Protein AF-A0AA95KUT4-F1 (afdb_monomer)

Sequence (560 aa):
MYDPSFSGAVLQRSYETIVRDINKPSIIYWSIGNEDPLTSLHMVSVKLVKALDPTRPVLLPWRPEEWLPKEVDILAPHYWNPQEYDRLAGHSGRPVISTEYTHAYGNDAFGGLEARWKALTKHPAGAGAAVWMWADQGVKTPVRKKEKDLSEDEYLRINTAGWDGIVDSYRNFTRDYWETKAVYAPVYPAVDKISFVPGQDSVRIPIQNDFDFTNLSSVKMAWSVREDENVLYSGTDSMYGYPHTVSDFKLPVEKLVTVRPGRTYYVWFIFTDEKGTEITRRAVELCPQTEQPISVPVCRELLVTEADQVTIEAGDVRYVFSPKNGQLVSAELKGKQLIKDLYPAIWRKLNQGETSGFGKENLRKAVDLTHYTSSVTAWKVEKTPTNAVIRTTVDYRVDQENRFTVTYRYSIGVDGRLNVYYQILTKVAVPWLPIVGMSMQSVSGLDQVHWLGLGPYDAYPNKQAAPILGVWGGTAGSPDVTGIKAMRWMERSGSEGTIHVSNSGYMENDAICPERTYILSGVFGRPEKGRRAEESVPQLRTDTGKPFVGEFSIMLKAVR

pLDDT: mean 93.46, std 6.84, range [58.28, 98.69]

Organism: NCBI:txid357276

Secondary structure (DSSP, 8-state):
---GGGHHHHHHHHHHHHHHHTT-TT---EE--SSPPP-HHHHHHHHHHHHH-TTS-EE-TT---TTS-TT--BB--BS--HHHHHHHHHH-SS-EEESB--B-BTTTB---HHHHHHHHHTSTTEEEE--B-SB---EE------TT---SSTTEE--TTS---SB-TT--B-HHHHHHHHHT-SEEES-SEEEE-TT-SEEEEEEEE--SS--GGG-EEEEEEEETTEEEEEEEEE----TT-EEEEEEE-TT-----TT--EEEEEEEE-TT--EEEEEEEEEEESS-PPPPPP----EEEEESSSEEEEETTEEEEEETTTTEEEEEEETTEEEEEEEEEE------HHHHHHHHHHHHTT---TT--EEEEEEEEEEE-SSEEEEEEEEEEESSSS-EEEEEEEEEEETT--EEEEEEEEEE-SSSB-SEEEEEEEEPTT--EEEEEEEESS--BTTB-SSSEEEEEEEETTSTTTBEEEEEEEEEEEETTEEEEEES-SEEEE-SSSTTEEEEEEEEPPP-BTTBPPPTTS---BSTT-PPEEEEEEEEEE---

Structure (mmCIF, N/CA/C/O backbone):
data_AF-A0AA95KUT4-F1
#
_entry.id   AF-A0AA95KUT4-F1
#
loop_
_atom_site.group_PDB
_atom_site.id
_atom_site.type_symbol
_atom_site.label_atom_id
_atom_site.label_alt_id
_atom_site.label_comp_id
_atom_site.label_asym_id
_atom_site.label_entity_id
_atom_site.label_seq_id
_atom_site.pdbx_PDB_ins_code
_atom_site.Cartn_x
_atom_site.Cartn_y
_atom_site.Cartn_z
_atom_site.occupancy
_atom_site.B_iso_or_equiv
_atom_site.auth_seq_id
_atom_site.auth_comp_id
_atom_site.auth_asym_id
_atom_site.auth_atom_id
_atom_site.pdbx_PDB_model_num
ATOM 1 N N . MET A 1 1 ? 39.632 3.424 -12.896 1.00 73.06 1 MET A N 1
ATOM 2 C CA . MET A 1 1 ? 39.073 3.846 -14.200 1.00 73.06 1 MET A CA 1
ATOM 3 C C . MET A 1 1 ? 39.821 4.999 -14.895 1.00 73.06 1 MET A C 1
ATOM 5 O O . MET A 1 1 ? 39.320 5.505 -15.894 1.00 73.06 1 MET A O 1
ATOM 9 N N . TYR A 1 2 ? 41.017 5.406 -14.439 1.00 87.69 2 TYR A N 1
ATOM 10 C CA . TYR A 1 2 ? 41.773 6.518 -15.052 1.00 87.69 2 TYR A CA 1
ATOM 11 C C . TYR A 1 2 ? 43.080 6.100 -15.736 1.00 87.69 2 TYR A C 1
ATOM 13 O O . TYR A 1 2 ? 43.653 6.898 -16.466 1.00 87.69 2 TYR A O 1
ATOM 21 N N . ASP A 1 3 ? 43.554 4.874 -15.505 1.00 92.75 3 ASP A N 1
ATOM 22 C CA . ASP A 1 3 ? 44.821 4.388 -16.047 1.00 92.75 3 ASP A CA 1
ATOM 23 C C . ASP A 1 3 ? 44.657 3.975 -17.529 1.00 92.75 3 ASP A C 1
ATOM 25 O O . ASP A 1 3 ? 43.924 3.022 -17.819 1.00 92.75 3 ASP A O 1
ATOM 29 N N . PRO A 1 4 ? 45.319 4.669 -18.480 1.00 91.12 4 PRO A N 1
ATOM 30 C CA . PRO A 1 4 ? 45.190 4.400 -19.912 1.00 91.12 4 PRO A CA 1
ATOM 31 C C . PRO A 1 4 ? 45.620 2.992 -20.341 1.00 91.12 4 PRO A C 1
ATOM 33 O O . PRO A 1 4 ? 45.191 2.534 -21.405 1.00 91.12 4 PRO A O 1
ATOM 36 N N . SER A 1 5 ? 46.431 2.290 -19.540 1.00 94.62 5 SER A N 1
ATOM 37 C CA . SER A 1 5 ? 46.883 0.926 -19.847 1.00 94.62 5 SER A CA 1
ATOM 38 C C . SER A 1 5 ? 45.724 -0.076 -19.944 1.00 94.62 5 SER A C 1
ATOM 40 O O . SER A 1 5 ? 45.819 -1.069 -20.663 1.00 94.62 5 SER A O 1
ATOM 42 N N . PHE A 1 6 ? 44.579 0.229 -19.322 1.00 94.25 6 PHE A N 1
ATOM 43 C CA . PHE A 1 6 ? 43.364 -0.588 -19.400 1.00 94.25 6 PHE A CA 1
ATOM 44 C C . PHE A 1 6 ? 42.505 -0.328 -20.647 1.00 94.25 6 PHE A C 1
ATOM 46 O O . PHE A 1 6 ? 41.495 -1.007 -20.835 1.00 94.25 6 PHE A O 1
ATOM 53 N N . SER A 1 7 ? 42.880 0.615 -21.518 1.00 93.31 7 SER A N 1
ATOM 54 C CA . SER A 1 7 ? 42.112 0.942 -22.733 1.00 93.31 7 SER A CA 1
ATOM 55 C C . SER A 1 7 ? 41.858 -0.272 -23.628 1.00 93.31 7 SER A C 1
ATOM 57 O O . SER A 1 7 ? 40.729 -0.459 -24.075 1.00 93.31 7 SER A O 1
ATOM 59 N N . GLY A 1 8 ? 42.855 -1.141 -23.820 1.00 95.50 8 GLY A N 1
ATOM 60 C CA . GLY A 1 8 ? 42.694 -2.378 -24.591 1.00 95.50 8 GLY A CA 1
ATOM 61 C C . GLY A 1 8 ? 41.614 -3.299 -24.016 1.00 95.50 8 GLY A C 1
ATOM 62 O O . GLY A 1 8 ? 40.755 -3.774 -24.754 1.00 95.50 8 GLY A O 1
ATOM 63 N N . ALA A 1 9 ? 41.591 -3.480 -22.692 1.00 94.75 9 ALA A N 1
ATOM 64 C CA . ALA A 1 9 ? 40.597 -4.318 -22.019 1.00 94.75 9 ALA A CA 1
ATOM 65 C C . ALA A 1 9 ? 39.178 -3.730 -22.106 1.00 94.75 9 ALA A C 1
ATOM 67 O O . ALA A 1 9 ? 38.211 -4.467 -22.303 1.00 94.75 9 ALA A O 1
ATOM 68 N N . VAL A 1 10 ? 39.046 -2.405 -21.979 1.00 94.31 10 VAL A N 1
ATOM 69 C CA . VAL A 1 10 ? 37.761 -1.704 -22.133 1.00 94.31 10 VAL A CA 1
ATOM 70 C C . VAL A 1 10 ? 37.241 -1.852 -23.564 1.00 94.31 10 VAL A C 1
ATOM 72 O O . VAL A 1 10 ? 36.091 -2.242 -23.761 1.00 94.31 10 VAL A O 1
ATOM 75 N N . LEU A 1 11 ? 38.093 -1.605 -24.561 1.00 95.88 11 LEU A N 1
ATOM 76 C CA . LEU A 1 11 ? 37.719 -1.711 -25.970 1.00 95.88 11 LEU A CA 1
ATOM 77 C C . LEU A 1 11 ? 37.337 -3.132 -26.365 1.00 95.88 11 LEU A C 1
ATOM 79 O O . LEU A 1 11 ? 36.352 -3.307 -27.076 1.00 95.88 11 LEU A O 1
ATOM 83 N N . GLN A 1 12 ? 38.072 -4.134 -25.880 1.00 97.25 12 GLN A N 1
ATOM 84 C CA . GLN A 1 12 ? 37.768 -5.535 -26.144 1.00 97.25 12 GLN A CA 1
ATOM 85 C C . GLN A 1 12 ? 36.372 -5.907 -25.627 1.00 97.25 12 GLN A C 1
ATOM 87 O O . GLN A 1 12 ? 35.566 -6.437 -26.388 1.00 97.25 12 GLN A O 1
ATOM 92 N N . ARG A 1 13 ? 36.044 -5.558 -24.373 1.00 96.19 13 ARG A N 1
ATOM 93 C CA . ARG A 1 13 ? 34.719 -5.829 -23.781 1.00 96.19 13 ARG A CA 1
ATOM 94 C C . ARG A 1 13 ? 33.586 -5.195 -24.585 1.00 96.19 13 ARG A C 1
ATOM 96 O O . ARG A 1 13 ? 32.560 -5.837 -24.810 1.00 96.19 13 ARG A O 1
ATOM 103 N N . SER A 1 14 ? 33.767 -3.949 -25.023 1.00 96.69 14 SER A N 1
ATOM 104 C CA . SER A 1 14 ? 32.787 -3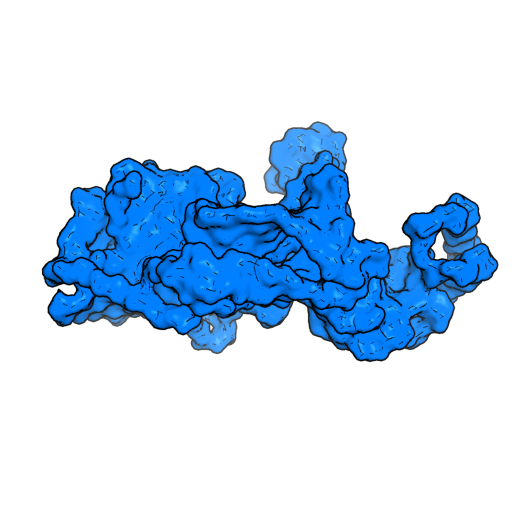.260 -25.865 1.00 96.69 14 SER A CA 1
ATOM 105 C C . SER A 1 14 ? 32.673 -3.913 -27.239 1.00 96.69 14 SER A C 1
ATOM 107 O O . SER A 1 14 ? 31.575 -4.289 -27.630 1.00 96.69 14 SER A O 1
ATOM 109 N N . TYR A 1 15 ? 33.788 -4.108 -27.946 1.00 98.25 15 TYR A N 1
ATOM 110 C CA . TYR A 1 15 ? 33.804 -4.702 -29.283 1.00 98.25 15 TYR A CA 1
ATOM 111 C C . TYR A 1 15 ? 33.125 -6.077 -29.308 1.00 98.25 15 TYR A C 1
ATOM 113 O O . TYR A 1 15 ? 32.218 -6.299 -30.109 1.00 98.25 15 TYR A O 1
ATOM 121 N N . GLU A 1 16 ? 33.517 -6.976 -28.401 1.00 98.06 16 GLU A N 1
ATOM 122 C CA . GLU A 1 16 ? 32.979 -8.339 -28.333 1.00 98.06 16 GLU A CA 1
ATOM 123 C C . GLU A 1 16 ? 31.476 -8.353 -28.031 1.00 98.06 16 GLU A C 1
ATOM 125 O O . GLU A 1 16 ? 30.744 -9.148 -28.618 1.00 98.06 16 GLU A O 1
ATOM 130 N N . THR A 1 17 ? 30.999 -7.453 -27.164 1.00 97.44 17 THR A N 1
ATOM 131 C CA . THR A 1 17 ? 29.566 -7.337 -26.852 1.00 97.44 17 THR A CA 1
ATOM 132 C C . THR A 1 17 ? 28.777 -6.857 -28.068 1.00 97.44 17 THR A C 1
ATOM 134 O O . THR A 1 17 ? 27.808 -7.504 -28.464 1.00 97.44 17 THR A O 1
ATOM 137 N N . ILE A 1 18 ? 29.208 -5.759 -28.700 1.00 97.94 18 ILE A N 1
ATOM 138 C CA . ILE A 1 18 ? 28.475 -5.167 -29.825 1.00 97.94 18 ILE A CA 1
ATOM 139 C C . ILE A 1 18 ? 28.450 -6.121 -31.015 1.00 97.94 18 ILE A C 1
ATOM 141 O O . ILE A 1 18 ? 27.377 -6.424 -31.526 1.00 97.94 18 ILE A O 1
ATOM 145 N N . VAL A 1 19 ? 29.598 -6.649 -31.443 1.00 97.88 19 VAL A N 1
ATOM 146 C CA . VAL A 1 19 ? 29.660 -7.514 -32.634 1.00 97.88 19 VAL A CA 1
ATOM 147 C C . VAL A 1 19 ? 28.834 -8.789 -32.453 1.00 97.88 19 VAL A C 1
ATOM 149 O O . VAL A 1 19 ? 28.219 -9.259 -33.411 1.00 97.88 19 VAL A O 1
ATOM 152 N N . ARG A 1 20 ? 28.765 -9.328 -31.229 1.00 98.25 20 ARG A N 1
ATOM 153 C CA . ARG A 1 20 ? 27.925 -10.492 -30.917 1.00 98.25 20 ARG A CA 1
ATOM 154 C C . ARG A 1 20 ? 26.430 -10.176 -31.029 1.00 98.25 20 ARG A C 1
ATOM 156 O O . ARG A 1 20 ? 25.670 -11.002 -31.538 1.00 98.25 20 ARG A O 1
ATOM 163 N N . ASP A 1 21 ? 26.013 -8.998 -30.567 1.00 98.31 21 ASP A N 1
ATOM 164 C CA . ASP A 1 21 ? 24.611 -8.722 -30.247 1.00 98.31 21 ASP A CA 1
ATOM 165 C C . ASP A 1 21 ? 23.930 -7.675 -31.163 1.00 98.31 21 ASP A C 1
ATOM 167 O O . ASP A 1 21 ? 22.710 -7.517 -31.113 1.00 98.31 21 ASP A O 1
ATOM 171 N N . ILE A 1 22 ? 24.662 -7.007 -32.062 1.00 98.00 22 ILE A N 1
ATOM 172 C CA . ILE A 1 22 ? 24.167 -5.903 -32.917 1.00 98.00 22 ILE A CA 1
ATOM 173 C C . ILE A 1 22 ? 22.923 -6.246 -33.757 1.00 98.00 22 ILE A C 1
ATOM 175 O O . ILE A 1 22 ? 22.064 -5.394 -33.997 1.00 98.00 22 ILE A O 1
ATOM 179 N N . ASN A 1 23 ? 22.771 -7.511 -34.156 1.00 97.94 23 ASN A N 1
ATOM 180 C CA . ASN A 1 23 ? 21.654 -7.978 -34.984 1.00 97.94 23 ASN A CA 1
ATOM 181 C C . ASN A 1 23 ? 20.390 -8.337 -34.175 1.00 97.94 23 ASN A C 1
ATOM 183 O O . ASN A 1 23 ? 19.462 -8.938 -34.717 1.00 97.94 23 ASN A O 1
ATOM 187 N N . LYS A 1 24 ? 20.337 -8.027 -32.871 1.00 98.25 24 LYS A N 1
ATOM 188 C CA . LYS A 1 24 ? 19.185 -8.329 -32.006 1.00 98.25 24 LYS A CA 1
ATOM 189 C C . LYS A 1 24 ? 18.216 -7.136 -31.946 1.00 98.25 24 LYS A C 1
ATOM 191 O O . LYS A 1 24 ? 18.563 -6.117 -31.350 1.00 98.25 24 LYS A O 1
ATOM 196 N N . PRO A 1 25 ? 16.986 -7.239 -32.488 1.00 97.81 25 PRO A N 1
ATOM 197 C CA . PRO A 1 25 ? 16.012 -6.142 -32.430 1.00 97.81 25 PRO A CA 1
ATOM 198 C C . PRO A 1 25 ? 15.489 -5.876 -31.010 1.00 97.81 25 PRO A C 1
ATOM 200 O O . PRO A 1 25 ? 14.978 -4.800 -30.740 1.00 97.81 25 PRO A O 1
ATOM 203 N N . SER A 1 26 ? 15.634 -6.839 -30.093 1.00 98.06 26 SER A N 1
ATOM 204 C CA . SER A 1 26 ? 15.273 -6.679 -28.679 1.00 98.06 26 SER A CA 1
ATOM 205 C C . SER A 1 26 ? 16.228 -5.770 -27.901 1.00 98.06 26 SER A C 1
ATOM 207 O O . SER A 1 26 ? 15.902 -5.354 -26.795 1.00 98.06 26 SER A O 1
ATOM 209 N N . ILE A 1 27 ? 17.421 -5.497 -28.436 1.00 98.00 27 ILE A N 1
ATOM 210 C CA . ILE A 1 27 ? 18.365 -4.554 -27.837 1.00 98.00 27 ILE A CA 1
ATOM 211 C C . ILE A 1 27 ? 18.050 -3.182 -28.411 1.00 98.00 27 ILE A C 1
ATOM 213 O O . ILE A 1 27 ? 18.040 -3.021 -29.628 1.00 98.00 27 ILE A O 1
ATOM 217 N N . ILE A 1 28 ? 17.796 -2.208 -27.541 1.00 96.56 28 ILE A N 1
ATOM 218 C CA . ILE A 1 28 ? 17.339 -0.868 -27.935 1.00 96.56 28 ILE A CA 1
ATOM 219 C C . ILE A 1 28 ? 18.287 0.255 -27.498 1.00 96.56 28 ILE A C 1
ATOM 221 O O . ILE A 1 28 ? 18.148 1.371 -27.974 1.00 96.56 28 ILE A O 1
ATOM 225 N N . TYR A 1 29 ? 19.268 -0.027 -26.639 1.00 97.38 29 TYR A N 1
ATOM 226 C CA . TYR A 1 29 ? 20.349 0.888 -26.267 1.00 97.38 29 TYR A CA 1
ATOM 227 C C . TYR A 1 29 ? 21.574 0.095 -25.801 1.00 97.38 29 TYR A C 1
ATOM 229 O O . TYR A 1 29 ? 21.463 -1.082 -25.447 1.00 97.38 29 TYR A O 1
ATOM 237 N N . TRP A 1 30 ? 22.732 0.749 -25.763 1.00 98.12 30 TRP A N 1
ATOM 238 C CA . TRP A 1 30 ? 23.972 0.187 -25.232 1.00 98.12 30 TRP A CA 1
ATOM 239 C C . TRP A 1 30 ? 24.373 0.867 -23.925 1.00 98.12 30 TRP A C 1
ATOM 241 O O . TRP A 1 30 ? 24.442 2.091 -23.840 1.00 98.12 30 TRP A O 1
ATOM 251 N N . SER A 1 31 ? 24.668 0.059 -22.908 1.00 97.06 31 SER A N 1
ATOM 252 C CA . SER A 1 31 ? 25.192 0.534 -21.627 1.00 97.06 31 SER A CA 1
ATOM 253 C C . SER A 1 31 ? 26.715 0.448 -21.599 1.00 97.06 31 SER A C 1
ATOM 255 O O . SER A 1 31 ? 27.285 -0.584 -21.964 1.00 97.06 31 SER A O 1
ATOM 257 N N . ILE A 1 32 ? 27.373 1.502 -21.119 1.00 96.00 32 ILE A N 1
ATOM 258 C CA . ILE A 1 32 ? 28.818 1.512 -20.873 1.00 96.00 32 ILE A CA 1
ATOM 259 C C . ILE A 1 32 ? 29.069 1.372 -19.370 1.00 96.00 32 ILE A C 1
ATOM 261 O O . ILE A 1 32 ? 28.994 2.351 -18.633 1.00 96.00 32 ILE A O 1
ATOM 265 N N . GLY A 1 33 ? 29.393 0.153 -18.930 1.00 93.00 33 GLY A N 1
ATOM 266 C CA . GLY A 1 33 ? 29.711 -0.135 -17.525 1.00 93.00 33 GLY A CA 1
ATOM 267 C C . GLY A 1 33 ? 28.494 -0.090 -16.593 1.00 93.00 33 GLY A C 1
ATOM 268 O O . GLY A 1 33 ? 27.362 -0.264 -17.053 1.00 93.00 33 GLY A O 1
ATOM 269 N N . ASN A 1 34 ? 28.748 0.100 -15.293 1.00 95.81 34 ASN A N 1
ATOM 270 C CA . ASN A 1 34 ? 27.745 0.370 -14.252 1.00 95.81 34 ASN A CA 1
ATOM 271 C C . ASN A 1 34 ? 28.392 1.128 -13.083 1.00 95.81 34 ASN A C 1
ATOM 273 O O . ASN A 1 34 ? 29.462 0.724 -12.639 1.00 95.81 34 ASN A O 1
ATOM 277 N N . GLU A 1 35 ? 27.747 2.187 -12.578 1.00 92.56 35 GLU A N 1
ATOM 278 C CA . GLU A 1 35 ? 28.234 3.013 -11.448 1.00 92.56 35 GLU A CA 1
ATOM 279 C C . GLU A 1 35 ? 29.672 3.552 -11.611 1.00 92.56 35 GLU A C 1
ATOM 281 O O . GLU A 1 35 ? 30.395 3.811 -10.645 1.00 92.56 35 GLU A O 1
ATOM 286 N N . ASP A 1 36 ? 30.094 3.757 -12.857 1.00 89.75 36 ASP A N 1
ATOM 287 C CA . ASP A 1 36 ? 31.435 4.220 -13.175 1.00 89.75 36 ASP A CA 1
ATOM 288 C C . ASP A 1 36 ? 31.501 5.753 -13.338 1.00 89.75 36 ASP A C 1
ATOM 290 O O . ASP A 1 36 ? 30.562 6.388 -13.835 1.00 89.75 36 ASP A O 1
ATOM 294 N N . PRO A 1 37 ? 32.632 6.397 -12.985 1.00 88.62 37 PRO A N 1
ATOM 295 C CA . PRO A 1 37 ? 32.843 7.804 -13.307 1.00 88.62 37 PRO A CA 1
ATOM 296 C C . PRO A 1 37 ? 33.018 7.993 -14.819 1.00 88.62 37 PRO A C 1
ATOM 298 O O . PRO A 1 37 ? 33.606 7.151 -15.495 1.00 88.62 37 PRO A O 1
ATOM 301 N N . LEU A 1 38 ? 32.642 9.159 -15.353 1.00 93.06 38 LEU A N 1
ATOM 302 C CA . LEU A 1 38 ? 33.009 9.502 -16.728 1.00 93.06 38 LEU A CA 1
ATOM 303 C C . LEU A 1 38 ? 34.520 9.771 -16.822 1.00 93.06 38 LEU A C 1
ATOM 305 O O . LEU A 1 38 ? 35.032 10.726 -16.238 1.00 93.06 38 LEU A O 1
ATOM 309 N N . THR A 1 39 ? 35.236 8.955 -17.598 1.00 94.69 39 THR A N 1
ATOM 310 C CA . THR A 1 39 ? 36.682 9.111 -17.837 1.00 94.69 39 THR A CA 1
ATOM 311 C C . THR A 1 39 ? 37.026 8.985 -19.320 1.00 94.69 39 THR A C 1
ATOM 313 O O . THR A 1 39 ? 36.186 8.613 -20.141 1.00 94.69 39 THR A O 1
ATOM 316 N N . SER A 1 40 ? 38.284 9.258 -19.681 1.00 93.75 40 SER A N 1
ATOM 317 C CA . SER A 1 40 ? 38.774 9.048 -21.048 1.00 93.75 40 SER A CA 1
ATOM 318 C C . SER A 1 40 ? 38.571 7.605 -21.524 1.00 93.75 40 SER A C 1
ATOM 320 O O . SER A 1 40 ? 38.189 7.415 -22.674 1.00 93.75 40 SER A O 1
ATOM 322 N N . LEU A 1 41 ? 38.728 6.603 -20.649 1.00 94.44 41 LEU A N 1
ATOM 323 C CA . LEU A 1 41 ? 38.488 5.193 -20.985 1.00 94.44 41 LEU A CA 1
ATOM 324 C C . LEU A 1 41 ? 37.038 4.941 -21.428 1.00 94.44 41 LEU A C 1
ATOM 326 O O . LEU A 1 41 ? 36.811 4.285 -22.444 1.00 94.44 41 LEU A O 1
ATOM 330 N N . HIS A 1 42 ? 36.067 5.520 -20.719 1.00 95.12 42 HIS A N 1
ATOM 331 C CA . HIS A 1 42 ? 34.650 5.434 -21.081 1.00 95.12 42 HIS A CA 1
ATOM 332 C C . HIS A 1 42 ? 34.371 6.113 -22.412 1.00 95.12 42 HIS A C 1
ATOM 334 O O . HIS A 1 42 ? 33.672 5.559 -23.250 1.00 95.12 42 HIS A O 1
ATOM 340 N N . MET A 1 43 ? 34.965 7.284 -22.650 1.00 95.88 43 MET A N 1
ATOM 341 C CA . MET A 1 43 ? 34.761 7.998 -23.908 1.00 95.88 43 MET A CA 1
ATOM 342 C C . MET A 1 43 ? 35.321 7.251 -25.118 1.00 95.88 43 MET A C 1
ATOM 344 O O . MET A 1 43 ? 34.738 7.342 -26.196 1.00 95.88 43 MET A O 1
ATOM 348 N N . VAL A 1 44 ? 36.415 6.495 -24.973 1.00 95.12 44 VAL A N 1
ATOM 349 C CA . VAL A 1 44 ? 36.897 5.631 -26.064 1.00 95.12 44 VAL A CA 1
ATOM 350 C C . VAL A 1 44 ? 35.896 4.495 -26.326 1.00 95.12 44 VAL A C 1
ATOM 352 O O . VAL A 1 44 ? 35.591 4.222 -27.484 1.00 95.12 44 VAL A O 1
ATOM 355 N N . SER A 1 45 ? 35.321 3.895 -25.277 1.00 96.56 45 SER A N 1
ATOM 356 C CA . SER A 1 45 ? 34.259 2.885 -25.403 1.00 96.56 45 SER A CA 1
ATOM 357 C C . SER A 1 45 ? 32.998 3.438 -26.082 1.00 96.56 45 SER A C 1
ATOM 359 O O . SER A 1 45 ? 32.560 2.881 -27.085 1.00 96.56 45 SER A O 1
ATOM 361 N N . VAL A 1 46 ? 32.478 4.584 -25.623 1.00 97.50 46 VAL A N 1
ATOM 362 C CA . VAL A 1 46 ? 31.323 5.285 -26.221 1.00 97.50 46 VAL A CA 1
ATOM 363 C C . VAL A 1 46 ? 31.544 5.527 -27.715 1.00 97.50 46 VAL A C 1
ATOM 365 O O . VAL A 1 46 ? 30.679 5.219 -28.535 1.00 97.50 46 VAL A O 1
ATOM 368 N N . LYS A 1 47 ? 32.721 6.047 -28.086 1.00 97.00 47 LYS A N 1
ATOM 369 C CA . LYS A 1 47 ? 33.070 6.318 -29.487 1.00 97.00 47 LYS A CA 1
ATOM 370 C C . LYS A 1 47 ? 33.129 5.043 -30.321 1.00 97.00 47 LYS A C 1
ATOM 372 O O . LYS A 1 47 ? 32.624 5.046 -31.440 1.00 97.00 47 LYS A O 1
ATOM 377 N N . LEU A 1 48 ? 33.714 3.967 -29.791 1.00 97.69 48 LEU A N 1
ATOM 378 C CA . LEU A 1 48 ? 33.745 2.679 -30.482 1.00 97.69 48 LEU A CA 1
ATOM 379 C C . LEU A 1 48 ? 32.328 2.135 -30.694 1.00 97.69 48 LEU A C 1
ATOM 381 O O . LEU A 1 48 ? 31.999 1.749 -31.810 1.00 97.69 48 LEU A O 1
ATOM 385 N N . VAL A 1 49 ? 31.490 2.129 -29.653 1.00 98.25 49 VAL A N 1
ATOM 386 C CA . VAL A 1 49 ? 30.110 1.627 -29.739 1.00 98.25 49 VAL A CA 1
ATOM 387 C C . VAL A 1 49 ? 29.327 2.389 -30.803 1.00 98.25 49 VAL A C 1
ATOM 389 O O . VAL A 1 49 ? 28.756 1.756 -31.683 1.00 98.25 49 VAL A O 1
ATOM 392 N N . LYS A 1 50 ? 29.383 3.726 -30.809 1.00 97.88 50 LYS A N 1
ATOM 393 C CA . LYS A 1 50 ? 28.717 4.538 -31.842 1.00 97.88 50 LYS A CA 1
ATOM 394 C C . LYS A 1 50 ? 29.275 4.329 -33.249 1.00 97.88 50 LYS A C 1
ATOM 396 O O . LYS A 1 50 ? 28.531 4.454 -34.215 1.00 97.88 50 LYS A O 1
ATOM 401 N N . ALA A 1 51 ? 30.571 4.041 -33.377 1.00 97.81 51 ALA A N 1
ATOM 402 C CA . ALA A 1 51 ? 31.182 3.744 -34.670 1.00 97.81 51 ALA A CA 1
ATOM 403 C C . ALA A 1 51 ? 30.752 2.372 -35.214 1.00 97.81 51 ALA A C 1
ATOM 405 O O . ALA A 1 51 ? 30.607 2.220 -36.425 1.00 97.81 51 ALA A O 1
ATOM 406 N N . LEU A 1 52 ? 30.554 1.384 -34.336 1.00 98.12 52 LEU A N 1
ATOM 407 C CA . LEU A 1 52 ? 30.097 0.044 -34.709 1.00 98.12 52 LEU A CA 1
ATOM 408 C C . LEU A 1 52 ? 28.584 -0.011 -34.948 1.00 98.12 52 LEU A C 1
ATOM 410 O O . LEU A 1 52 ? 28.144 -0.676 -35.882 1.00 98.12 52 LEU A O 1
ATOM 414 N N . ASP A 1 53 ? 27.803 0.671 -34.112 1.00 98.19 53 ASP A N 1
ATOM 415 C CA . ASP A 1 53 ? 26.345 0.689 -34.169 1.00 98.19 53 ASP A CA 1
ATOM 416 C C . ASP A 1 53 ? 25.788 2.109 -33.967 1.00 98.19 53 ASP A C 1
ATOM 418 O O . ASP A 1 53 ? 25.522 2.528 -32.836 1.00 98.19 53 ASP A O 1
ATOM 422 N N . PRO A 1 54 ? 25.564 2.863 -35.055 1.00 96.56 54 PRO A N 1
ATOM 423 C CA . PRO A 1 54 ? 24.935 4.176 -34.979 1.00 96.56 54 PRO A CA 1
ATOM 424 C C . PRO A 1 54 ? 23.408 4.104 -34.814 1.00 96.56 54 PRO A C 1
ATOM 426 O O . PRO A 1 54 ? 22.767 5.148 -34.715 1.00 96.56 54 PRO A O 1
ATOM 429 N N . THR A 1 55 ? 22.800 2.910 -34.828 1.00 97.81 55 THR A N 1
ATOM 430 C CA . THR A 1 55 ? 21.335 2.747 -34.834 1.00 97.81 55 THR A CA 1
ATOM 431 C C . THR A 1 55 ? 20.712 2.770 -33.440 1.00 97.81 55 THR A C 1
ATOM 433 O O . THR A 1 55 ? 19.493 2.896 -33.324 1.00 97.81 55 THR A O 1
ATOM 436 N N . ARG A 1 56 ? 21.529 2.670 -32.383 1.00 98.25 56 ARG A N 1
ATOM 437 C CA . ARG A 1 56 ? 21.073 2.594 -30.991 1.00 98.25 56 ARG A CA 1
ATOM 438 C C . ARG A 1 56 ? 21.724 3.669 -30.115 1.00 98.25 56 ARG A C 1
ATOM 440 O O . ARG A 1 56 ? 22.922 3.925 -30.256 1.00 98.25 56 ARG A O 1
ATOM 447 N N . PRO A 1 57 ? 20.968 4.283 -29.189 1.00 98.12 57 PRO A N 1
ATOM 448 C CA . PRO A 1 57 ? 21.515 5.216 -28.216 1.00 98.12 57 PRO A CA 1
ATOM 449 C C . PRO A 1 57 ? 22.445 4.532 -27.205 1.00 98.12 57 PRO A C 1
ATOM 451 O O . PRO A 1 57 ? 22.362 3.328 -26.952 1.00 98.12 57 PRO A O 1
ATOM 454 N N . VAL A 1 58 ? 23.319 5.331 -26.604 1.00 97.94 58 VAL A N 1
ATOM 455 C CA . VAL A 1 58 ? 24.291 4.938 -25.584 1.00 97.94 58 VAL A CA 1
ATOM 456 C C . VAL A 1 58 ? 23.984 5.652 -24.273 1.00 97.94 58 VAL A C 1
ATOM 458 O O . VAL A 1 58 ? 23.675 6.845 -24.262 1.00 97.94 58 VAL A O 1
ATOM 461 N N . LEU A 1 59 ? 24.122 4.936 -23.160 1.00 97.44 59 LEU A N 1
ATOM 462 C CA . LEU A 1 59 ? 24.012 5.491 -21.814 1.00 97.44 59 LEU A CA 1
ATOM 463 C C . LEU A 1 59 ? 25.176 5.055 -20.926 1.00 97.44 59 LEU A C 1
ATOM 465 O O . LEU A 1 59 ? 25.844 4.052 -21.190 1.00 97.44 59 LEU A O 1
ATOM 469 N N . LEU A 1 60 ? 25.399 5.810 -19.853 1.00 97.25 60 LEU A N 1
ATOM 470 C CA . LEU A 1 60 ? 26.227 5.391 -18.726 1.00 97.25 60 LEU A CA 1
ATOM 471 C C . LEU A 1 60 ? 25.303 5.277 -17.507 1.00 97.25 60 LEU A C 1
ATOM 473 O O . LEU A 1 60 ? 24.749 6.303 -17.103 1.00 97.25 60 LEU A O 1
ATOM 477 N N . PRO A 1 61 ? 25.108 4.082 -16.921 1.00 96.69 61 PRO A N 1
ATOM 478 C CA . PRO A 1 61 ? 24.293 3.928 -15.718 1.00 96.69 61 PRO A CA 1
ATOM 479 C C . PRO A 1 61 ? 24.795 4.825 -14.592 1.00 96.69 61 PRO A C 1
ATOM 481 O O . PRO A 1 61 ? 25.990 5.113 -14.533 1.00 96.69 61 PRO A O 1
ATOM 484 N N . TRP A 1 62 ? 23.896 5.237 -13.699 1.00 96.00 62 TRP A N 1
ATOM 485 C CA . TRP A 1 62 ? 24.158 6.152 -12.583 1.00 96.00 62 TRP A CA 1
ATOM 486 C C . TRP A 1 62 ? 24.457 7.612 -12.976 1.00 96.00 62 TRP A C 1
ATOM 488 O O . TRP A 1 62 ? 24.582 8.461 -12.096 1.00 96.00 62 TRP A O 1
ATOM 498 N N . ARG A 1 63 ? 24.560 7.953 -14.271 1.00 95.62 63 ARG A N 1
ATOM 499 C CA . ARG A 1 63 ? 24.971 9.290 -14.741 1.00 95.62 63 ARG A CA 1
ATOM 500 C C . ARG A 1 63 ? 23.771 10.122 -15.226 1.00 95.62 63 ARG A C 1
ATOM 502 O O . ARG A 1 63 ? 23.285 9.902 -16.338 1.00 95.62 63 ARG A O 1
ATOM 509 N N . PRO A 1 64 ? 23.278 11.088 -14.427 1.00 94.75 64 PRO A N 1
ATOM 510 C CA . PRO A 1 64 ? 22.166 11.961 -14.799 1.00 94.75 64 PRO A CA 1
ATOM 511 C C . PRO A 1 64 ? 22.609 13.346 -15.272 1.00 94.75 64 PRO A C 1
ATOM 513 O O . PRO A 1 64 ? 21.765 14.210 -15.503 1.00 94.75 64 PRO A O 1
ATOM 516 N N . GLU A 1 65 ? 23.912 13.622 -15.330 1.00 94.81 65 GLU A N 1
ATOM 517 C CA . GLU A 1 65 ? 24.371 14.994 -15.489 1.00 94.81 65 GLU A CA 1
ATOM 518 C C . GLU A 1 65 ? 24.147 15.533 -16.908 1.00 94.81 65 GLU A C 1
ATOM 520 O O . GLU A 1 65 ? 24.636 14.990 -17.894 1.00 94.81 65 GLU A O 1
ATOM 525 N N . GLU A 1 66 ? 23.478 16.677 -17.030 1.00 90.25 66 GLU A N 1
ATOM 526 C CA . GLU A 1 66 ? 23.179 17.272 -18.342 1.00 90.25 66 GLU A CA 1
ATOM 527 C C . GLU A 1 66 ? 24.428 17.769 -19.092 1.00 90.25 66 GLU A C 1
ATOM 529 O O . GLU A 1 66 ? 24.399 17.936 -20.313 1.00 90.25 66 GLU A O 1
ATOM 534 N N . TRP A 1 67 ? 25.548 17.967 -18.383 1.00 94.31 67 TRP A N 1
ATOM 535 C CA . TRP A 1 67 ? 26.838 18.325 -18.981 1.00 94.31 67 TRP A CA 1
ATOM 536 C C . TRP A 1 67 ? 27.557 17.142 -19.642 1.00 94.31 67 TRP A C 1
ATOM 538 O O . TRP A 1 67 ? 28.595 17.357 -20.275 1.00 94.31 67 TRP A O 1
ATOM 548 N N . LEU A 1 68 ? 27.043 15.910 -19.516 1.00 96.25 68 LEU A N 1
ATOM 549 C CA . LEU A 1 68 ? 27.613 14.748 -20.197 1.00 96.25 68 LEU A CA 1
ATOM 550 C C . LEU A 1 68 ? 27.769 15.034 -21.702 1.00 96.25 68 LEU A C 1
ATOM 552 O O . LEU A 1 68 ? 26.906 15.693 -22.296 1.00 96.25 68 LEU A O 1
ATOM 556 N N . PRO A 1 69 ? 28.828 14.519 -22.351 1.00 96.25 69 PRO A N 1
ATOM 557 C CA . PRO A 1 69 ? 29.028 14.688 -23.787 1.00 96.25 69 PRO A CA 1
ATOM 558 C C . PRO A 1 69 ? 27.788 14.288 -24.595 1.00 96.25 69 PRO A C 1
ATOM 560 O O . PRO A 1 69 ? 26.996 13.448 -24.162 1.00 96.25 69 PRO A O 1
ATOM 563 N N . LYS A 1 70 ? 27.605 14.895 -25.773 1.00 95.06 70 LYS A N 1
ATOM 564 C CA . LYS A 1 70 ? 26.442 14.624 -26.641 1.00 95.06 70 LYS A CA 1
ATOM 565 C C . LYS A 1 70 ? 26.428 13.188 -27.159 1.00 95.06 70 LYS A C 1
ATOM 567 O O . LYS A 1 70 ? 25.391 12.708 -27.587 1.00 95.06 70 LYS A O 1
ATOM 572 N N . GLU A 1 71 ? 27.572 12.516 -27.112 1.00 96.50 71 GLU A N 1
ATOM 573 C CA . GLU A 1 71 ? 27.714 11.106 -27.435 1.00 96.50 71 GLU A CA 1
ATOM 574 C C . GLU A 1 71 ? 27.107 10.172 -26.370 1.00 96.50 71 GLU A C 1
ATOM 576 O O . GLU A 1 71 ? 27.069 8.964 -26.576 1.00 96.50 71 GLU A O 1
ATOM 581 N N . VAL A 1 72 ? 26.649 10.698 -25.235 1.00 97.38 72 VAL A N 1
ATOM 582 C CA . VAL A 1 72 ? 25.849 9.957 -24.254 1.00 97.38 72 VAL A CA 1
ATOM 583 C C . VAL A 1 72 ? 24.403 10.414 -24.410 1.00 97.38 72 VAL A C 1
ATOM 585 O O . VAL A 1 72 ? 24.053 11.529 -24.025 1.00 97.38 72 VAL A O 1
ATOM 588 N N . ASP A 1 73 ? 23.570 9.584 -25.025 1.00 97.94 73 ASP A N 1
ATOM 589 C CA . ASP A 1 73 ? 22.265 10.005 -25.541 1.00 97.94 73 ASP A CA 1
ATOM 590 C C . ASP A 1 73 ? 21.179 10.052 -24.456 1.00 97.94 73 ASP A C 1
ATOM 592 O O . ASP A 1 73 ? 20.266 10.870 -24.541 1.00 97.94 73 ASP A O 1
ATOM 596 N N . ILE A 1 74 ? 21.284 9.194 -23.435 1.00 98.31 74 ILE A N 1
ATOM 597 C CA . ILE A 1 74 ? 20.271 9.002 -22.385 1.00 98.31 74 ILE A CA 1
ATOM 598 C C . ILE A 1 74 ? 20.879 9.325 -21.016 1.00 98.31 74 ILE A C 1
ATOM 600 O O . ILE A 1 74 ? 22.006 8.921 -20.716 1.00 98.31 74 ILE A O 1
ATOM 604 N N . LEU A 1 75 ? 20.116 10.023 -20.176 1.00 98.06 75 LEU A N 1
ATOM 605 C CA . LEU A 1 75 ? 20.451 10.253 -18.770 1.00 98.06 75 LEU A CA 1
ATOM 606 C C . LEU A 1 75 ? 19.920 9.095 -17.921 1.00 98.06 75 LEU A C 1
ATOM 608 O O . LEU A 1 75 ? 18.756 8.716 -18.049 1.00 98.06 75 LEU A O 1
ATOM 612 N N . ALA A 1 76 ? 20.758 8.548 -17.042 1.00 97.31 76 ALA A N 1
ATOM 613 C CA . ALA A 1 76 ? 20.431 7.349 -16.274 1.00 97.31 76 ALA A CA 1
ATOM 614 C C . ALA A 1 76 ? 20.663 7.535 -14.764 1.00 97.31 76 ALA A C 1
ATOM 616 O O . ALA A 1 76 ? 21.553 6.897 -14.201 1.00 97.31 76 ALA A O 1
ATOM 617 N N . PRO A 1 77 ? 19.892 8.411 -14.083 1.00 96.44 77 PRO A N 1
ATOM 618 C CA . PRO A 1 77 ? 19.924 8.512 -12.621 1.00 96.44 77 PRO A CA 1
ATOM 619 C C . PRO A 1 77 ? 19.634 7.162 -11.965 1.00 96.44 77 PRO A C 1
ATOM 621 O O . PRO A 1 77 ? 18.821 6.381 -12.462 1.00 96.44 77 PRO A O 1
ATOM 624 N 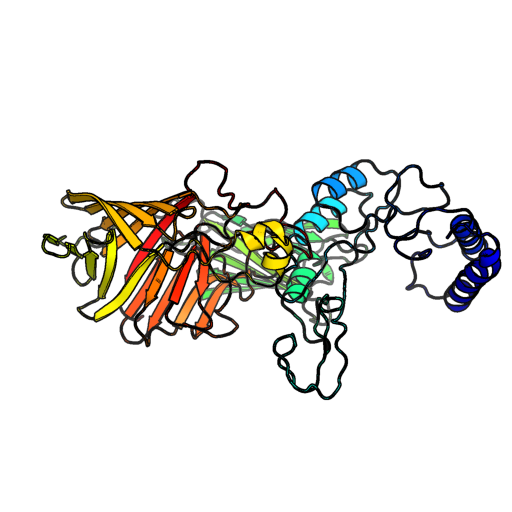N . HIS A 1 78 ? 20.242 6.930 -10.806 1.00 94.94 78 HIS A N 1
ATOM 625 C CA . HIS A 1 78 ? 19.969 5.763 -9.976 1.00 94.94 78 HIS A CA 1
ATOM 626 C C . HIS A 1 78 ? 19.274 6.153 -8.687 1.00 94.94 78 HIS A C 1
ATOM 628 O O . HIS A 1 78 ? 19.751 7.021 -7.953 1.00 94.94 78 HIS A O 1
ATOM 634 N N . TYR A 1 79 ? 18.179 5.458 -8.394 1.00 92.31 79 TYR A N 1
ATOM 635 C CA . TYR A 1 79 ? 17.493 5.520 -7.113 1.00 92.31 79 TYR A CA 1
ATOM 636 C C . TYR A 1 79 ? 17.185 6.961 -6.673 1.00 92.31 79 TYR A C 1
ATOM 638 O O . TYR A 1 79 ? 17.505 7.363 -5.557 1.00 92.31 79 TYR A O 1
ATOM 646 N N . TRP A 1 80 ? 16.625 7.789 -7.545 1.00 93.44 80 TRP A N 1
ATOM 647 C CA . TRP A 1 80 ? 16.194 9.132 -7.158 1.00 93.44 80 TRP A CA 1
ATOM 648 C C . TRP A 1 80 ? 14.823 9.109 -6.479 1.00 93.44 80 TRP A C 1
ATOM 650 O O . TRP A 1 80 ? 14.047 8.155 -6.609 1.00 93.44 80 TRP A O 1
ATOM 660 N N . ASN A 1 81 ? 14.525 10.145 -5.702 1.00 92.38 81 ASN A N 1
ATOM 661 C CA . ASN A 1 81 ? 13.181 10.338 -5.169 1.00 92.38 81 ASN A CA 1
ATOM 662 C C . ASN A 1 81 ? 12.235 10.882 -6.266 1.00 92.38 81 ASN A C 1
ATOM 664 O O . ASN A 1 81 ? 12.695 11.347 -7.314 1.00 92.38 81 ASN A O 1
ATOM 668 N N . PRO A 1 82 ? 10.904 10.831 -6.068 1.00 93.62 82 PRO A N 1
ATOM 669 C CA . PRO A 1 82 ? 9.953 11.312 -7.071 1.00 93.62 82 PRO A CA 1
ATOM 670 C C . PRO A 1 82 ? 10.180 12.770 -7.497 1.00 93.62 82 PRO A C 1
ATOM 672 O O . PRO A 1 82 ? 10.077 13.083 -8.677 1.00 93.62 82 PRO A O 1
ATOM 675 N N . GLN A 1 83 ? 10.520 13.669 -6.572 1.00 94.62 83 GLN A N 1
ATOM 676 C CA . GLN A 1 83 ? 10.719 15.090 -6.876 1.00 94.62 83 GLN A CA 1
ATOM 677 C C . GLN A 1 83 ? 11.953 15.326 -7.756 1.00 94.62 83 GLN A C 1
ATOM 679 O O . GLN A 1 83 ? 11.951 16.216 -8.606 1.00 94.62 83 GLN A O 1
ATOM 684 N N . GLU A 1 84 ? 13.007 14.539 -7.562 1.00 95.50 84 GLU A N 1
ATOM 685 C CA . GLU A 1 84 ? 14.205 14.557 -8.400 1.00 95.50 84 GLU A CA 1
ATOM 686 C C . GLU A 1 84 ? 13.909 14.048 -9.819 1.00 95.50 84 GLU A C 1
ATOM 688 O O . GLU A 1 84 ? 14.342 14.678 -10.787 1.00 95.50 84 GLU A O 1
ATOM 693 N N . TYR A 1 85 ? 13.123 12.970 -9.95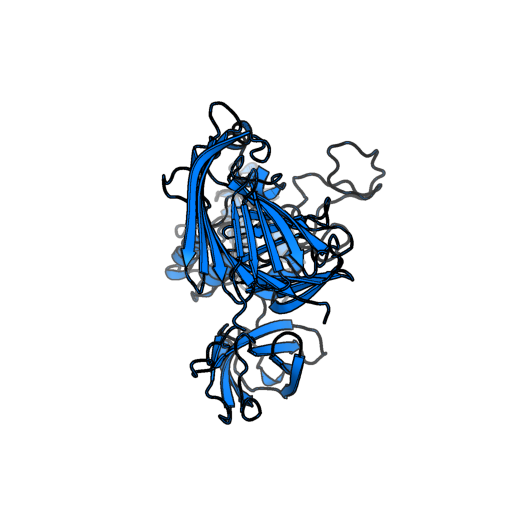5 1.00 96.69 85 TYR A N 1
ATOM 694 C CA . TYR A 1 85 ? 12.668 12.475 -11.261 1.00 96.69 85 TYR A CA 1
ATOM 695 C C . TYR A 1 85 ? 11.786 13.483 -12.000 1.00 96.69 85 TYR A C 1
ATOM 697 O O . TYR A 1 85 ? 12.064 13.778 -13.161 1.00 96.69 85 TYR A O 1
ATOM 705 N N . ASP A 1 86 ? 10.768 14.036 -11.330 1.00 96.94 86 ASP A N 1
ATOM 706 C CA . ASP A 1 86 ? 9.859 15.037 -11.912 1.00 96.94 86 ASP A CA 1
ATOM 707 C C . ASP A 1 86 ? 10.640 16.263 -12.397 1.00 96.94 86 ASP A C 1
ATOM 709 O O . ASP A 1 86 ? 10.426 16.733 -13.514 1.00 96.94 86 ASP A O 1
ATOM 713 N N . ARG A 1 87 ? 11.610 16.737 -11.602 1.00 97.12 87 ARG A N 1
ATOM 714 C CA . ARG A 1 87 ? 12.459 17.867 -11.987 1.00 97.12 87 ARG A CA 1
ATOM 715 C C . ARG A 1 87 ? 13.267 17.554 -13.241 1.00 97.12 87 ARG A C 1
ATOM 717 O O . ARG A 1 87 ? 13.156 18.301 -14.207 1.00 97.12 87 ARG A O 1
ATOM 724 N N . LEU A 1 88 ? 14.060 16.481 -13.231 1.00 97.19 88 LEU A N 1
ATOM 725 C CA . LEU A 1 88 ? 14.955 16.158 -14.345 1.00 97.19 88 LEU A CA 1
ATOM 726 C C . LEU A 1 88 ? 14.176 15.892 -15.633 1.00 97.19 88 LEU A C 1
ATOM 728 O O . LEU A 1 88 ? 14.481 16.480 -16.668 1.00 97.19 88 LEU A O 1
ATOM 732 N N . ALA A 1 89 ? 13.152 15.042 -15.572 1.00 97.38 89 ALA A N 1
ATOM 733 C CA . ALA A 1 89 ? 12.352 14.704 -16.743 1.00 97.38 89 ALA A CA 1
ATOM 734 C C . ALA A 1 89 ? 11.540 15.907 -17.261 1.00 97.38 89 ALA A C 1
ATOM 736 O O . ALA A 1 89 ? 11.290 16.001 -18.460 1.00 97.38 89 ALA A O 1
ATOM 737 N N . GLY A 1 90 ? 11.180 16.859 -16.394 1.00 97.62 90 GLY A N 1
ATOM 738 C CA . GLY A 1 90 ? 10.441 18.062 -16.777 1.00 97.62 90 GLY A CA 1
ATOM 739 C C . GLY A 1 90 ? 11.238 19.106 -17.564 1.00 97.62 90 GLY A C 1
ATOM 740 O O . GLY A 1 90 ? 10.625 19.933 -18.239 1.00 97.62 90 GLY A O 1
ATOM 741 N N . HIS A 1 91 ? 12.575 19.092 -17.511 1.00 96.25 91 HIS A N 1
ATOM 742 C CA . HIS A 1 91 ? 13.413 20.037 -18.270 1.00 96.25 91 HIS A CA 1
ATOM 743 C C . HIS A 1 91 ? 14.432 19.386 -19.207 1.00 96.25 91 HIS A C 1
ATOM 745 O O . HIS A 1 91 ? 15.039 20.096 -20.013 1.00 96.25 91 HIS A O 1
ATOM 751 N N . SER A 1 92 ? 14.666 18.075 -19.105 1.00 96.25 92 SER A N 1
ATOM 752 C CA . SER A 1 92 ? 15.714 17.438 -19.895 1.00 96.25 92 SER A CA 1
ATOM 753 C C . SER A 1 92 ? 15.381 17.436 -21.386 1.00 96.25 92 SER A C 1
ATOM 755 O O . SER A 1 92 ? 14.298 17.040 -21.810 1.00 96.25 92 SER A O 1
ATOM 757 N N . GLY A 1 93 ? 16.364 17.825 -22.199 1.00 95.19 93 GLY A N 1
ATOM 758 C CA . GLY A 1 93 ? 16.332 17.628 -23.650 1.00 95.19 93 GLY A CA 1
ATOM 759 C C . GLY A 1 93 ? 16.767 16.225 -24.094 1.00 95.19 93 GLY A C 1
ATOM 760 O O . GLY A 1 93 ? 16.817 15.966 -25.296 1.00 95.19 93 GLY A O 1
ATOM 761 N N . ARG A 1 94 ? 17.135 15.341 -23.158 1.00 97.00 94 ARG A N 1
ATOM 762 C CA . ARG A 1 94 ? 17.516 13.943 -23.410 1.00 97.00 94 ARG A CA 1
ATOM 763 C C . ARG A 1 94 ? 16.494 13.005 -22.765 1.00 97.00 94 ARG A C 1
ATOM 765 O O . ARG A 1 94 ? 15.949 13.355 -21.721 1.00 97.00 94 ARG A O 1
ATOM 772 N N . PRO A 1 95 ? 16.271 11.802 -23.319 1.00 97.56 95 PRO A N 1
ATOM 773 C CA . PRO A 1 95 ? 15.514 10.781 -22.616 1.00 97.56 95 PRO A CA 1
ATOM 774 C C . PRO A 1 95 ? 16.169 10.448 -21.272 1.00 97.56 95 PRO A C 1
ATOM 776 O O . PRO A 1 95 ? 17.397 10.391 -21.154 1.00 97.56 95 PRO A O 1
ATOM 779 N N . VAL A 1 96 ? 15.335 10.195 -20.274 1.00 98.38 96 VAL A N 1
ATOM 780 C CA . VAL A 1 96 ? 15.721 9.752 -18.941 1.00 98.38 96 VAL A CA 1
ATOM 781 C C . VAL A 1 96 ? 15.252 8.313 -18.786 1.00 98.38 96 VAL A C 1
ATOM 783 O O . VAL A 1 96 ? 14.047 8.056 -18.778 1.00 98.38 96 VAL A O 1
ATOM 786 N N . ILE A 1 97 ? 16.199 7.384 -18.666 1.00 97.75 97 ILE A N 1
ATOM 787 C CA . ILE A 1 97 ? 15.924 5.979 -18.349 1.00 97.75 97 ILE A CA 1
ATOM 788 C C . ILE A 1 97 ? 16.717 5.616 -17.108 1.00 97.75 97 ILE A C 1
ATOM 790 O O . ILE A 1 97 ? 17.938 5.475 -17.163 1.00 97.75 97 ILE A O 1
ATOM 794 N N . SER A 1 98 ? 16.030 5.440 -15.985 1.00 97.00 98 SER A N 1
ATOM 795 C CA . SER A 1 98 ? 16.702 4.999 -14.768 1.00 97.00 98 SER A CA 1
ATOM 796 C C . SER A 1 98 ? 16.997 3.505 -14.848 1.00 97.00 98 SER A C 1
ATOM 798 O O . SER A 1 98 ? 16.084 2.684 -14.835 1.00 97.00 98 SER A O 1
ATOM 800 N N . THR A 1 99 ? 18.269 3.127 -14.940 1.00 95.81 99 THR A N 1
ATOM 801 C CA . THR A 1 99 ? 18.638 1.706 -15.024 1.00 95.81 99 THR A CA 1
ATOM 802 C C . THR A 1 99 ? 18.529 0.975 -13.684 1.00 95.81 99 THR A C 1
ATOM 804 O O . THR A 1 99 ? 18.527 -0.251 -13.677 1.00 95.81 99 THR A O 1
ATOM 807 N N . GLU A 1 100 ? 18.375 1.709 -12.577 1.00 94.81 100 GLU A N 1
ATOM 808 C CA . GLU A 1 100 ? 18.089 1.196 -11.234 1.00 94.81 100 GLU A CA 1
ATOM 809 C C . GLU A 1 100 ? 17.301 2.271 -10.466 1.00 94.81 100 GLU A C 1
ATOM 811 O O . GLU A 1 100 ? 17.823 3.368 -10.274 1.00 94.81 100 GLU A O 1
ATOM 816 N N . TYR A 1 101 ? 16.057 2.023 -10.029 1.00 91.38 101 TYR A N 1
ATOM 817 C CA . TYR A 1 101 ? 15.283 3.084 -9.344 1.00 91.38 101 TYR A CA 1
ATOM 818 C C . TYR A 1 101 ? 14.587 2.727 -8.035 1.00 91.38 101 TYR A C 1
ATOM 820 O O . TYR A 1 101 ? 14.537 3.582 -7.156 1.00 91.38 101 TYR A O 1
ATOM 828 N N . THR A 1 102 ? 14.033 1.522 -7.900 1.00 91.56 102 THR A N 1
ATOM 829 C CA . THR A 1 102 ? 13.403 1.070 -6.654 1.00 91.56 102 THR A CA 1
ATOM 830 C C . THR A 1 102 ? 14.056 -0.236 -6.246 1.00 91.56 102 THR A C 1
ATOM 832 O O . THR A 1 102 ? 14.031 -1.201 -7.010 1.00 91.56 102 THR A O 1
ATOM 835 N N . HIS A 1 103 ? 14.658 -0.232 -5.064 1.00 88.50 103 HIS A N 1
ATOM 836 C CA . HIS A 1 103 ? 15.389 -1.355 -4.496 1.00 88.50 103 HIS A CA 1
ATOM 837 C C . HIS A 1 103 ? 14.448 -2.255 -3.687 1.00 88.50 103 HIS A C 1
ATOM 839 O O . HIS A 1 103 ? 13.958 -1.810 -2.654 1.00 88.50 103 HIS A O 1
ATOM 845 N N . ALA A 1 104 ? 14.206 -3.497 -4.118 1.00 87.44 104 ALA A N 1
ATOM 846 C CA . ALA A 1 104 ? 13.276 -4.442 -3.479 1.00 87.44 104 ALA A CA 1
ATOM 847 C C . ALA A 1 104 ? 13.938 -5.253 -2.359 1.00 87.44 104 ALA A C 1
ATOM 849 O O . ALA A 1 104 ? 14.199 -6.434 -2.523 1.00 87.44 104 ALA A O 1
ATOM 850 N N . TYR A 1 105 ? 14.282 -4.620 -1.236 1.00 86.25 105 TYR A N 1
ATOM 851 C CA . TYR A 1 105 ? 15.060 -5.291 -0.188 1.00 86.25 105 TYR A CA 1
ATOM 852 C C . TYR A 1 105 ? 14.197 -6.110 0.779 1.00 86.25 105 TYR A C 1
ATOM 854 O O . TYR A 1 105 ? 13.372 -5.574 1.534 1.00 86.25 105 TYR A O 1
ATOM 862 N N . GLY A 1 106 ? 14.448 -7.418 0.798 1.00 83.06 106 GLY A N 1
ATOM 863 C CA . GLY A 1 106 ? 13.641 -8.392 1.524 1.00 83.06 106 GLY A CA 1
ATOM 864 C C . GLY A 1 106 ? 12.178 -8.352 1.082 1.00 83.06 106 GLY A C 1
ATOM 865 O O . GLY A 1 106 ? 11.868 -8.051 -0.060 1.00 83.06 106 GLY A O 1
ATOM 866 N N . ASN A 1 107 ? 11.257 -8.606 2.013 1.00 78.38 107 ASN A N 1
ATOM 867 C CA . ASN A 1 107 ? 9.811 -8.513 1.748 1.00 78.38 107 ASN A CA 1
ATOM 868 C C . ASN A 1 107 ? 9.204 -7.162 2.165 1.00 78.38 107 ASN A C 1
ATOM 870 O O . ASN A 1 107 ? 7.984 -6.981 2.146 1.00 78.38 107 ASN A O 1
ATOM 874 N N . ASP A 1 108 ? 10.045 -6.232 2.626 1.00 82.69 108 ASP A N 1
ATOM 875 C CA . ASP A 1 108 ? 9.609 -5.149 3.500 1.00 82.69 108 ASP A CA 1
ATOM 876 C C . ASP A 1 108 ? 10.074 -3.749 3.089 1.00 82.69 108 ASP A C 1
ATOM 878 O O . ASP A 1 108 ? 9.577 -2.766 3.652 1.00 82.69 108 ASP A O 1
ATOM 882 N N . ALA A 1 109 ? 10.997 -3.634 2.135 1.00 87.12 109 ALA A N 1
ATOM 883 C CA . ALA A 1 109 ? 11.534 -2.361 1.673 1.00 87.12 109 ALA A CA 1
ATOM 884 C C . ALA A 1 109 ? 11.390 -2.230 0.155 1.00 87.12 109 ALA A C 1
ATOM 886 O O . ALA A 1 109 ? 12.349 -2.426 -0.575 1.00 87.12 109 ALA A O 1
ATOM 887 N N . PHE A 1 110 ? 10.179 -1.890 -0.291 1.00 91.88 110 PHE A N 1
ATOM 888 C CA . PHE A 1 110 ? 9.832 -1.634 -1.694 1.00 91.88 110 PHE A CA 1
ATOM 889 C C . PHE A 1 110 ? 8.726 -0.568 -1.797 1.00 91.88 110 PHE A C 1
ATOM 891 O O . PHE A 1 110 ? 7.701 -0.750 -2.455 1.00 91.88 110 PHE A O 1
ATOM 898 N N . GLY A 1 111 ? 8.858 0.511 -1.022 1.00 91.19 111 GLY A N 1
ATOM 899 C CA . GLY A 1 111 ? 7.908 1.626 -1.031 1.00 91.19 111 GLY A CA 1
ATOM 900 C C . GLY A 1 111 ? 8.170 2.637 -2.150 1.00 91.19 111 GLY A C 1
ATOM 901 O O . GLY A 1 111 ? 9.305 2.807 -2.596 1.00 91.19 111 GLY A O 1
ATOM 902 N N . GLY A 1 112 ? 7.114 3.320 -2.599 1.00 91.81 112 GLY A N 1
ATOM 903 C CA . GLY A 1 112 ? 7.207 4.505 -3.460 1.00 91.81 112 GLY A CA 1
ATOM 904 C C . GLY A 1 112 ? 7.420 4.256 -4.952 1.00 91.81 112 GLY A C 1
ATOM 905 O O . GLY A 1 112 ? 7.629 5.213 -5.701 1.00 91.81 112 GLY A O 1
ATOM 906 N N . LEU A 1 113 ? 7.341 3.000 -5.402 1.00 95.06 113 LEU A N 1
ATOM 907 C CA . LEU A 1 113 ? 7.453 2.616 -6.814 1.00 95.06 113 LEU A CA 1
ATOM 908 C C . LEU A 1 113 ? 6.530 3.455 -7.711 1.00 95.06 113 LEU A C 1
ATOM 910 O O . LEU A 1 113 ? 6.973 4.035 -8.702 1.00 95.06 113 LEU A O 1
ATOM 914 N N . GLU A 1 114 ? 5.253 3.538 -7.330 1.00 94.69 114 GLU A N 1
ATOM 915 C CA . GLU A 1 114 ? 4.219 4.253 -8.077 1.00 94.69 114 GLU A CA 1
ATOM 916 C C . GLU A 1 114 ? 4.511 5.753 -8.170 1.00 94.69 114 GLU A C 1
ATOM 918 O O . GLU A 1 114 ? 4.405 6.343 -9.244 1.00 94.69 114 GLU A O 1
ATOM 923 N N . ALA A 1 115 ? 4.924 6.370 -7.060 1.00 94.50 115 ALA A N 1
ATOM 924 C CA . ALA A 1 115 ? 5.229 7.795 -7.014 1.00 94.50 115 ALA A CA 1
ATOM 925 C C . ALA A 1 115 ? 6.421 8.141 -7.915 1.00 94.50 115 ALA A C 1
ATOM 927 O O . ALA A 1 115 ? 6.355 9.114 -8.665 1.00 94.50 115 ALA A O 1
ATOM 928 N N . ARG A 1 116 ? 7.487 7.328 -7.885 1.00 95.19 116 ARG A N 1
ATOM 929 C CA . ARG A 1 116 ? 8.646 7.502 -8.774 1.00 95.19 116 ARG A CA 1
ATOM 930 C C . ARG A 1 116 ? 8.260 7.293 -10.239 1.00 95.19 116 ARG A C 1
ATOM 932 O O . ARG A 1 116 ? 8.653 8.099 -11.076 1.00 95.19 116 ARG A O 1
ATOM 939 N N . TRP A 1 117 ? 7.478 6.251 -10.537 1.00 96.75 117 TRP A N 1
ATOM 940 C CA . TRP A 1 117 ? 7.015 5.963 -11.898 1.00 96.75 117 TRP A CA 1
ATOM 941 C C . TRP A 1 117 ? 6.209 7.131 -12.464 1.00 96.75 117 TRP A C 1
ATOM 943 O O . TRP A 1 117 ? 6.602 7.692 -13.479 1.00 96.75 117 TRP A O 1
ATOM 953 N N . LYS A 1 118 ? 5.165 7.574 -11.749 1.00 95.25 118 LYS A N 1
ATOM 954 C CA . LYS A 1 118 ? 4.323 8.712 -12.150 1.00 95.25 118 LYS A CA 1
ATOM 955 C C . LYS A 1 118 ? 5.120 10.008 -12.298 1.00 95.25 118 LYS A C 1
ATOM 957 O O . LYS A 1 118 ? 4.866 10.768 -13.224 1.00 95.25 118 LYS A O 1
ATOM 962 N N . ALA A 1 119 ? 6.067 10.279 -11.399 1.00 96.19 119 ALA A N 1
ATOM 963 C CA . ALA A 1 119 ? 6.905 11.474 -11.480 1.00 96.19 119 ALA A CA 1
ATOM 964 C C . ALA A 1 119 ? 7.788 11.487 -12.734 1.00 96.19 119 ALA A C 1
ATOM 966 O O . ALA A 1 119 ? 7.933 12.526 -13.372 1.00 96.19 119 ALA A O 1
ATOM 967 N N . LEU A 1 120 ? 8.349 10.332 -13.096 1.00 96.94 120 LEU A N 1
ATOM 968 C CA . LEU A 1 120 ? 9.162 10.182 -14.294 1.00 96.94 120 LEU A CA 1
ATOM 969 C C . LEU A 1 120 ? 8.306 10.281 -15.566 1.00 96.94 120 LEU A C 1
ATOM 971 O O . LEU A 1 120 ? 8.566 11.133 -16.411 1.00 96.94 120 LEU A O 1
ATOM 975 N N . THR A 1 121 ? 7.274 9.444 -15.692 1.00 95.69 121 THR A N 1
ATOM 976 C CA . THR A 1 121 ? 6.514 9.248 -16.944 1.00 95.69 121 THR A CA 1
ATOM 977 C C . THR A 1 121 ? 5.481 10.334 -17.230 1.00 95.69 121 THR A C 1
ATOM 979 O O . THR A 1 121 ? 4.923 10.388 -18.322 1.00 95.69 121 THR A O 1
ATOM 982 N N . LYS A 1 122 ? 5.244 11.249 -16.285 1.00 95.38 122 LYS A N 1
ATOM 983 C CA . LYS A 1 122 ? 4.436 12.454 -16.516 1.00 95.38 122 LYS A CA 1
ATOM 984 C C . LYS A 1 122 ? 5.031 13.372 -17.591 1.00 95.38 122 LYS A C 1
ATOM 986 O O . LYS A 1 122 ? 4.295 14.167 -18.177 1.00 95.38 122 LYS A O 1
ATOM 991 N N . HIS A 1 123 ? 6.340 13.297 -17.834 1.00 96.62 123 HIS A N 1
ATOM 992 C CA . HIS A 1 123 ? 7.043 14.169 -18.775 1.00 96.62 123 HIS A CA 1
ATOM 993 C C . HIS A 1 123 ? 7.495 13.402 -20.021 1.00 96.62 123 HIS A C 1
ATOM 995 O O . HIS A 1 123 ? 7.959 12.272 -19.883 1.00 96.62 123 HIS A O 1
ATOM 1001 N N . PRO A 1 124 ? 7.484 14.017 -21.222 1.00 95.00 124 PRO A N 1
ATOM 1002 C CA . PRO A 1 124 ? 7.914 13.348 -22.455 1.00 95.00 124 PRO A CA 1
ATOM 1003 C C . PRO A 1 124 ? 9.349 12.804 -22.432 1.00 95.00 124 PRO A C 1
ATOM 1005 O O . PRO A 1 124 ? 9.648 11.842 -23.132 1.00 95.00 124 PRO A O 1
ATOM 1008 N N . ALA A 1 125 ? 10.250 13.413 -21.652 1.00 97.19 125 ALA A N 1
ATOM 1009 C CA . ALA A 1 125 ? 11.622 12.929 -21.521 1.00 97.19 125 ALA A CA 1
ATOM 1010 C C . ALA A 1 125 ? 11.735 11.689 -20.616 1.00 97.19 125 ALA A C 1
ATOM 1012 O O . ALA A 1 125 ? 12.725 10.967 -20.705 1.00 97.19 125 ALA A O 1
ATOM 1013 N N . GLY A 1 126 ? 10.760 11.422 -19.743 1.00 97.44 126 GLY A N 1
ATOM 1014 C CA . GLY A 1 126 ? 10.766 10.255 -18.866 1.00 97.44 126 GLY A CA 1
ATOM 1015 C C . GLY A 1 126 ? 10.414 8.983 -19.626 1.00 97.44 126 GLY A C 1
ATOM 1016 O O . GLY A 1 126 ? 9.244 8.673 -19.817 1.00 97.44 126 GLY A O 1
ATOM 1017 N N . ALA A 1 127 ? 11.433 8.229 -20.032 1.00 95.69 127 ALA A N 1
ATOM 1018 C CA . ALA A 1 127 ? 11.301 7.098 -20.951 1.00 95.69 127 ALA A CA 1
ATOM 1019 C C . ALA A 1 127 ? 11.294 5.722 -20.255 1.00 95.69 127 ALA A C 1
ATOM 1021 O O . ALA A 1 127 ? 11.331 4.689 -20.920 1.00 95.69 127 ALA A O 1
ATOM 1022 N N . GLY A 1 128 ? 11.250 5.694 -18.921 1.00 94.62 128 GLY A N 1
ATOM 1023 C CA . GLY A 1 128 ? 11.064 4.476 -18.131 1.00 94.62 128 GLY A CA 1
ATOM 1024 C C . GLY A 1 128 ? 12.177 4.204 -17.122 1.00 94.62 128 GLY A C 1
ATOM 1025 O O . GLY A 1 128 ? 13.105 4.990 -16.932 1.00 94.62 128 GLY A O 1
ATOM 1026 N N . ALA A 1 129 ? 12.063 3.079 -16.426 1.00 96.25 129 ALA A N 1
ATOM 1027 C CA . ALA A 1 129 ? 12.981 2.703 -15.363 1.00 96.25 129 ALA A CA 1
ATOM 1028 C C . ALA A 1 129 ? 13.042 1.181 -15.187 1.00 96.25 129 ALA A C 1
ATOM 1030 O O . ALA A 1 129 ? 12.122 0.472 -15.592 1.00 96.25 129 ALA A O 1
ATOM 1031 N N . ALA A 1 130 ? 14.102 0.686 -14.549 1.00 96.12 130 ALA A N 1
ATOM 1032 C CA . ALA A 1 130 ? 14.247 -0.712 -14.167 1.00 96.12 130 ALA A CA 1
ATOM 1033 C C . ALA A 1 130 ? 14.312 -0.864 -12.639 1.00 96.12 130 ALA A C 1
ATOM 1035 O O . ALA A 1 130 ? 15.119 -0.230 -11.953 1.00 96.12 130 ALA A O 1
ATOM 1036 N N . VAL A 1 131 ? 13.432 -1.712 -12.100 1.00 95.75 131 VAL A N 1
ATOM 1037 C CA . VAL A 1 131 ? 13.474 -2.150 -10.698 1.00 95.75 131 VAL A CA 1
ATOM 1038 C C . VAL A 1 131 ? 14.778 -2.903 -10.436 1.00 95.75 131 VAL A C 1
ATOM 1040 O O . VAL A 1 131 ? 15.166 -3.760 -11.231 1.00 95.75 131 VAL A O 1
ATOM 1043 N N . TRP A 1 132 ? 15.409 -2.632 -9.294 1.00 93.50 132 TRP A N 1
ATOM 1044 C CA . TRP A 1 132 ? 16.508 -3.444 -8.785 1.00 93.50 132 TRP A CA 1
ATOM 1045 C C . TRP A 1 132 ? 15.965 -4.394 -7.708 1.00 93.50 132 TRP A C 1
ATOM 1047 O O . TRP A 1 132 ? 15.672 -3.966 -6.593 1.00 93.50 132 TRP A O 1
ATOM 1057 N N . MET A 1 133 ? 15.774 -5.681 -7.984 1.00 92.00 133 MET A N 1
ATOM 1058 C CA . MET A 1 133 ? 16.065 -6.434 -9.212 1.00 92.00 133 MET A CA 1
ATOM 1059 C C . MET A 1 133 ? 15.036 -7.557 -9.426 1.00 92.00 133 MET A C 1
ATOM 1061 O O . MET A 1 133 ? 14.068 -7.683 -8.682 1.00 92.00 133 MET A O 1
ATOM 1065 N N . TRP A 1 134 ? 15.208 -8.373 -10.476 1.00 95.00 134 TRP A N 1
ATOM 1066 C CA . TRP A 1 134 ? 14.249 -9.433 -10.805 1.00 95.00 134 TRP A CA 1
ATOM 1067 C C . TRP A 1 134 ? 14.121 -10.481 -9.694 1.00 95.00 134 TRP A C 1
ATOM 1069 O O . TRP A 1 134 ? 13.049 -10.610 -9.118 1.00 95.00 134 TRP A O 1
ATOM 1079 N N . ALA A 1 135 ? 15.192 -11.222 -9.397 1.00 94.50 135 ALA A N 1
ATOM 1080 C CA . ALA A 1 135 ? 15.139 -12.403 -8.537 1.00 94.50 135 ALA A CA 1
ATOM 1081 C C . ALA A 1 135 ? 16.213 -12.381 -7.458 1.00 94.50 135 ALA A C 1
ATOM 1083 O O . ALA A 1 135 ? 17.353 -12.031 -7.748 1.00 94.50 135 ALA A O 1
ATOM 1084 N N . ASP A 1 136 ? 15.884 -12.862 -6.268 1.00 92.69 136 ASP A N 1
ATOM 1085 C CA . ASP A 1 136 ? 16.846 -13.030 -5.182 1.00 92.69 136 ASP A CA 1
ATOM 1086 C C . ASP A 1 136 ? 18.055 -13.897 -5.561 1.00 92.69 136 ASP A C 1
ATOM 1088 O O . ASP A 1 136 ? 17.938 -14.931 -6.229 1.00 92.69 136 ASP A O 1
ATOM 1092 N N . GLN A 1 137 ? 19.233 -13.511 -5.067 1.00 92.06 137 GLN A N 1
ATOM 1093 C CA . GLN A 1 137 ? 20.504 -14.207 -5.286 1.00 92.06 137 GLN A CA 1
ATOM 1094 C C . GLN A 1 137 ? 20.784 -15.252 -4.193 1.00 92.06 137 GLN A C 1
ATOM 1096 O O . GLN A 1 137 ? 21.839 -15.256 -3.552 1.00 92.06 137 GLN A O 1
ATOM 1101 N N . GLY A 1 138 ? 19.831 -16.152 -3.960 1.00 89.44 138 GLY A N 1
ATOM 1102 C CA . GLY A 1 138 ? 20.022 -17.309 -3.090 1.00 89.44 138 GLY A CA 1
ATOM 1103 C C . GLY A 1 138 ? 20.709 -18.466 -3.818 1.00 89.44 138 GLY A C 1
ATOM 1104 O O . GLY A 1 138 ? 20.407 -18.772 -4.972 1.00 89.44 138 GLY A O 1
ATOM 1105 N N . VAL A 1 139 ? 21.636 -19.137 -3.134 1.00 88.62 139 VAL A N 1
ATOM 1106 C CA . VAL A 1 139 ? 22.336 -20.320 -3.657 1.00 88.62 139 VAL A CA 1
ATOM 1107 C C . VAL A 1 139 ? 21.855 -21.555 -2.919 1.00 88.62 139 VAL A C 1
ATOM 1109 O O . VAL A 1 139 ? 21.906 -21.603 -1.686 1.00 88.62 139 VAL A O 1
ATOM 1112 N N . LYS A 1 140 ? 21.441 -22.575 -3.678 1.00 88.44 140 LYS A N 1
ATOM 1113 C CA . LYS A 1 140 ? 21.039 -23.854 -3.103 1.00 88.44 140 LYS A CA 1
ATOM 1114 C C . LYS A 1 140 ? 22.266 -24.623 -2.596 1.00 88.44 140 LYS A C 1
ATOM 1116 O O . LYS A 1 140 ? 23.062 -25.119 -3.388 1.00 88.44 140 LYS A O 1
ATOM 1121 N N . THR A 1 141 ? 22.447 -24.697 -1.285 1.00 84.06 141 THR A N 1
ATOM 1122 C CA . THR A 1 141 ? 23.539 -25.387 -0.592 1.00 84.06 141 THR A CA 1
ATOM 1123 C C . THR A 1 141 ? 23.045 -25.890 0.766 1.00 84.06 141 THR A C 1
ATOM 1125 O O . THR A 1 141 ? 22.252 -25.187 1.382 1.00 84.06 141 THR A O 1
ATOM 1128 N N . PRO A 1 142 ? 23.475 -27.063 1.269 1.00 81.06 142 PRO A N 1
ATOM 1129 C CA . PRO A 1 142 ? 23.101 -27.506 2.611 1.00 81.06 142 PRO A CA 1
ATOM 1130 C C . PRO A 1 142 ? 23.427 -26.432 3.656 1.00 81.06 142 PRO A C 1
ATOM 1132 O O . PRO A 1 142 ? 24.593 -26.065 3.840 1.00 81.06 142 PRO A O 1
ATOM 1135 N N . VAL A 1 143 ? 22.406 -25.912 4.336 1.00 71.25 143 VAL A N 1
ATOM 1136 C CA . VAL A 1 143 ? 22.570 -24.865 5.343 1.00 71.25 143 VAL A CA 1
ATOM 1137 C C . VAL A 1 143 ? 22.453 -25.493 6.724 1.00 71.25 143 VAL A C 1
ATOM 1139 O O . VAL A 1 143 ? 21.417 -26.027 7.112 1.00 71.25 143 VAL A O 1
ATOM 1142 N N . ARG A 1 144 ? 23.516 -25.399 7.529 1.00 72.31 144 ARG A N 1
ATOM 1143 C CA . ARG A 1 144 ? 23.367 -25.586 8.975 1.00 72.31 144 ARG A CA 1
ATOM 1144 C C . ARG A 1 144 ? 22.717 -24.316 9.512 1.00 72.31 144 ARG A C 1
ATOM 1146 O O . ARG A 1 144 ? 23.450 -23.350 9.713 1.00 72.31 144 ARG A O 1
ATOM 1153 N N . LYS A 1 145 ? 21.392 -24.336 9.718 1.00 65.56 145 LYS A N 1
ATOM 1154 C CA . LYS A 1 145 ? 20.606 -23.180 10.185 1.00 65.56 145 LYS A CA 1
ATOM 1155 C C . LYS A 1 145 ? 21.312 -22.464 11.340 1.00 65.56 145 LYS A C 1
ATOM 1157 O O . LYS A 1 145 ? 21.463 -23.014 12.434 1.00 65.56 145 LYS A O 1
ATOM 1162 N N . LYS A 1 146 ? 21.781 -21.249 11.078 1.00 67.56 146 LYS A N 1
ATOM 1163 C CA . LYS A 1 146 ? 22.255 -20.281 12.067 1.00 67.56 146 LYS A CA 1
ATOM 1164 C C . LYS A 1 146 ? 21.199 -19.197 12.217 1.00 67.56 146 LYS A C 1
ATOM 1166 O O . LYS A 1 146 ? 20.442 -18.912 11.303 1.00 67.56 146 LYS A O 1
ATOM 1171 N N . GLU A 1 147 ? 21.240 -18.503 13.345 1.00 61.25 147 GLU A N 1
ATOM 1172 C CA . GLU A 1 147 ? 20.325 -17.405 13.693 1.00 61.25 147 GLU A CA 1
ATOM 1173 C C . GLU A 1 147 ? 20.304 -16.234 12.681 1.00 61.25 147 GLU A C 1
ATOM 1175 O O . GLU A 1 147 ? 19.432 -15.378 12.740 1.00 61.25 147 GLU A O 1
ATOM 1180 N N . LYS A 1 148 ? 21.270 -16.177 11.752 1.00 63.47 148 LYS A N 1
ATOM 1181 C CA . LYS A 1 148 ? 21.389 -15.130 10.722 1.00 63.47 148 LYS A CA 1
ATOM 1182 C C . LYS A 1 148 ? 20.925 -15.568 9.331 1.00 63.47 148 LYS A C 1
ATOM 1184 O O . LYS A 1 148 ? 21.037 -14.770 8.401 1.00 63.47 148 LYS A O 1
ATOM 1189 N N . ASP A 1 149 ? 20.480 -16.810 9.169 1.00 67.38 149 ASP A N 1
ATOM 1190 C CA . ASP A 1 149 ? 19.970 -17.278 7.885 1.00 67.38 149 ASP A CA 1
ATOM 1191 C C . ASP A 1 149 ? 18.587 -16.663 7.646 1.00 67.38 149 ASP A C 1
ATOM 1193 O O . ASP A 1 149 ? 17.705 -16.732 8.497 1.00 67.38 149 ASP A O 1
ATOM 1197 N N . LEU A 1 150 ? 18.427 -16.002 6.500 1.00 71.94 150 LEU A N 1
ATOM 1198 C CA . LEU A 1 150 ? 17.213 -15.248 6.157 1.00 71.94 150 LEU A CA 1
ATOM 1199 C C . LEU A 1 150 ? 16.132 -16.132 5.524 1.00 71.94 150 LEU A C 1
ATOM 1201 O O . LEU A 1 150 ? 14.970 -15.751 5.467 1.00 71.94 150 LEU A O 1
ATOM 1205 N N . SER A 1 151 ? 16.534 -17.300 5.025 1.00 72.75 151 SER A N 1
ATOM 1206 C CA . SER A 1 151 ? 15.645 -18.278 4.417 1.00 72.75 151 SER A CA 1
ATOM 1207 C C . SER A 1 151 ? 15.272 -19.349 5.435 1.00 72.75 151 SER A C 1
ATOM 1209 O O . SER A 1 151 ? 16.138 -19.897 6.119 1.00 72.75 151 SER A O 1
ATOM 1211 N N . GLU A 1 152 ? 13.988 -19.696 5.488 1.00 74.88 152 GLU A N 1
ATOM 1212 C CA . GLU A 1 152 ? 13.499 -20.825 6.284 1.00 74.88 152 GLU A CA 1
ATOM 1213 C C . GLU A 1 152 ? 13.779 -22.192 5.620 1.00 74.88 152 GLU A C 1
ATOM 1215 O O . GLU A 1 152 ? 13.693 -23.229 6.287 1.00 74.88 152 GLU A O 1
ATOM 1220 N N . ASP A 1 153 ? 14.173 -22.201 4.341 1.00 79.38 153 ASP A N 1
ATOM 1221 C CA . ASP A 1 153 ? 14.576 -23.390 3.578 1.00 79.38 153 ASP A CA 1
ATOM 1222 C C . ASP A 1 153 ? 15.941 -23.929 4.054 1.00 79.38 153 ASP A C 1
ATOM 1224 O O . ASP A 1 153 ? 16.923 -23.193 4.157 1.00 79.38 153 ASP A O 1
ATOM 1228 N N . GLU A 1 154 ? 16.010 -25.237 4.318 1.00 81.38 154 GLU A N 1
ATOM 1229 C CA . GLU A 1 154 ? 17.211 -25.956 4.773 1.00 81.38 154 GLU A CA 1
ATOM 1230 C C . GLU A 1 154 ? 18.371 -25.953 3.766 1.00 81.38 154 GLU A C 1
ATOM 1232 O O . GLU A 1 154 ? 19.523 -26.208 4.129 1.00 81.38 154 GLU A O 1
ATOM 1237 N N . TYR A 1 155 ? 18.078 -25.675 2.499 1.00 85.62 155 TYR A N 1
ATOM 1238 C CA . TYR A 1 155 ? 19.024 -25.725 1.398 1.00 85.62 155 TYR A CA 1
ATOM 1239 C C . TYR A 1 155 ? 19.216 -24.380 0.713 1.00 85.62 155 TYR A C 1
ATOM 1241 O O . TYR A 1 155 ? 19.983 -24.341 -0.238 1.00 85.62 155 TYR A O 1
ATOM 1249 N N . LEU A 1 156 ? 18.571 -23.284 1.118 1.00 86.88 156 LEU A N 1
ATOM 1250 C CA . LEU A 1 156 ? 18.751 -21.989 0.451 1.00 86.88 156 LEU A CA 1
ATOM 1251 C C . LEU A 1 156 ? 19.545 -21.023 1.329 1.00 86.88 156 LEU A C 1
ATOM 1253 O O . LEU A 1 156 ? 19.070 -20.566 2.366 1.00 86.88 156 LEU A O 1
ATOM 1257 N N . ARG A 1 157 ? 20.748 -20.650 0.879 1.00 85.69 157 ARG A N 1
ATOM 1258 C CA . ARG A 1 157 ? 21.551 -19.608 1.526 1.00 85.69 157 ARG A CA 1
ATOM 1259 C C . ARG A 1 157 ? 21.455 -18.308 0.745 1.00 85.69 157 ARG A C 1
ATOM 1261 O O . ARG A 1 157 ? 21.934 -18.234 -0.386 1.00 85.69 157 ARG A O 1
ATOM 1268 N N . ILE A 1 158 ? 20.944 -17.270 1.393 1.00 84.44 158 ILE A N 1
ATOM 1269 C CA . ILE A 1 158 ? 20.887 -15.907 0.866 1.00 84.44 158 ILE A CA 1
ATOM 1270 C C . ILE A 1 158 ? 21.596 -14.947 1.826 1.00 84.44 158 ILE A C 1
ATOM 1272 O O . ILE A 1 158 ? 21.507 -15.100 3.045 1.00 84.44 158 ILE A O 1
ATOM 1276 N N . ASN A 1 159 ? 22.353 -13.990 1.289 1.00 82.44 159 ASN A N 1
ATOM 1277 C CA . ASN A 1 159 ? 22.933 -12.907 2.083 1.00 82.44 159 ASN A CA 1
ATOM 1278 C C . ASN A 1 159 ? 22.072 -11.641 1.940 1.00 82.44 159 ASN A C 1
ATOM 1280 O O . ASN A 1 159 ? 21.333 -11.480 0.975 1.00 82.44 159 ASN A O 1
ATOM 1284 N N . THR A 1 160 ? 22.204 -10.700 2.873 1.00 77.56 160 THR A N 1
ATOM 1285 C CA . THR A 1 160 ? 21.476 -9.418 2.817 1.00 77.56 160 THR A CA 1
ATOM 1286 C C . THR A 1 160 ? 21.859 -8.544 1.614 1.00 77.56 160 THR A C 1
ATOM 1288 O O . THR A 1 160 ? 21.189 -7.563 1.322 1.00 77.56 160 THR A O 1
ATOM 1291 N N . ALA A 1 161 ? 22.970 -8.829 0.936 1.00 80.62 161 ALA A N 1
ATOM 1292 C CA . ALA A 1 161 ? 23.398 -8.063 -0.233 1.00 80.62 161 ALA A CA 1
ATOM 1293 C C . ALA A 1 161 ? 22.738 -8.538 -1.539 1.00 80.62 161 ALA A C 1
ATOM 1295 O O . ALA A 1 161 ? 22.874 -7.850 -2.540 1.00 80.62 161 ALA A O 1
ATOM 1296 N N . GLY A 1 162 ? 22.075 -9.697 -1.529 1.00 82.12 162 GLY A N 1
ATOM 1297 C CA . GLY A 1 162 ? 21.404 -10.284 -2.686 1.00 82.12 162 GLY A CA 1
ATOM 1298 C C . GLY A 1 162 ? 19.942 -10.644 -2.430 1.00 82.12 162 GLY A C 1
ATOM 1299 O O . GLY A 1 162 ? 19.360 -11.359 -3.242 1.00 82.12 162 GLY A O 1
ATOM 1300 N N . TRP A 1 163 ? 19.365 -10.194 -1.310 1.00 87.56 163 TRP A N 1
ATOM 1301 C CA . TRP A 1 163 ? 17.938 -10.341 -1.004 1.00 87.56 163 TRP A CA 1
ATOM 1302 C C . TRP A 1 163 ? 17.167 -9.126 -1.513 1.00 87.56 163 TRP A C 1
ATOM 1304 O O . TRP A 1 163 ? 16.721 -8.299 -0.723 1.00 87.56 163 TRP A O 1
ATOM 1314 N N . ASP A 1 164 ? 17.148 -8.973 -2.835 1.00 90.06 164 ASP A N 1
ATOM 1315 C CA . ASP A 1 164 ? 16.752 -7.741 -3.516 1.00 90.06 164 ASP A CA 1
ATOM 1316 C C . ASP A 1 164 ? 15.773 -7.970 -4.689 1.00 90.06 164 ASP A C 1
ATOM 1318 O O . ASP A 1 164 ? 15.645 -7.128 -5.578 1.00 90.06 164 ASP A O 1
ATOM 1322 N N . GLY A 1 165 ? 15.154 -9.149 -4.766 1.00 93.00 165 GLY A N 1
ATOM 1323 C CA . GLY A 1 165 ? 14.304 -9.577 -5.868 1.00 93.00 165 GLY A CA 1
ATOM 1324 C C . GLY A 1 165 ? 12.820 -9.297 -5.651 1.00 93.00 165 GLY A C 1
ATOM 1325 O O . GLY A 1 165 ? 12.257 -9.586 -4.598 1.00 93.00 165 GLY A O 1
ATOM 1326 N N . ILE A 1 166 ? 12.136 -8.856 -6.709 1.00 94.88 166 ILE A N 1
ATOM 1327 C CA . ILE A 1 166 ? 10.663 -8.879 -6.748 1.00 94.88 166 ILE A CA 1
ATOM 1328 C C . ILE A 1 166 ? 10.097 -10.302 -6.913 1.00 94.88 166 ILE A C 1
ATOM 1330 O O . ILE A 1 166 ? 8.899 -10.525 -6.743 1.00 94.88 166 ILE A O 1
ATOM 1334 N N . VAL A 1 167 ? 10.947 -11.281 -7.226 1.00 95.06 167 VAL A N 1
ATOM 1335 C CA . VAL A 1 167 ? 10.671 -12.716 -7.088 1.00 95.06 167 VAL A CA 1
ATOM 1336 C C . VAL A 1 167 ? 11.739 -13.375 -6.216 1.00 95.06 167 VAL A C 1
ATOM 1338 O O . VAL A 1 167 ? 12.885 -12.924 -6.169 1.00 95.06 167 VAL A O 1
ATOM 1341 N N . ASP A 1 168 ? 11.385 -14.470 -5.550 1.00 92.56 168 ASP A N 1
ATOM 1342 C CA . ASP A 1 168 ? 12.346 -15.201 -4.725 1.00 92.56 168 ASP A CA 1
ATOM 1343 C C . ASP A 1 168 ? 13.384 -15.970 -5.575 1.00 92.56 168 ASP A C 1
ATOM 1345 O O . ASP A 1 168 ? 13.367 -15.984 -6.813 1.00 92.56 168 ASP A O 1
ATOM 1349 N N . SER A 1 169 ? 14.304 -16.673 -4.910 1.00 92.31 169 SER A N 1
ATOM 1350 C CA . SER A 1 169 ? 15.346 -17.459 -5.592 1.00 92.31 169 SER A CA 1
ATOM 1351 C C . SER A 1 169 ? 14.780 -18.627 -6.414 1.00 92.31 169 SER A C 1
ATOM 1353 O O . SER A 1 169 ? 15.444 -19.107 -7.335 1.00 92.31 169 SER A O 1
ATOM 1355 N N . TYR A 1 170 ? 13.551 -19.062 -6.143 1.00 93.00 170 TYR A N 1
ATOM 1356 C CA . TYR A 1 170 ? 12.828 -20.082 -6.903 1.00 93.00 170 TYR A CA 1
ATOM 1357 C C . TYR A 1 170 ? 11.934 -19.500 -8.006 1.00 93.00 170 TYR A C 1
ATOM 1359 O O . TYR A 1 170 ? 11.370 -20.268 -8.782 1.00 93.00 170 TYR A O 1
ATOM 1367 N N . ARG A 1 171 ? 11.884 -18.167 -8.143 1.00 94.62 171 ARG A N 1
ATOM 1368 C CA . ARG A 1 171 ? 11.028 -17.397 -9.064 1.00 94.62 171 ARG A CA 1
ATOM 1369 C C . ARG A 1 171 ? 9.548 -17.417 -8.673 1.00 94.62 171 ARG A C 1
ATOM 1371 O O . ARG A 1 171 ? 8.693 -17.117 -9.505 1.00 94.62 171 ARG A O 1
ATOM 1378 N N . ASN A 1 172 ? 9.239 -17.700 -7.411 1.00 94.38 172 ASN A N 1
ATOM 1379 C CA . ASN A 1 172 ? 7.907 -17.439 -6.880 1.00 94.38 172 ASN A CA 1
ATOM 1380 C C . ASN A 1 172 ? 7.709 -15.928 -6.734 1.00 94.38 172 ASN A C 1
ATOM 1382 O O . ASN A 1 172 ? 8.605 -15.206 -6.292 1.00 94.38 172 ASN A O 1
ATOM 1386 N N . PHE A 1 173 ? 6.523 -15.446 -7.098 1.00 93.56 173 PHE A N 1
ATOM 1387 C CA . PHE A 1 173 ? 6.189 -14.029 -6.996 1.00 93.56 173 PHE A CA 1
ATOM 1388 C C . PHE A 1 173 ? 6.128 -13.586 -5.535 1.00 93.56 173 PHE A C 1
ATOM 1390 O O . PHE A 1 173 ? 5.379 -14.163 -4.743 1.00 93.56 173 PHE A O 1
ATOM 1397 N N . THR A 1 174 ? 6.865 -12.530 -5.187 1.00 91.44 174 THR A N 1
ATOM 1398 C CA . THR A 1 174 ? 6.690 -11.855 -3.898 1.00 91.44 174 THR A CA 1
ATOM 1399 C C . THR A 1 174 ? 5.578 -10.808 -4.006 1.00 91.44 174 THR A C 1
ATOM 1401 O O . THR A 1 174 ? 4.993 -10.580 -5.070 1.00 91.44 174 THR A O 1
ATOM 1404 N N . ARG A 1 175 ? 5.270 -10.133 -2.894 1.00 89.50 175 ARG A N 1
ATOM 1405 C CA . ARG A 1 175 ? 4.328 -8.999 -2.884 1.00 89.50 175 ARG A CA 1
ATOM 1406 C C . ARG A 1 175 ? 4.794 -7.860 -3.808 1.00 89.50 175 ARG A C 1
ATOM 1408 O O . ARG A 1 175 ? 3.962 -7.142 -4.356 1.00 89.50 175 ARG A O 1
ATOM 1415 N N . ASP A 1 176 ? 6.101 -7.726 -4.018 1.00 93.31 176 ASP A N 1
ATOM 1416 C CA . ASP A 1 176 ? 6.707 -6.647 -4.803 1.00 93.31 176 ASP A CA 1
ATOM 1417 C C . ASP A 1 176 ? 6.516 -6.848 -6.308 1.00 93.31 176 ASP A C 1
ATOM 1419 O O . ASP A 1 176 ? 6.339 -5.876 -7.046 1.00 93.31 176 ASP A O 1
ATOM 1423 N N . TYR A 1 177 ? 6.446 -8.104 -6.764 1.00 95.50 177 TYR A N 1
ATOM 1424 C CA . TYR A 1 177 ? 6.046 -8.418 -8.136 1.00 95.50 177 TYR A CA 1
ATOM 1425 C C . TYR A 1 177 ? 4.638 -7.905 -8.435 1.00 95.50 177 TYR A C 1
ATOM 1427 O O . TYR A 1 177 ? 4.418 -7.267 -9.463 1.00 95.50 177 TYR A O 1
ATOM 1435 N N . TRP A 1 178 ? 3.684 -8.155 -7.533 1.00 95.31 178 TRP A N 1
ATOM 1436 C CA . TRP A 1 178 ? 2.297 -7.732 -7.724 1.00 95.31 178 TRP A CA 1
ATOM 1437 C C . TRP A 1 178 ? 2.156 -6.210 -7.714 1.00 95.31 178 TRP A C 1
ATOM 1439 O O . TRP A 1 178 ? 1.417 -5.671 -8.539 1.00 95.31 178 TRP A O 1
ATOM 1449 N N . GLU A 1 179 ? 2.908 -5.514 -6.854 1.00 95.88 179 GLU A N 1
ATOM 1450 C CA . GLU A 1 179 ? 2.981 -4.045 -6.870 1.00 95.88 179 GLU A CA 1
ATOM 1451 C C . GLU A 1 179 ? 3.549 -3.543 -8.200 1.00 95.88 179 GLU A C 1
ATOM 1453 O O . GLU A 1 179 ? 2.964 -2.665 -8.829 1.00 95.88 179 GLU A O 1
ATOM 1458 N N . THR A 1 180 ? 4.632 -4.154 -8.685 1.00 96.69 180 THR A N 1
ATOM 1459 C CA . THR A 1 180 ? 5.251 -3.795 -9.970 1.00 96.69 180 THR A CA 1
ATOM 1460 C C . THR A 1 180 ? 4.300 -4.027 -11.141 1.00 96.69 180 THR A C 1
ATOM 1462 O O . THR A 1 180 ? 4.108 -3.130 -11.959 1.00 96.69 180 THR A O 1
ATOM 1465 N N . LYS A 1 181 ? 3.641 -5.193 -11.195 1.00 96.94 181 LYS A N 1
ATOM 1466 C CA . LYS A 1 181 ? 2.624 -5.519 -12.207 1.00 96.94 181 LYS A CA 1
ATOM 1467 C C . LYS A 1 181 ? 1.509 -4.477 -12.214 1.00 96.94 181 LYS A C 1
ATOM 1469 O O . LYS A 1 181 ? 1.062 -4.064 -13.280 1.00 96.94 181 LYS A O 1
ATOM 1474 N N . ALA A 1 182 ? 1.055 -4.054 -11.035 1.00 96.81 182 ALA A N 1
ATOM 1475 C CA . ALA A 1 182 ? 0.031 -3.036 -10.934 1.00 96.81 182 ALA A CA 1
ATOM 1476 C C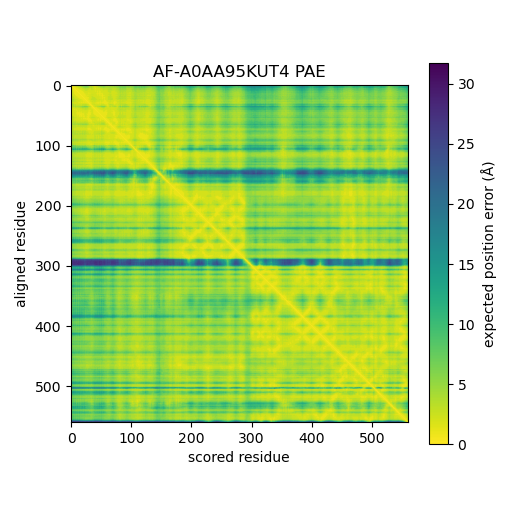 . ALA A 1 182 ? 0.539 -1.666 -11.405 1.00 96.81 182 ALA A C 1
ATOM 1478 O O . ALA A 1 182 ? -0.133 -1.056 -12.230 1.00 96.81 182 ALA A O 1
ATOM 1479 N N . VAL A 1 183 ? 1.691 -1.186 -10.935 1.00 96.88 183 VAL A N 1
ATOM 1480 C CA . VAL A 1 183 ? 2.221 0.138 -11.314 1.00 96.88 183 VAL A CA 1
ATOM 1481 C C . VAL A 1 183 ? 2.518 0.230 -12.813 1.00 96.88 183 VAL A C 1
ATOM 1483 O O . VAL A 1 183 ? 2.263 1.268 -13.414 1.00 96.88 183 VAL A O 1
ATOM 1486 N N . TYR A 1 184 ? 3.012 -0.848 -13.425 1.00 97.06 184 TYR A N 1
ATOM 1487 C CA . TYR A 1 184 ? 3.344 -0.895 -14.856 1.00 97.06 184 TYR A CA 1
ATOM 1488 C C . TYR A 1 184 ? 2.177 -1.312 -15.751 1.00 97.06 184 TYR A C 1
ATOM 1490 O O . TYR A 1 184 ? 2.375 -1.527 -16.946 1.00 97.06 184 TYR A O 1
ATOM 1498 N N . ALA A 1 185 ? 0.966 -1.460 -15.207 1.00 97.38 185 ALA A N 1
ATOM 1499 C CA . ALA A 1 185 ? -0.187 -1.833 -16.011 1.00 97.38 185 ALA A CA 1
ATOM 1500 C C . ALA A 1 185 ? -0.433 -0.777 -17.110 1.00 97.38 185 ALA A C 1
ATOM 1502 O O . ALA A 1 185 ? -0.699 0.374 -16.776 1.00 97.38 185 ALA A O 1
ATOM 1503 N N . PRO A 1 186 ? -0.416 -1.150 -18.403 1.00 96.81 186 PRO A N 1
ATOM 1504 C CA . PRO A 1 186 ? -0.569 -0.204 -19.512 1.00 96.81 186 PRO A CA 1
ATOM 1505 C C . PRO A 1 186 ? -2.031 0.174 -19.793 1.00 96.81 186 PRO A C 1
ATOM 1507 O O . PRO A 1 186 ? -2.323 0.904 -20.731 1.00 96.81 186 PRO A O 1
ATOM 1510 N N . VAL A 1 187 ? -2.982 -0.368 -19.032 1.00 97.50 187 VAL A N 1
ATOM 1511 C CA . VAL A 1 187 ? -4.406 -0.051 -19.149 1.00 97.50 187 VAL A CA 1
ATOM 1512 C C . VAL A 1 187 ? -5.034 -0.058 -17.768 1.00 97.50 187 VAL A C 1
ATOM 1514 O O . VAL A 1 187 ? -4.860 -1.013 -17.010 1.00 97.50 187 VAL A O 1
ATOM 1517 N N . TYR A 1 188 ? -5.738 1.013 -17.415 1.00 97.25 188 TYR A N 1
ATOM 1518 C CA . TYR A 1 188 ? -6.354 1.164 -16.097 1.00 97.25 188 TYR A CA 1
ATOM 1519 C C . TYR A 1 188 ? -7.408 2.283 -16.094 1.00 97.25 188 TYR A C 1
ATOM 1521 O O . TYR A 1 188 ? -7.340 3.195 -16.919 1.00 97.25 188 TYR A O 1
ATOM 1529 N N . PRO A 1 189 ? -8.376 2.270 -15.159 1.00 97.81 189 PRO A N 1
ATOM 1530 C CA . PRO A 1 189 ? -9.230 3.425 -14.916 1.00 97.81 189 PRO A CA 1
ATOM 1531 C C . PRO A 1 189 ? -8.399 4.601 -14.391 1.00 97.81 189 PRO A C 1
ATOM 1533 O O . PRO A 1 189 ? -7.689 4.458 -13.401 1.00 97.81 189 PRO A O 1
ATOM 1536 N N . ALA A 1 190 ? -8.503 5.769 -15.020 1.00 96.88 190 ALA A N 1
ATOM 1537 C CA . ALA A 1 190 ? -7.736 6.968 -14.663 1.00 96.88 190 ALA A CA 1
ATOM 1538 C C . ALA A 1 190 ? -8.270 7.700 -13.411 1.00 96.88 190 ALA A C 1
ATOM 1540 O O . ALA A 1 190 ? -7.801 8.786 -13.073 1.00 96.88 190 ALA A O 1
ATOM 1541 N N . VAL A 1 191 ? -9.273 7.127 -12.740 1.00 97.50 191 VAL A N 1
ATOM 1542 C CA . VAL A 1 191 ? -9.908 7.655 -11.528 1.00 97.50 191 VAL A CA 1
ATOM 1543 C C . VAL A 1 191 ? -10.178 6.520 -10.547 1.00 97.50 191 VAL A C 1
ATOM 1545 O O . VAL A 1 191 ? -10.559 5.428 -10.957 1.00 97.50 191 VAL A O 1
ATOM 1548 N N . ASP A 1 192 ? -10.072 6.807 -9.251 1.00 96.19 192 ASP A N 1
ATOM 1549 C CA . ASP A 1 192 ? -10.382 5.833 -8.194 1.00 96.19 192 ASP A CA 1
ATOM 1550 C C . ASP A 1 192 ? -11.840 5.910 -7.723 1.00 96.19 192 ASP A C 1
ATOM 1552 O O . ASP A 1 192 ? -12.346 4.990 -7.079 1.00 96.19 192 ASP A O 1
ATOM 1556 N N . LYS A 1 193 ? -12.524 7.025 -8.014 1.00 97.81 193 LYS A N 1
ATOM 1557 C CA . LYS A 1 193 ? -13.895 7.302 -7.573 1.00 97.81 193 LYS A CA 1
ATOM 1558 C C . LYS A 1 193 ? -14.677 8.048 -8.638 1.00 97.81 193 LYS A C 1
ATOM 1560 O O . LYS A 1 193 ? -14.137 8.930 -9.305 1.00 97.81 193 LYS A O 1
ATOM 1565 N N . ILE A 1 194 ? -15.969 7.764 -8.730 1.00 97.62 194 ILE A N 1
ATOM 1566 C CA . ILE A 1 194 ? -16.903 8.506 -9.571 1.00 97.62 194 ILE A CA 1
ATOM 1567 C C . ILE A 1 194 ? -18.242 8.685 -8.869 1.00 97.62 194 ILE A C 1
ATOM 1569 O O . ILE A 1 194 ? -18.713 7.802 -8.156 1.00 97.62 194 ILE A O 1
ATOM 1573 N N . SER A 1 195 ? -18.857 9.847 -9.065 1.00 96.75 195 SER A N 1
ATOM 1574 C CA . SER A 1 195 ? -20.186 10.125 -8.528 1.00 96.75 195 SER A CA 1
ATOM 1575 C C . SER A 1 195 ? -21.292 9.590 -9.440 1.00 96.75 195 SER A C 1
ATOM 1577 O O . SER A 1 195 ? -21.141 9.592 -10.662 1.00 96.75 195 SER A O 1
ATOM 1579 N N . PHE A 1 196 ? -22.417 9.168 -8.862 1.00 95.50 196 PHE A N 1
ATOM 1580 C CA . PHE A 1 196 ? -23.573 8.679 -9.613 1.00 95.50 196 PHE A CA 1
ATOM 1581 C C . PHE A 1 196 ? -24.898 9.105 -8.960 1.00 95.50 196 PHE A C 1
ATOM 1583 O O . PHE A 1 196 ? -24.975 9.228 -7.739 1.00 95.50 196 PHE A O 1
ATOM 1590 N N . VAL A 1 197 ? -25.950 9.330 -9.749 1.00 95.12 197 VAL A N 1
ATOM 1591 C CA . VAL A 1 197 ? -27.317 9.529 -9.238 1.00 95.12 197 VAL A CA 1
ATOM 1592 C C . VAL A 1 197 ? -28.060 8.188 -9.269 1.00 95.12 197 VAL A C 1
ATOM 1594 O O . VAL A 1 197 ? -28.042 7.531 -10.312 1.00 95.12 197 VAL A O 1
ATOM 1597 N N . PRO A 1 198 ? -28.706 7.742 -8.174 1.00 94.06 198 PRO A N 1
ATOM 1598 C CA . PRO A 1 198 ? -29.475 6.502 -8.186 1.00 94.06 198 PRO A CA 1
ATOM 1599 C C . PRO A 1 198 ? -30.523 6.467 -9.305 1.00 94.06 198 PRO A C 1
ATOM 1601 O O . PRO A 1 198 ? -31.278 7.420 -9.491 1.00 94.06 198 PRO A O 1
ATOM 1604 N N . GLY A 1 199 ? -30.548 5.369 -10.059 1.00 93.06 199 GLY A N 1
ATOM 1605 C CA . GLY A 1 199 ? -31.431 5.175 -11.213 1.00 93.06 199 GLY A CA 1
ATOM 1606 C C . GLY A 1 199 ? -30.999 5.885 -12.501 1.00 93.06 199 GLY A C 1
ATOM 1607 O O . GLY A 1 199 ? -31.718 5.787 -13.490 1.00 93.06 199 GLY A O 1
ATOM 1608 N N . GLN A 1 200 ? -29.857 6.582 -12.528 1.00 95.69 200 GLN A N 1
ATOM 1609 C CA . GLN A 1 200 ? -29.334 7.138 -13.779 1.00 95.69 200 GLN A CA 1
ATOM 1610 C C . GLN A 1 200 ? -28.879 6.028 -14.736 1.00 95.69 200 GLN A C 1
ATOM 1612 O O . GLN A 1 200 ? -28.399 4.989 -14.295 1.00 95.69 200 GLN A O 1
ATOM 1617 N N . ASP A 1 201 ? -28.931 6.286 -16.042 1.00 97.38 201 ASP A N 1
ATOM 1618 C CA . ASP A 1 201 ? -28.614 5.268 -17.049 1.00 97.38 201 ASP A CA 1
ATOM 1619 C C . ASP A 1 201 ? -27.164 4.761 -16.968 1.00 97.38 201 ASP A C 1
ATOM 1621 O O . ASP A 1 201 ? -26.895 3.568 -17.065 1.00 97.38 201 ASP A O 1
ATOM 1625 N N . SER A 1 202 ? -26.187 5.661 -16.829 1.00 97.50 202 SER A N 1
ATOM 1626 C CA . SER A 1 202 ? -24.769 5.283 -16.892 1.00 97.50 202 SER A CA 1
ATOM 1627 C C . SER A 1 202 ? -23.833 6.322 -16.282 1.00 97.50 202 SER A C 1
ATOM 1629 O O . SER A 1 202 ? -24.169 7.506 -16.255 1.00 97.50 202 SER A O 1
ATOM 1631 N N . VAL A 1 203 ? -22.626 5.896 -15.902 1.00 97.69 203 VAL A N 1
ATOM 1632 C CA . VAL A 1 203 ? -21.474 6.777 -15.619 1.00 97.69 203 VAL A CA 1
ATOM 1633 C C . VAL A 1 203 ? -20.364 6.581 -16.649 1.00 97.69 203 VAL A C 1
ATOM 1635 O O . VAL A 1 203 ? -20.230 5.505 -17.229 1.00 97.69 203 VAL A O 1
ATOM 1638 N N . ARG A 1 204 ? -19.546 7.616 -16.865 1.00 97.69 204 ARG A N 1
ATOM 1639 C CA . ARG A 1 204 ? -18.364 7.561 -17.741 1.00 97.69 204 ARG A CA 1
ATOM 1640 C C . ARG A 1 204 ? -17.112 7.316 -16.916 1.00 97.69 204 ARG A C 1
ATOM 1642 O O . ARG A 1 204 ? -16.710 8.191 -16.159 1.00 97.69 204 ARG A O 1
ATOM 1649 N N . ILE A 1 205 ? -16.500 6.152 -17.072 1.00 98.31 205 ILE A N 1
ATOM 1650 C CA . ILE A 1 205 ? -15.240 5.814 -16.415 1.00 98.31 205 ILE A CA 1
ATOM 1651 C C . ILE A 1 205 ? -14.109 6.002 -17.433 1.00 98.31 205 ILE A C 1
ATOM 1653 O O . ILE A 1 205 ? -14.070 5.258 -18.413 1.00 98.31 205 ILE A O 1
ATOM 1657 N N . PRO A 1 206 ? -13.198 6.971 -17.236 1.00 98.38 206 PRO A N 1
ATOM 1658 C CA . PRO A 1 206 ? -12.067 7.164 -18.134 1.00 98.38 206 PRO A CA 1
ATOM 1659 C C . PRO A 1 206 ? -11.084 5.999 -17.992 1.00 98.38 206 PRO A C 1
ATOM 1661 O O . PRO A 1 206 ? -10.604 5.724 -16.893 1.00 98.38 206 PRO A O 1
ATOM 1664 N N . ILE A 1 207 ? -10.772 5.327 -19.096 1.00 98.31 207 ILE A N 1
ATOM 1665 C CA . ILE A 1 207 ? -9.778 4.252 -19.173 1.00 98.31 207 ILE A CA 1
ATOM 1666 C C . ILE A 1 207 ? -8.558 4.777 -19.930 1.00 98.31 207 ILE A C 1
ATOM 1668 O O . ILE A 1 207 ? -8.675 5.188 -21.085 1.00 98.31 207 ILE A O 1
ATOM 1672 N N . GLN A 1 208 ? -7.402 4.776 -19.272 1.00 97.94 208 GLN A N 1
ATOM 1673 C CA . GLN A 1 208 ? -6.114 5.142 -19.858 1.00 97.94 208 GLN A CA 1
ATOM 1674 C C . GLN A 1 208 ? -5.572 3.983 -20.702 1.00 97.94 208 GLN A C 1
ATOM 1676 O O . GLN A 1 208 ? -5.634 2.831 -20.270 1.00 97.94 208 GLN A O 1
ATOM 1681 N N . ASN A 1 209 ? -5.016 4.295 -21.874 1.00 98.00 209 ASN A N 1
ATOM 1682 C CA . ASN A 1 209 ? -4.202 3.391 -22.681 1.00 98.00 209 ASN A CA 1
ATOM 1683 C C . ASN A 1 209 ? -2.762 3.918 -22.746 1.00 98.00 209 ASN A C 1
ATOM 1685 O O . ASN A 1 209 ? -2.506 4.874 -23.465 1.00 98.00 209 ASN A O 1
ATOM 1689 N N . ASP A 1 210 ? -1.833 3.280 -22.043 1.00 96.62 210 ASP A N 1
ATOM 1690 C CA . ASP A 1 210 ? -0.397 3.590 -22.041 1.00 96.62 210 ASP A CA 1
ATOM 1691 C C . ASP A 1 210 ? 0.428 2.663 -22.948 1.00 96.62 210 ASP A C 1
ATOM 1693 O O . ASP A 1 210 ? 1.655 2.719 -22.936 1.00 96.62 210 ASP A O 1
ATOM 1697 N N . PHE A 1 211 ? -0.205 1.801 -23.750 1.00 97.06 211 PHE A N 1
ATOM 1698 C CA . PHE A 1 211 ? 0.526 1.067 -24.781 1.00 97.06 211 PHE A CA 1
ATOM 1699 C C . PHE A 1 211 ? 1.063 2.020 -25.854 1.00 97.06 211 PHE A C 1
ATOM 1701 O O . PHE A 1 211 ? 0.339 2.916 -26.278 1.00 97.06 211 PHE A O 1
ATOM 1708 N N . ASP A 1 212 ? 2.255 1.734 -26.392 1.00 95.69 212 ASP A N 1
ATOM 1709 C CA . ASP A 1 212 ? 2.839 2.508 -27.502 1.00 95.69 212 ASP A CA 1
ATOM 1710 C C . ASP A 1 212 ? 2.210 2.185 -28.871 1.00 95.69 212 ASP A C 1
ATOM 1712 O O . ASP A 1 212 ? 2.075 3.046 -29.740 1.00 95.69 212 ASP A O 1
ATOM 1716 N N . PHE A 1 213 ? 1.806 0.925 -29.082 1.00 96.88 213 PHE A N 1
ATOM 1717 C CA . PHE A 1 213 ? 1.374 0.420 -30.399 1.00 96.88 213 PHE A CA 1
ATOM 1718 C C . PHE A 1 213 ? 0.071 -0.392 -30.371 1.00 96.88 213 PHE A C 1
ATOM 1720 O O . PHE A 1 213 ? -0.353 -0.908 -31.404 1.00 96.88 213 PHE A O 1
ATOM 1727 N N . THR A 1 214 ? -0.566 -0.531 -29.206 1.00 96.44 214 THR A N 1
ATOM 1728 C CA . THR A 1 214 ? -1.736 -1.408 -29.024 1.00 96.44 214 THR A CA 1
ATOM 1729 C C . THR A 1 214 ? -3.002 -0.581 -28.823 1.00 96.44 214 THR A C 1
ATOM 1731 O O . THR A 1 214 ? -3.059 0.286 -27.953 1.00 96.44 214 THR A O 1
ATOM 1734 N N . ASN A 1 215 ? -4.036 -0.845 -29.625 1.00 97.06 215 ASN A N 1
ATOM 1735 C CA . ASN A 1 215 ? -5.363 -0.259 -29.424 1.00 97.06 215 ASN A CA 1
ATOM 1736 C C . ASN A 1 215 ? -6.132 -1.055 -28.359 1.00 97.06 215 ASN A C 1
ATOM 1738 O O . ASN A 1 215 ? -6.017 -2.277 -28.306 1.00 97.06 215 ASN A O 1
ATOM 1742 N N . LEU A 1 216 ? -6.979 -0.399 -27.565 1.00 96.88 216 LEU A N 1
ATOM 1743 C CA . LEU A 1 216 ? -7.803 -1.089 -26.565 1.00 96.88 216 LEU A CA 1
ATOM 1744 C C . LEU A 1 216 ? -8.774 -2.124 -27.158 1.00 96.88 216 LEU A C 1
ATOM 1746 O O . LEU A 1 216 ? -9.269 -2.969 -26.416 1.00 96.88 216 LEU A O 1
ATOM 1750 N N . SER A 1 217 ? -9.006 -2.134 -28.475 1.00 95.81 217 SER A N 1
ATOM 1751 C CA . SER A 1 217 ? -9.841 -3.147 -29.127 1.00 95.81 217 SER A CA 1
ATOM 1752 C C . SER A 1 217 ? -9.306 -4.576 -28.966 1.00 95.81 217 SER A C 1
ATOM 1754 O O . SER A 1 217 ? -10.082 -5.521 -29.080 1.00 95.81 217 SER A O 1
ATOM 1756 N N . SER A 1 218 ? -8.005 -4.746 -28.703 1.00 94.69 218 SER A N 1
ATOM 1757 C CA . SER A 1 218 ? -7.377 -6.044 -28.403 1.00 94.69 218 SER A CA 1
ATOM 1758 C C . SER A 1 218 ? -7.349 -6.376 -26.904 1.00 94.69 218 SER A C 1
ATOM 1760 O O . SER A 1 218 ? -6.874 -7.441 -26.507 1.00 94.69 218 SER A O 1
ATOM 1762 N N . VAL A 1 219 ? -7.836 -5.475 -26.048 1.00 96.69 219 VAL A N 1
ATOM 1763 C CA . VAL A 1 219 ? -7.942 -5.676 -24.601 1.00 96.69 219 VAL A CA 1
ATOM 1764 C C . VAL A 1 219 ? -9.382 -6.047 -24.264 1.00 96.69 219 VAL A C 1
ATOM 1766 O O . VAL A 1 219 ? -10.327 -5.326 -24.586 1.00 96.69 219 VAL A O 1
ATOM 1769 N N . LYS A 1 220 ? -9.561 -7.175 -23.576 1.00 97.12 220 LYS A N 1
ATOM 1770 C CA . LYS A 1 220 ? -10.867 -7.569 -23.038 1.00 97.12 220 LYS A CA 1
ATOM 1771 C C . LYS A 1 220 ? -11.019 -7.012 -21.631 1.00 97.12 220 LYS A C 1
ATOM 1773 O O . LYS A 1 220 ? -10.085 -7.077 -20.832 1.00 97.12 220 LYS A O 1
ATOM 1778 N N . MET A 1 221 ? -12.206 -6.508 -21.323 1.00 97.50 221 MET A N 1
ATOM 1779 C CA . MET A 1 221 ? -12.537 -5.940 -20.024 1.00 97.50 221 MET A CA 1
ATOM 1780 C C . MET A 1 221 ? -13.739 -6.676 -19.438 1.00 97.50 221 MET A C 1
ATOM 1782 O O . MET A 1 221 ? -14.861 -6.538 -19.919 1.00 97.50 221 MET A O 1
ATOM 1786 N N . ALA A 1 222 ? -13.518 -7.447 -18.378 1.00 98.31 222 ALA A N 1
ATOM 1787 C CA . ALA A 1 222 ? -14.601 -7.956 -17.546 1.00 98.31 222 ALA A CA 1
ATOM 1788 C C . ALA A 1 222 ? -14.841 -6.984 -16.391 1.00 98.31 222 ALA A C 1
ATOM 1790 O O . ALA A 1 222 ? -13.882 -6.508 -15.778 1.00 98.31 222 ALA A O 1
ATOM 1791 N N . TRP A 1 223 ? -16.103 -6.707 -16.070 1.00 98.56 223 TRP A N 1
ATOM 1792 C CA . TRP A 1 223 ? -16.453 -5.823 -14.966 1.00 98.56 223 TRP A CA 1
ATOM 1793 C C . TRP A 1 223 ? -17.587 -6.372 -14.102 1.00 98.56 223 TRP A C 1
ATOM 1795 O O . TRP A 1 223 ? -18.439 -7.130 -14.564 1.00 98.56 223 TRP A O 1
ATOM 1805 N N . SER A 1 224 ? -17.611 -5.990 -12.825 1.00 98.62 224 SER A N 1
ATOM 1806 C CA . SER A 1 224 ? -18.694 -6.344 -11.898 1.00 98.62 224 SER A CA 1
ATOM 1807 C C . SER A 1 224 ? -19.004 -5.197 -10.949 1.00 98.62 224 SER A C 1
ATOM 1809 O O . SER A 1 224 ? -18.111 -4.770 -10.216 1.00 98.62 224 SER A O 1
ATOM 1811 N N . VAL A 1 225 ? -20.255 -4.739 -10.928 1.00 98.56 225 VAL A N 1
ATOM 1812 C CA . VAL A 1 225 ? -20.757 -3.770 -9.948 1.00 98.56 225 VAL A CA 1
ATOM 1813 C C . VAL A 1 225 ? -21.108 -4.510 -8.664 1.00 98.56 225 VAL A C 1
ATOM 1815 O O . VAL A 1 225 ? -21.807 -5.527 -8.680 1.00 98.56 225 VAL A O 1
ATOM 1818 N N . ARG A 1 226 ? -20.591 -4.005 -7.550 1.00 98.00 226 ARG A N 1
ATOM 1819 C CA . ARG A 1 226 ? -20.645 -4.636 -6.236 1.00 98.00 226 ARG A CA 1
ATOM 1820 C C . ARG A 1 226 ? -21.200 -3.685 -5.191 1.00 98.00 226 ARG A C 1
ATOM 1822 O O . ARG A 1 226 ? -21.025 -2.471 -5.287 1.00 98.00 226 ARG A O 1
ATOM 1829 N N . GLU A 1 227 ? -21.836 -4.272 -4.191 1.00 95.94 227 GLU A N 1
ATOM 1830 C CA . GLU A 1 227 ? -22.236 -3.631 -2.944 1.00 95.94 227 GLU A CA 1
ATOM 1831 C C . GLU A 1 227 ? -21.664 -4.451 -1.790 1.00 95.94 227 GLU A C 1
ATOM 1833 O O . GLU A 1 227 ? -22.107 -5.576 -1.538 1.00 95.94 227 GLU A O 1
ATOM 1838 N N . ASP A 1 228 ? -20.669 -3.885 -1.108 1.00 94.44 228 ASP A N 1
ATOM 1839 C CA . ASP A 1 228 ? -19.810 -4.617 -0.176 1.00 94.44 228 ASP A CA 1
ATOM 1840 C C . ASP A 1 228 ? -19.378 -5.968 -0.791 1.00 94.44 228 ASP A C 1
ATOM 1842 O O . ASP A 1 228 ? -18.748 -5.974 -1.847 1.00 94.44 228 ASP A O 1
ATOM 1846 N N . GLU A 1 229 ? -19.696 -7.113 -0.187 1.00 93.62 229 GLU A N 1
ATOM 1847 C CA . GLU A 1 229 ? -19.336 -8.446 -0.688 1.00 93.62 229 GLU A CA 1
ATOM 1848 C C . GLU A 1 229 ? -20.158 -8.914 -1.906 1.00 93.62 229 GLU A C 1
ATOM 1850 O O . GLU A 1 229 ? -19.739 -9.816 -2.637 1.00 93.62 229 GLU A O 1
ATOM 1855 N N . ASN A 1 230 ? -21.320 -8.307 -2.155 1.00 95.50 230 ASN A N 1
ATOM 1856 C CA . ASN A 1 230 ? -22.305 -8.824 -3.099 1.00 95.50 230 ASN A CA 1
ATOM 1857 C C . ASN A 1 230 ? -22.048 -8.313 -4.516 1.00 95.50 230 ASN A C 1
ATOM 1859 O O . ASN A 1 230 ? -22.009 -7.107 -4.755 1.00 95.50 230 ASN A O 1
ATOM 1863 N N . VAL A 1 231 ? -21.945 -9.226 -5.485 1.00 97.69 231 VAL A N 1
ATOM 1864 C CA . VAL A 1 231 ? -21.991 -8.871 -6.910 1.00 97.69 231 VAL A CA 1
ATOM 1865 C C . VAL A 1 231 ? -23.443 -8.620 -7.293 1.00 97.69 231 VAL A C 1
ATOM 1867 O O . VAL A 1 231 ? -24.258 -9.538 -7.263 1.00 97.69 231 VAL A O 1
ATOM 1870 N N . LEU A 1 232 ? -23.763 -7.381 -7.662 1.00 97.25 232 LEU A N 1
ATOM 1871 C CA . LEU A 1 232 ? -25.112 -7.008 -8.082 1.00 97.25 232 LEU A CA 1
ATOM 1872 C C . LEU A 1 232 ? -25.364 -7.421 -9.532 1.00 97.25 232 LEU A C 1
ATOM 1874 O O . LEU A 1 232 ? -26.414 -7.967 -9.861 1.00 97.25 232 LEU A O 1
ATOM 1878 N N . TYR A 1 233 ? -24.400 -7.139 -10.407 1.00 98.00 233 TYR A N 1
ATOM 1879 C CA . TYR A 1 233 ? -24.405 -7.533 -11.812 1.00 98.00 233 TYR A CA 1
ATOM 1880 C C . TYR A 1 233 ? -23.010 -7.337 -12.419 1.00 98.00 233 TYR A C 1
ATOM 1882 O O . TYR A 1 233 ? -22.151 -6.653 -11.859 1.00 98.00 233 TYR A O 1
ATOM 1890 N N . SER A 1 234 ? -22.781 -7.955 -13.571 1.00 98.38 234 SER A N 1
ATOM 1891 C CA . SER A 1 234 ? -21.500 -7.951 -14.272 1.00 98.38 234 SER A CA 1
ATOM 1892 C C . SER A 1 234 ? -21.693 -7.932 -15.783 1.00 98.38 234 SER A C 1
ATOM 1894 O O . SER A 1 234 ? -22.800 -8.147 -16.285 1.00 98.38 234 SER A O 1
ATOM 1896 N N . GLY A 1 235 ? -20.601 -7.682 -16.495 1.00 97.88 235 GLY A N 1
ATOM 1897 C CA . GLY A 1 235 ? -20.550 -7.720 -17.946 1.00 97.88 235 GLY A CA 1
ATOM 1898 C C . GLY A 1 235 ? -19.130 -7.911 -18.462 1.00 97.88 235 GLY A C 1
ATOM 1899 O O . GLY A 1 235 ? -18.155 -7.940 -17.706 1.00 97.88 235 GLY A O 1
ATOM 1900 N N . THR A 1 236 ? -19.037 -8.069 -19.774 1.00 97.19 236 THR A N 1
ATOM 1901 C CA . THR A 1 236 ? -17.777 -8.119 -20.511 1.00 97.19 236 THR A CA 1
ATOM 1902 C C . THR A 1 236 ? -17.891 -7.203 -21.708 1.00 97.19 236 THR A C 1
ATOM 1904 O O . THR A 1 236 ? -18.845 -7.324 -22.475 1.00 97.19 236 THR A O 1
ATOM 1907 N N . ASP A 1 237 ? -16.895 -6.354 -21.892 1.00 94.50 237 ASP A N 1
ATOM 1908 C CA . ASP A 1 237 ? -16.849 -5.369 -22.955 1.00 94.50 237 ASP A CA 1
ATOM 1909 C C . ASP A 1 237 ? -15.462 -5.336 -23.602 1.00 94.50 237 ASP A C 1
ATOM 1911 O O . ASP A 1 237 ? -14.459 -5.819 -23.067 1.00 94.50 237 ASP A O 1
ATOM 1915 N N . SER A 1 238 ? -15.427 -4.730 -24.778 1.00 89.31 238 SER A N 1
ATOM 1916 C CA . SER A 1 238 ? -14.220 -4.282 -25.461 1.00 89.31 238 SER A CA 1
ATOM 1917 C C . SER A 1 238 ? -14.430 -2.826 -25.834 1.00 89.31 238 SER A C 1
ATOM 1919 O O . SER A 1 238 ? -15.547 -2.436 -26.182 1.00 89.31 238 SER A O 1
ATOM 1921 N N . MET A 1 239 ? -13.374 -2.029 -25.807 1.00 91.81 239 MET A N 1
ATOM 1922 C CA . MET A 1 239 ? -13.463 -0.615 -26.150 1.00 91.81 239 MET A CA 1
ATOM 1923 C C . MET A 1 239 ? -12.420 -0.249 -27.187 1.00 91.81 239 MET A C 1
ATOM 1925 O O . MET A 1 239 ? -11.348 -0.832 -27.229 1.00 91.81 239 MET A O 1
ATOM 1929 N N . TYR A 1 240 ? -12.737 0.725 -28.027 1.00 96.25 240 TYR A N 1
ATOM 1930 C CA . TYR A 1 240 ? -11.759 1.308 -28.930 1.00 96.25 240 TYR A CA 1
ATOM 1931 C C . TYR A 1 240 ? -11.003 2.423 -28.207 1.00 96.25 240 TYR A C 1
ATOM 1933 O O . TYR A 1 240 ? -11.634 3.261 -27.565 1.00 96.25 240 TYR A O 1
ATOM 1941 N N . GLY A 1 241 ? -9.678 2.460 -28.335 1.00 96.56 241 GLY A N 1
ATOM 1942 C CA . GLY A 1 241 ? -8.862 3.523 -27.748 1.00 96.56 241 GLY A CA 1
ATOM 1943 C C . GLY A 1 241 ? -7.440 3.499 -28.286 1.00 96.56 241 GLY A C 1
ATOM 1944 O O . GLY A 1 241 ? -6.773 2.466 -28.218 1.00 96.56 241 GLY A O 1
ATOM 1945 N N . TYR A 1 242 ? -6.980 4.618 -28.844 1.00 97.94 242 TYR A N 1
ATOM 1946 C CA . TYR A 1 242 ? -5.636 4.728 -29.415 1.00 97.94 242 TYR A CA 1
ATOM 1947 C C . TYR A 1 242 ? -4.547 4.658 -28.327 1.00 97.94 242 TYR A C 1
ATOM 1949 O O . TYR A 1 242 ? -4.819 5.042 -27.185 1.00 97.94 242 TYR A O 1
ATOM 1957 N N . PRO A 1 243 ? -3.327 4.204 -28.672 1.00 97.88 243 PRO A N 1
ATOM 1958 C CA . PRO A 1 243 ? -2.124 4.397 -27.859 1.00 97.88 243 PRO A CA 1
ATOM 1959 C C . PRO A 1 243 ? -2.032 5.796 -27.236 1.00 97.88 243 PRO A C 1
ATOM 1961 O O . PRO A 1 243 ? -2.303 6.787 -27.915 1.00 97.88 243 PRO A O 1
ATOM 1964 N N . HIS A 1 244 ? -1.650 5.870 -25.962 1.00 95.88 244 HIS A N 1
ATOM 1965 C CA . HIS A 1 244 ? -1.480 7.102 -25.173 1.00 95.88 244 HIS A CA 1
ATOM 1966 C C . HIS A 1 244 ? -2.722 8.003 -25.060 1.00 95.88 244 HIS A C 1
ATOM 1968 O O . HIS A 1 244 ? -2.599 9.215 -24.865 1.00 95.88 244 HIS A O 1
ATOM 1974 N N . THR A 1 245 ? -3.930 7.444 -25.177 1.00 97.31 245 THR A N 1
ATOM 1975 C CA . THR A 1 245 ? -5.183 8.207 -25.038 1.00 97.31 245 THR A CA 1
ATOM 1976 C C . THR A 1 245 ? -6.072 7.682 -23.917 1.00 97.31 245 THR A C 1
ATOM 1978 O O . THR A 1 245 ? -6.011 6.513 -23.538 1.00 97.31 245 THR A O 1
ATOM 1981 N N . VAL A 1 246 ? -6.941 8.559 -23.410 1.00 98.19 246 VAL A N 1
ATOM 1982 C CA . VAL A 1 246 ? -8.046 8.194 -22.518 1.00 98.19 246 VAL A CA 1
ATOM 1983 C C . VAL A 1 246 ? -9.291 7.926 -23.354 1.00 98.19 246 VAL A C 1
ATOM 1985 O O . VAL A 1 246 ? -9.624 8.700 -24.251 1.00 98.19 246 VAL A O 1
ATOM 1988 N N . SER A 1 247 ? -10.002 6.847 -23.044 1.00 97.62 247 SER A N 1
ATOM 1989 C CA . SER A 1 247 ? -11.281 6.495 -23.665 1.00 97.62 247 SER A CA 1
ATOM 1990 C C . SER A 1 247 ? -12.349 6.252 -22.596 1.00 97.62 247 SER A C 1
ATOM 1992 O O . SER A 1 247 ? -12.080 5.630 -21.572 1.00 97.62 247 SER A O 1
ATOM 1994 N N . ASP A 1 248 ? -13.568 6.743 -22.818 1.00 96.94 248 ASP A N 1
ATOM 1995 C CA . ASP A 1 248 ? -14.663 6.630 -21.848 1.00 96.94 248 ASP A CA 1
ATOM 1996 C C . ASP A 1 248 ? -15.347 5.260 -21.927 1.00 96.94 248 ASP A C 1
ATOM 1998 O O . ASP A 1 248 ? -16.003 4.938 -22.922 1.00 96.94 248 ASP A O 1
ATOM 2002 N N . PHE A 1 249 ? -15.296 4.487 -20.844 1.00 97.69 249 PHE A N 1
ATOM 2003 C CA . PHE A 1 249 ? -16.179 3.341 -20.662 1.00 97.69 249 PHE A CA 1
ATOM 2004 C C . PHE A 1 249 ? -17.517 3.784 -20.055 1.00 97.69 249 PHE A C 1
ATOM 2006 O O . PHE A 1 249 ? -17.570 4.343 -18.957 1.00 97.69 249 PHE A O 1
ATOM 2013 N N . LYS A 1 250 ? -18.619 3.530 -20.767 1.00 97.38 250 LYS A N 1
ATOM 2014 C CA . LYS A 1 250 ? -19.980 3.831 -20.307 1.00 97.38 250 LYS A CA 1
ATOM 2015 C C . LYS A 1 250 ? -20.499 2.682 -19.436 1.00 97.38 250 LYS A C 1
ATOM 2017 O O . LYS A 1 250 ? -21.118 1.755 -19.948 1.00 97.38 250 LYS A O 1
ATOM 2022 N N . LEU A 1 251 ? -20.259 2.752 -18.128 1.00 98.00 251 LEU A N 1
ATOM 2023 C CA . LEU A 1 251 ? -20.733 1.745 -17.178 1.00 98.00 251 LEU A CA 1
ATOM 2024 C C . LEU A 1 251 ? -22.250 1.900 -16.944 1.00 98.00 251 LEU A C 1
ATOM 2026 O O . LEU A 1 251 ? -22.661 2.970 -16.476 1.00 98.00 251 LEU A O 1
ATOM 2030 N N . PRO A 1 252 ? -23.072 0.862 -17.196 1.00 97.44 252 PRO A N 1
ATOM 2031 C CA . PRO A 1 252 ? -24.494 0.869 -16.850 1.00 97.44 252 PRO A CA 1
ATOM 2032 C C . PRO A 1 252 ? -24.706 0.897 -15.328 1.00 97.44 252 PRO A C 1
ATOM 2034 O O . PRO A 1 252 ? -24.182 0.051 -14.588 1.00 97.44 252 PRO A O 1
ATOM 2037 N N . VAL A 1 253 ? -25.473 1.878 -14.847 1.00 97.00 253 VAL A N 1
ATOM 2038 C CA . VAL A 1 253 ? -25.829 2.026 -13.420 1.00 97.00 253 VAL A CA 1
ATOM 2039 C C . VAL A 1 253 ? -27.331 2.183 -13.181 1.00 97.00 253 VAL A C 1
ATOM 2041 O O . VAL A 1 253 ? -27.751 2.427 -12.051 1.00 97.00 253 VAL A O 1
ATOM 2044 N N . GLU A 1 254 ? -28.153 1.925 -14.197 1.00 95.56 254 GLU A N 1
ATOM 2045 C CA . GLU A 1 254 ? -29.616 2.004 -14.140 1.00 95.56 254 GLU A CA 1
ATOM 2046 C C . GLU A 1 254 ? -30.221 1.045 -13.107 1.00 95.56 254 GLU A C 1
ATOM 2048 O O . GLU A 1 254 ? -31.284 1.297 -12.545 1.00 95.56 254 GLU A O 1
ATOM 2053 N N . LYS A 1 255 ? -29.513 -0.050 -12.803 1.00 94.69 255 LYS A N 1
ATOM 2054 C CA . LYS A 1 255 ? -29.910 -1.029 -11.782 1.00 94.69 255 LYS A CA 1
ATOM 2055 C C . LYS A 1 255 ? -29.662 -0.540 -10.351 1.00 94.69 255 LYS A C 1
ATOM 2057 O O . LYS A 1 255 ? -30.217 -1.114 -9.416 1.00 94.69 255 LYS A O 1
ATOM 2062 N N . LEU A 1 256 ? -28.866 0.513 -10.153 1.00 94.12 256 LEU A N 1
ATOM 2063 C CA . LEU A 1 256 ? -28.608 1.122 -8.843 1.00 94.12 256 LEU A CA 1
ATOM 2064 C C . LEU A 1 256 ? -29.683 2.164 -8.507 1.00 94.12 256 LEU A C 1
ATOM 2066 O O . LEU A 1 256 ? -29.394 3.343 -8.330 1.00 94.12 256 LEU A O 1
ATOM 2070 N N . VAL A 1 257 ? -30.943 1.732 -8.429 1.00 91.75 257 VAL A N 1
ATOM 2071 C CA . VAL A 1 257 ? -32.096 2.620 -8.168 1.00 91.75 257 VAL A CA 1
ATOM 2072 C C . VAL A 1 257 ? -32.177 3.042 -6.698 1.00 91.75 257 VAL A C 1
ATOM 2074 O O . VAL A 1 257 ? -32.699 4.104 -6.367 1.00 91.75 257 VAL A O 1
ATOM 2077 N N . THR A 1 258 ? -31.660 2.220 -5.787 1.00 88.69 258 THR A N 1
ATOM 2078 C CA . THR A 1 258 ? -31.679 2.484 -4.345 1.00 88.69 258 THR A CA 1
ATOM 2079 C C . THR A 1 258 ? -30.306 2.216 -3.756 1.00 88.69 258 THR A C 1
ATOM 2081 O O . THR A 1 258 ? -29.697 1.187 -4.041 1.00 88.69 258 THR A O 1
ATOM 2084 N N . VAL A 1 259 ? -29.842 3.131 -2.907 1.00 89.44 259 VAL A N 1
ATOM 2085 C CA . VAL A 1 259 ? -28.592 2.992 -2.158 1.00 89.44 259 VAL A CA 1
ATOM 2086 C C . VAL A 1 259 ? -28.877 2.851 -0.672 1.00 89.44 259 VAL A C 1
ATOM 2088 O O . VAL A 1 259 ? -29.743 3.533 -0.122 1.00 89.44 259 VAL A O 1
ATOM 2091 N N . ARG A 1 260 ? -28.163 1.939 -0.016 1.00 88.19 260 ARG A N 1
ATOM 2092 C CA . ARG A 1 260 ? -28.366 1.606 1.393 1.00 88.19 260 ARG A CA 1
ATOM 2093 C C . ARG A 1 260 ? -27.355 2.348 2.274 1.00 88.19 260 ARG A C 1
ATOM 2095 O O . ARG A 1 260 ? -26.164 2.329 1.956 1.00 88.19 260 ARG A O 1
ATOM 2102 N N . PRO A 1 261 ? -27.796 2.951 3.395 1.00 84.00 261 PRO A N 1
ATOM 2103 C CA . PRO A 1 261 ? -26.905 3.608 4.343 1.00 84.00 261 PRO A CA 1
ATOM 2104 C C . PRO A 1 261 ? -25.747 2.714 4.790 1.00 84.00 261 PRO A C 1
ATOM 2106 O O . PRO A 1 261 ? -25.957 1.570 5.199 1.00 84.00 261 PRO A O 1
ATOM 2109 N N . GLY A 1 262 ? -24.524 3.240 4.715 1.00 82.62 262 GLY A N 1
ATOM 2110 C CA . GLY A 1 262 ? -23.313 2.556 5.180 1.00 82.62 262 GLY A CA 1
ATOM 2111 C C . GLY A 1 262 ? -22.788 1.446 4.263 1.00 82.62 262 GLY A C 1
ATOM 2112 O O . GLY A 1 262 ? -21.785 0.823 4.605 1.00 82.62 262 GLY A O 1
ATOM 2113 N N . ARG A 1 263 ? -23.424 1.204 3.109 1.00 90.50 263 ARG A N 1
ATOM 2114 C CA . ARG A 1 263 ? -22.912 0.293 2.075 1.00 90.50 263 ARG A CA 1
ATOM 2115 C C . ARG A 1 263 ? -21.974 1.024 1.127 1.00 90.50 263 ARG A C 1
ATOM 2117 O O . ARG A 1 263 ? -22.210 2.186 0.789 1.00 90.50 263 ARG A O 1
ATOM 2124 N N . THR A 1 264 ? -20.928 0.338 0.680 1.00 93.75 264 THR A N 1
ATOM 2125 C CA . THR A 1 264 ? -20.013 0.855 -0.342 1.00 93.75 264 THR A CA 1
ATOM 2126 C C . THR A 1 264 ? -20.294 0.186 -1.675 1.00 93.75 264 THR A C 1
ATOM 2128 O O . THR A 1 264 ? -20.316 -1.039 -1.777 1.00 93.75 264 THR A O 1
ATOM 2131 N N . TYR A 1 265 ? -20.464 1.011 -2.705 1.00 96.69 265 TYR A N 1
ATOM 2132 C CA . TYR A 1 265 ? -20.656 0.567 -4.077 1.00 96.69 265 TYR A CA 1
ATOM 2133 C C . TYR A 1 265 ? -19.373 0.788 -4.863 1.00 96.69 265 TYR A C 1
ATOM 2135 O O . TYR A 1 265 ? -18.703 1.810 -4.710 1.00 96.69 265 TYR A O 1
ATOM 2143 N N . TYR A 1 266 ? -19.007 -0.176 -5.693 1.00 98.25 266 TYR A N 1
ATOM 2144 C CA . TYR A 1 266 ? -17.798 -0.099 -6.503 1.00 98.25 266 TYR A CA 1
ATOM 2145 C C . TYR A 1 266 ? -17.915 -1.019 -7.713 1.00 98.25 266 TYR A C 1
ATOM 2147 O O . TYR A 1 266 ? -18.649 -2.006 -7.692 1.00 98.25 266 TYR A O 1
ATOM 2155 N N . VAL A 1 267 ? -17.191 -0.703 -8.779 1.00 98.62 267 VAL A N 1
ATOM 2156 C CA . VAL A 1 267 ? -17.027 -1.592 -9.930 1.00 98.62 267 VAL A CA 1
ATOM 2157 C C . VAL A 1 267 ? -15.632 -2.196 -9.896 1.00 98.62 267 VAL A C 1
ATOM 2159 O O . VAL A 1 267 ? -14.649 -1.485 -9.711 1.00 98.62 267 VAL A O 1
ATOM 2162 N N . TRP A 1 268 ? -15.542 -3.513 -10.054 1.00 98.44 268 TRP A N 1
ATOM 2163 C CA . TRP A 1 268 ? -14.286 -4.214 -10.323 1.00 98.44 268 TRP A CA 1
ATOM 2164 C C . TRP A 1 268 ? -14.072 -4.360 -11.810 1.00 98.44 268 TRP A C 1
ATOM 2166 O O . TRP A 1 268 ? -15.023 -4.661 -12.519 1.00 98.44 268 TRP A O 1
ATOM 2176 N N . PHE A 1 269 ? -12.821 -4.225 -12.233 1.00 98.31 269 PHE A N 1
ATOM 2177 C CA . PHE A 1 269 ? -12.346 -4.461 -13.585 1.00 98.31 269 PHE A CA 1
ATOM 2178 C C . PHE A 1 269 ? -11.261 -5.533 -13.587 1.00 98.31 269 PHE A C 1
ATOM 2180 O O . PHE A 1 269 ? -10.367 -5.527 -12.737 1.00 98.31 269 PHE A O 1
ATOM 2187 N N . ILE A 1 270 ? -11.312 -6.407 -14.586 1.00 98.19 270 ILE A N 1
ATOM 2188 C CA . ILE A 1 270 ? -10.233 -7.317 -14.963 1.00 98.19 270 ILE A CA 1
ATOM 2189 C C . ILE A 1 270 ? -9.938 -7.058 -16.438 1.00 98.19 270 ILE A C 1
ATOM 2191 O O . ILE A 1 270 ? -10.800 -7.285 -17.290 1.00 98.19 270 ILE A O 1
ATOM 2195 N N . PHE A 1 271 ? -8.728 -6.585 -16.726 1.00 98.06 271 PHE A N 1
ATOM 2196 C CA . PHE A 1 271 ? -8.242 -6.384 -18.087 1.00 98.06 271 PHE A CA 1
ATOM 2197 C C . PHE A 1 271 ? -7.371 -7.570 -18.489 1.00 98.06 271 PHE A C 1
ATOM 2199 O O . PHE A 1 271 ? -6.429 -7.923 -17.771 1.00 98.06 271 PHE A O 1
ATOM 2206 N N . THR A 1 272 ? -7.662 -8.176 -19.636 1.00 97.75 272 THR A N 1
ATOM 2207 C CA . THR A 1 272 ? -6.873 -9.282 -20.189 1.00 97.75 272 THR A CA 1
ATOM 2208 C C . THR A 1 272 ? -6.458 -8.999 -21.624 1.00 97.75 272 THR A C 1
ATOM 2210 O O . THR A 1 272 ? -7.170 -8.314 -22.361 1.00 97.75 272 THR A O 1
ATOM 2213 N N . ASP A 1 273 ? -5.339 -9.581 -22.040 1.00 95.12 273 ASP A N 1
ATOM 2214 C CA . ASP A 1 273 ? -4.950 -9.602 -23.449 1.00 95.12 273 ASP A CA 1
ATOM 2215 C C . ASP A 1 273 ? -5.874 -10.519 -24.284 1.00 95.12 273 ASP A C 1
ATOM 2217 O O . ASP A 1 273 ? -6.794 -11.173 -23.773 1.00 95.12 273 ASP A O 1
ATOM 2221 N N . GLU A 1 274 ? -5.620 -10.595 -25.592 1.00 92.38 274 GLU A N 1
ATOM 2222 C CA . GLU A 1 274 ? -6.387 -11.438 -26.518 1.00 92.38 274 GLU A CA 1
ATOM 2223 C C . GLU A 1 274 ? -6.350 -12.932 -26.153 1.00 92.38 274 GLU A C 1
ATOM 2225 O O . GLU A 1 274 ? -7.320 -13.657 -26.411 1.00 92.38 274 GLU A O 1
ATOM 2230 N N . LYS A 1 275 ? -5.263 -13.378 -25.507 1.00 95.06 275 LYS A N 1
ATOM 2231 C CA . LYS A 1 275 ? -5.035 -14.760 -25.059 1.00 95.06 275 LYS A CA 1
ATOM 2232 C C . LYS A 1 275 ? -5.697 -15.061 -23.711 1.00 95.06 275 LYS A C 1
ATOM 2234 O O . LYS A 1 275 ? -5.705 -16.216 -23.294 1.00 95.06 275 LYS A O 1
ATOM 2239 N N . GLY A 1 276 ? -6.271 -14.057 -23.048 1.00 95.00 276 GLY A N 1
ATOM 2240 C CA . GLY A 1 276 ? -6.877 -14.183 -21.724 1.00 95.00 276 GLY A CA 1
ATOM 2241 C C . GLY A 1 276 ? -5.878 -14.063 -20.570 1.00 95.00 276 GLY A C 1
ATOM 2242 O O . GLY A 1 276 ? -6.248 -14.326 -19.426 1.00 95.00 276 GLY A O 1
ATOM 2243 N N . THR A 1 277 ? -4.634 -13.654 -20.833 1.00 96.19 277 THR A N 1
ATOM 2244 C CA . THR A 1 277 ? -3.653 -13.361 -19.783 1.00 96.19 277 THR A CA 1
ATOM 2245 C C . THR A 1 277 ? -4.049 -12.073 -19.081 1.00 96.19 277 THR A C 1
ATOM 2247 O O . THR A 1 277 ? -4.277 -11.047 -19.720 1.00 96.19 277 THR A O 1
ATOM 2250 N N . GLU A 1 278 ? -4.112 -12.103 -17.755 1.00 96.94 278 GLU A N 1
ATOM 2251 C CA . GLU A 1 278 ? -4.446 -10.920 -16.970 1.00 96.94 278 GLU A CA 1
ATOM 2252 C C . GLU A 1 278 ? -3.342 -9.862 -17.028 1.00 96.94 278 GLU A C 1
ATOM 2254 O O . GLU A 1 278 ? -2.238 -10.076 -16.518 1.00 96.94 278 GLU A O 1
ATOM 2259 N N . ILE A 1 279 ? -3.703 -8.689 -17.547 1.00 96.56 279 ILE A N 1
ATOM 2260 C CA . ILE A 1 279 ? -2.874 -7.486 -17.546 1.00 96.56 279 ILE A CA 1
ATOM 2261 C C . ILE A 1 279 ? -2.936 -6.841 -16.163 1.00 96.56 279 ILE A C 1
ATOM 2263 O O . ILE A 1 279 ? -1.911 -6.675 -15.509 1.00 96.56 279 ILE A O 1
ATOM 2267 N N . THR A 1 280 ? -4.141 -6.508 -15.693 1.00 96.81 280 THR A N 1
ATOM 2268 C CA . THR A 1 280 ? -4.333 -5.890 -14.379 1.00 96.81 280 THR A CA 1
ATOM 2269 C C . THR A 1 280 ? -5.760 -6.038 -13.864 1.00 96.81 280 THR A C 1
ATOM 2271 O O . THR A 1 280 ? -6.698 -6.299 -14.624 1.00 96.81 280 THR A O 1
ATOM 2274 N N . ARG A 1 281 ? -5.926 -5.815 -12.560 1.00 97.31 281 ARG A N 1
ATOM 2275 C CA . ARG A 1 281 ? -7.222 -5.684 -11.894 1.00 97.31 281 ARG A CA 1
ATOM 2276 C C . ARG A 1 281 ? -7.299 -4.350 -11.167 1.00 97.31 281 ARG A C 1
ATOM 2278 O O . ARG A 1 281 ? -6.314 -3.902 -10.573 1.00 97.31 281 ARG A O 1
ATOM 2285 N N . ARG A 1 282 ? -8.468 -3.716 -11.210 1.00 97.50 282 ARG A N 1
ATOM 2286 C CA . ARG A 1 282 ? -8.717 -2.403 -10.600 1.00 97.50 282 ARG A CA 1
ATOM 2287 C C . ARG A 1 282 ? -10.132 -2.297 -10.065 1.00 97.50 282 ARG A C 1
ATOM 2289 O O . ARG A 1 282 ? -11.007 -3.059 -10.465 1.00 97.50 282 ARG A O 1
ATOM 2296 N N . ALA A 1 283 ? -10.349 -1.329 -9.187 1.00 98.12 283 ALA A N 1
ATOM 2297 C CA . ALA A 1 283 ? -11.670 -0.974 -8.710 1.00 98.12 283 ALA A CA 1
ATOM 2298 C C . ALA A 1 283 ? -11.873 0.536 -8.800 1.00 98.12 283 ALA A C 1
ATOM 2300 O O . ALA A 1 283 ? -10.939 1.291 -8.552 1.00 98.12 283 ALA A O 1
ATOM 2301 N N . VAL A 1 284 ? -13.095 0.953 -9.123 1.00 98.50 284 VAL A N 1
ATOM 2302 C CA . VAL A 1 284 ? -13.526 2.353 -9.044 1.00 98.50 284 VAL A CA 1
ATOM 2303 C C . VAL A 1 284 ? -14.702 2.422 -8.085 1.00 98.50 284 VAL A C 1
ATOM 2305 O O . VAL A 1 284 ? -15.692 1.705 -8.251 1.00 98.50 284 VAL A O 1
ATOM 2308 N N . GLU A 1 285 ? -14.596 3.263 -7.063 1.00 98.00 285 GLU A N 1
ATOM 2309 C CA . GLU A 1 285 ? -15.687 3.507 -6.127 1.00 98.00 285 GLU A CA 1
ATOM 2310 C C . GLU A 1 285 ? -16.824 4.268 -6.818 1.00 98.00 285 GLU A C 1
ATOM 2312 O O . GLU A 1 285 ? -16.598 5.281 -7.481 1.00 98.00 285 GLU A O 1
ATOM 2317 N N . LEU A 1 286 ? -18.056 3.801 -6.624 1.00 97.44 286 LEU A N 1
ATOM 2318 C CA . LEU A 1 286 ? -19.270 4.457 -7.094 1.00 97.44 286 LEU A CA 1
ATOM 2319 C C . LEU A 1 286 ? -19.901 5.209 -5.913 1.00 97.44 286 LEU A C 1
ATOM 2321 O O . LEU A 1 286 ? -20.487 4.608 -5.013 1.00 97.44 286 LEU A O 1
ATOM 2325 N N . CYS A 1 287 ? -19.776 6.534 -5.905 1.00 95.44 287 CYS A N 1
ATOM 2326 C CA . CYS A 1 287 ? -20.249 7.400 -4.829 1.00 95.44 287 CYS A CA 1
ATOM 2327 C C . CYS A 1 287 ? -21.635 7.986 -5.167 1.00 95.44 287 CYS A C 1
ATOM 2329 O O . CYS A 1 287 ? -21.738 8.816 -6.071 1.00 95.44 287 CYS A O 1
ATOM 2331 N N . PRO A 1 288 ? -22.719 7.605 -4.472 1.00 93.00 288 PRO A N 1
ATOM 2332 C CA . PRO A 1 288 ? -24.033 8.170 -4.758 1.00 93.00 288 PRO A CA 1
ATOM 2333 C C . PRO A 1 288 ? -24.121 9.654 -4.370 1.00 93.00 288 PRO A C 1
ATOM 2335 O O . PRO A 1 288 ? -23.715 10.032 -3.274 1.00 93.00 288 PRO A O 1
ATOM 2338 N N . GLN A 1 289 ? -24.710 10.491 -5.230 1.00 89.69 289 GLN A N 1
ATOM 2339 C CA . GLN A 1 289 ? -24.946 11.930 -4.997 1.00 89.69 289 GLN A CA 1
ATOM 2340 C C . GLN A 1 289 ? -26.188 12.219 -4.138 1.00 89.69 289 GLN A C 1
ATOM 2342 O O . GLN A 1 289 ? -26.844 13.248 -4.284 1.00 89.69 289 GLN A O 1
ATOM 2347 N N . THR A 1 290 ? -26.547 11.301 -3.251 1.00 80.06 290 THR A N 1
ATOM 2348 C CA . THR A 1 290 ? -27.693 11.446 -2.354 1.00 80.06 290 THR A CA 1
ATOM 2349 C C . THR A 1 290 ? -27.202 11.406 -0.923 1.00 80.06 290 THR A C 1
ATOM 2351 O O . THR A 1 290 ? -26.419 10.517 -0.578 1.00 80.06 290 THR A O 1
ATOM 2354 N N . GLU A 1 291 ? -27.700 12.305 -0.075 1.00 65.44 291 GLU A N 1
ATOM 2355 C CA . GLU A 1 291 ? -27.551 12.140 1.368 1.00 65.44 291 GLU A CA 1
ATOM 2356 C C . GLU A 1 291 ? -28.200 10.813 1.763 1.00 65.44 291 GLU A C 1
ATOM 2358 O O . GLU A 1 291 ? -29.410 10.620 1.624 1.00 65.44 291 GLU A O 1
ATOM 2363 N N . GLN A 1 292 ? -27.379 9.854 2.192 1.00 64.00 292 GLN A N 1
ATOM 2364 C CA . GLN A 1 292 ? -27.907 8.608 2.721 1.00 64.00 292 GLN A CA 1
ATOM 2365 C C . GLN A 1 292 ? -28.592 8.939 4.050 1.00 64.00 292 GLN A C 1
ATOM 2367 O O . GLN A 1 292 ? -27.938 9.511 4.928 1.00 64.00 292 GLN A O 1
ATOM 2372 N N . PRO A 1 293 ? -29.882 8.601 4.228 1.00 58.28 293 PRO A N 1
ATOM 2373 C CA . PRO A 1 293 ? -30.550 8.837 5.494 1.00 58.28 293 PRO A CA 1
ATOM 2374 C C . PRO A 1 293 ? -29.764 8.133 6.597 1.00 58.28 293 PRO A C 1
ATOM 2376 O O . PRO A 1 293 ? -29.432 6.949 6.490 1.00 58.28 293 PRO A O 1
ATOM 2379 N N . ILE A 1 294 ? -29.437 8.877 7.653 1.00 59.62 294 ILE A N 1
ATOM 2380 C CA . ILE A 1 294 ? -28.784 8.309 8.827 1.00 59.62 294 ILE A CA 1
ATOM 2381 C C . ILE A 1 294 ? -29.739 7.251 9.376 1.00 59.62 294 ILE A C 1
ATOM 2383 O O . ILE A 1 294 ? -30.896 7.551 9.674 1.00 59.62 294 ILE A O 1
ATOM 2387 N N . SER A 1 295 ? -29.267 6.007 9.488 1.00 60.25 295 SER A N 1
ATOM 2388 C CA . SER A 1 295 ? -30.023 4.960 10.173 1.00 60.25 295 SER A CA 1
ATOM 2389 C C . SER A 1 295 ? -30.392 5.476 11.559 1.00 60.25 295 SER A C 1
ATOM 2391 O O . SER A 1 295 ? -29.495 5.737 12.361 1.00 60.25 295 SER A O 1
ATOM 2393 N N . VAL A 1 296 ? -31.691 5.615 11.845 1.00 60.69 296 VAL A N 1
ATOM 2394 C CA . VAL A 1 296 ? -32.146 5.984 13.188 1.00 60.69 296 VAL A CA 1
ATOM 2395 C C . VAL A 1 296 ? -31.712 4.854 14.118 1.00 60.69 296 VAL A C 1
ATOM 2397 O O . VAL A 1 296 ? -32.121 3.707 13.908 1.00 60.69 296 VAL A O 1
ATOM 2400 N N . PRO A 1 297 ? -30.837 5.122 15.095 1.00 64.06 297 PRO A N 1
ATOM 2401 C CA . PRO A 1 297 ? -30.343 4.066 15.949 1.00 64.06 297 PRO A CA 1
ATOM 2402 C C . PRO A 1 297 ? -31.483 3.528 16.823 1.00 64.06 297 PRO A C 1
ATOM 2404 O O . PRO A 1 297 ? -32.340 4.292 17.271 1.00 64.06 297 PRO A O 1
ATOM 2407 N N . VAL A 1 298 ? -31.508 2.215 17.075 1.00 69.31 298 VAL A N 1
ATOM 2408 C CA . VAL A 1 298 ? -32.469 1.634 18.025 1.00 69.31 298 VAL A CA 1
ATOM 2409 C C . VAL A 1 298 ? -32.161 2.214 19.399 1.00 69.31 298 VAL A C 1
ATOM 2411 O O . VAL A 1 298 ? -31.099 1.954 19.955 1.00 69.31 298 VAL A O 1
ATOM 2414 N N . CYS A 1 299 ? -33.080 3.021 19.923 1.00 70.44 299 CYS A N 1
ATOM 2415 C CA . CYS A 1 299 ? -32.902 3.692 21.199 1.00 70.44 299 CYS A CA 1
ATOM 2416 C C . CYS A 1 299 ? -33.103 2.684 22.336 1.00 70.44 299 CYS A C 1
ATOM 2418 O O . CYS A 1 299 ? -34.192 2.128 22.490 1.00 70.44 299 CYS A O 1
ATOM 2420 N N . ARG A 1 300 ? -32.052 2.426 23.111 1.00 82.75 300 ARG A N 1
ATOM 2421 C CA . ARG A 1 300 ? -32.091 1.611 24.328 1.00 82.75 300 ARG A CA 1
ATOM 2422 C C . ARG A 1 300 ? -31.787 2.489 25.528 1.00 82.75 300 ARG A C 1
ATOM 2424 O O . ARG A 1 300 ? -31.102 3.501 25.405 1.00 82.75 300 ARG A O 1
ATOM 2431 N N . GLU A 1 301 ? -32.282 2.093 26.693 1.00 87.69 301 GLU A N 1
ATOM 2432 C CA . GLU A 1 301 ? -31.894 2.758 27.930 1.00 87.69 301 GLU A CA 1
ATOM 2433 C C . GLU A 1 301 ? -30.388 2.586 28.164 1.00 87.69 301 GLU A C 1
ATOM 2435 O O . GLU A 1 301 ? -29.846 1.489 28.019 1.00 87.69 301 GLU A O 1
ATOM 2440 N N . LEU A 1 302 ? -29.722 3.692 28.504 1.00 93.44 302 LEU A N 1
ATOM 2441 C CA . LEU A 1 302 ? -28.322 3.701 28.906 1.00 93.44 302 LEU A CA 1
ATOM 2442 C C . LEU A 1 302 ? -28.222 3.595 30.426 1.00 93.44 302 LEU A C 1
ATOM 2444 O O . LEU A 1 302 ? -28.675 4.497 31.141 1.00 93.44 302 LEU A O 1
ATOM 2448 N N . LEU A 1 303 ? -27.561 2.552 30.921 1.00 95.75 303 LEU A N 1
ATOM 2449 C CA . LEU A 1 303 ? -27.211 2.405 32.333 1.00 95.75 303 LEU A CA 1
ATOM 2450 C C . LEU A 1 303 ? -25.718 2.683 32.524 1.00 95.75 303 LEU A C 1
ATOM 2452 O O . LEU A 1 303 ? -24.890 2.230 31.740 1.00 95.75 303 LEU A O 1
ATOM 2456 N N . VAL A 1 304 ? -25.379 3.462 33.553 1.00 97.12 304 VAL A N 1
ATOM 2457 C CA . VAL A 1 304 ? -23.994 3.771 33.929 1.00 97.12 304 VAL A CA 1
ATOM 2458 C C . VAL A 1 304 ? -23.837 3.427 35.403 1.00 97.12 304 VAL A C 1
ATOM 2460 O O . VAL A 1 304 ? -24.589 3.938 36.234 1.00 97.12 304 VAL A O 1
ATOM 2463 N N . THR A 1 305 ? -22.880 2.563 35.723 1.00 97.44 305 THR A N 1
ATOM 2464 C CA . THR A 1 305 ? -22.559 2.155 37.094 1.00 97.44 305 THR A CA 1
ATOM 2465 C C . THR A 1 305 ? -21.097 2.464 37.376 1.00 97.44 305 THR A C 1
ATOM 2467 O O . THR A 1 305 ? -20.210 1.910 36.729 1.00 97.44 305 THR A O 1
ATOM 2470 N N . GLU A 1 306 ? -20.851 3.347 38.342 1.00 96.75 306 GLU A N 1
ATOM 2471 C CA . GLU A 1 306 ? -19.512 3.757 38.767 1.00 96.75 306 GLU A CA 1
ATOM 2472 C C . GLU A 1 306 ? -19.164 3.084 40.102 1.00 96.75 306 GLU A C 1
ATOM 2474 O O . GLU A 1 306 ? -19.743 3.401 41.140 1.00 96.75 306 GLU A O 1
ATOM 2479 N N . ALA A 1 307 ? -18.236 2.128 40.064 1.00 93.06 307 ALA A N 1
ATOM 2480 C CA . ALA A 1 307 ? -17.659 1.458 41.230 1.00 93.06 307 ALA A CA 1
ATOM 2481 C C . ALA A 1 307 ? -16.124 1.406 41.067 1.00 93.06 307 ALA A C 1
ATOM 2483 O O . ALA A 1 307 ? -15.531 2.328 40.509 1.00 93.06 307 ALA A O 1
ATOM 2484 N N . ASP A 1 308 ? -15.466 0.315 41.479 1.00 93.56 308 ASP A N 1
ATOM 2485 C CA . ASP A 1 308 ? -14.037 0.080 41.188 1.00 93.56 308 ASP A CA 1
ATOM 2486 C C . ASP A 1 308 ? -13.727 0.057 39.677 1.00 93.56 308 ASP A C 1
ATOM 2488 O O . ASP A 1 308 ? -12.595 0.295 39.246 1.00 93.56 308 ASP A O 1
ATOM 2492 N N . GLN A 1 309 ? -14.747 -0.245 38.874 1.00 97.12 309 GLN A N 1
ATOM 2493 C CA . GLN A 1 309 ? -14.781 -0.127 37.423 1.00 97.12 309 GLN A CA 1
ATOM 2494 C C . GLN A 1 309 ? -16.037 0.649 37.017 1.00 97.12 309 GLN A C 1
ATOM 2496 O O . GLN A 1 309 ? -17.032 0.666 37.747 1.00 97.12 309 GLN A O 1
ATOM 2501 N N . VAL A 1 310 ? -16.001 1.274 35.842 1.00 98.25 310 VAL A N 1
ATOM 2502 C CA . VAL A 1 310 ? -17.162 1.949 35.253 1.00 98.25 310 VAL A CA 1
ATOM 2503 C C . VAL A 1 310 ? -17.773 1.036 34.204 1.00 98.25 310 VAL A C 1
ATOM 2505 O O . VAL A 1 310 ? -17.123 0.697 33.218 1.00 98.25 310 VAL A O 1
ATOM 2508 N N . THR A 1 311 ? -19.021 0.636 34.420 1.00 98.31 311 THR A N 1
ATOM 2509 C CA . THR A 1 311 ? -19.794 -0.185 33.481 1.00 98.31 311 THR A CA 1
ATOM 2510 C C . THR A 1 311 ? -20.821 0.689 32.771 1.00 98.31 311 THR A C 1
ATOM 2512 O O . THR A 1 311 ? -21.529 1.456 33.424 1.00 98.31 311 THR A O 1
ATOM 2515 N N . ILE A 1 312 ? -20.903 0.578 31.446 1.00 98.06 312 ILE A N 1
ATOM 2516 C CA . ILE A 1 312 ? -21.906 1.251 30.616 1.00 98.06 312 ILE A CA 1
ATOM 2517 C C . ILE A 1 312 ? -22.653 0.199 29.799 1.00 98.06 312 ILE A C 1
ATOM 2519 O O . ILE A 1 312 ? -22.030 -0.550 29.044 1.00 98.06 312 ILE A O 1
ATOM 2523 N N . GLU A 1 313 ? -23.976 0.164 29.925 1.00 96.88 313 GLU A N 1
ATOM 2524 C CA . GLU A 1 313 ? -24.849 -0.801 29.249 1.00 96.88 313 GLU A CA 1
ATOM 2525 C C . GLU A 1 313 ? -25.854 -0.100 28.334 1.00 96.88 313 GLU A C 1
ATOM 2527 O O . GLU A 1 313 ? -26.407 0.943 28.689 1.00 96.88 313 GLU A O 1
ATOM 2532 N N . ALA A 1 314 ? -26.089 -0.688 27.160 1.00 94.69 314 ALA A N 1
ATOM 2533 C CA . ALA A 1 314 ? -27.047 -0.237 26.152 1.00 94.69 314 ALA A CA 1
ATOM 2534 C C . ALA A 1 314 ? -27.807 -1.452 25.581 1.00 94.69 314 ALA A C 1
ATOM 2536 O O . ALA A 1 314 ? -27.456 -2.006 24.531 1.00 94.69 314 ALA A O 1
ATOM 2537 N N . GLY A 1 315 ? -28.851 -1.889 26.294 1.00 92.06 315 GLY A N 1
ATOM 2538 C CA . GLY A 1 315 ? -29.530 -3.175 26.068 1.00 92.06 315 GLY A CA 1
ATOM 2539 C C . GLY A 1 315 ? -28.589 -4.359 26.283 1.00 92.06 315 GLY A C 1
ATOM 2540 O O . GLY A 1 315 ? -28.015 -4.490 27.353 1.00 92.06 315 GLY A O 1
ATOM 2541 N N . ASP A 1 316 ? -28.406 -5.205 25.266 1.00 93.00 316 ASP A N 1
ATOM 2542 C CA . ASP A 1 316 ? -27.566 -6.413 25.361 1.00 93.00 316 ASP A CA 1
ATOM 2543 C C . ASP A 1 316 ? -26.052 -6.135 25.347 1.00 93.00 316 ASP A C 1
ATOM 2545 O O . ASP A 1 316 ? -25.257 -7.068 25.479 1.00 93.00 316 ASP A O 1
ATOM 2549 N N . VAL A 1 317 ? -25.642 -4.888 25.104 1.00 96.62 317 VAL A N 1
ATOM 2550 C CA . VAL A 1 317 ? -24.232 -4.500 25.003 1.00 96.62 317 VAL A CA 1
ATOM 2551 C C . VAL A 1 317 ? -23.762 -3.926 26.329 1.00 96.62 317 VAL A C 1
ATOM 2553 O O . VAL A 1 317 ? -24.402 -3.023 26.866 1.00 96.62 317 VAL A O 1
ATOM 2556 N N . ARG A 1 318 ? -22.609 -4.395 26.803 1.00 97.88 318 ARG A N 1
ATOM 2557 C CA . ARG A 1 318 ? -21.981 -3.946 28.046 1.00 97.88 318 ARG A CA 1
ATOM 2558 C C . ARG A 1 318 ? -20.502 -3.645 27.827 1.00 97.88 318 ARG A C 1
ATOM 2560 O O . ARG A 1 318 ? -19.754 -4.498 27.357 1.00 97.88 318 ARG A O 1
ATOM 2567 N N . TYR A 1 319 ? -20.075 -2.442 28.193 1.00 98.56 319 TYR A N 1
ATOM 2568 C CA . TYR A 1 319 ? -18.679 -2.005 28.161 1.00 98.56 319 TYR A CA 1
ATOM 2569 C C . TYR A 1 319 ? -18.181 -1.746 29.579 1.00 98.56 319 TYR A C 1
ATOM 2571 O O . TYR A 1 319 ? -18.851 -1.068 30.358 1.00 98.56 319 TYR A O 1
ATOM 2579 N N . VAL A 1 320 ? -16.995 -2.252 29.907 1.00 98.62 320 VAL A N 1
ATOM 2580 C CA . VAL A 1 320 ? -16.385 -2.103 31.231 1.00 98.62 320 VAL A CA 1
ATOM 2581 C C . VAL A 1 320 ? -15.054 -1.381 31.095 1.00 98.62 320 VAL A C 1
ATOM 2583 O O . VAL A 1 320 ? -14.179 -1.811 30.344 1.00 98.62 320 VAL A O 1
ATOM 2586 N N . PHE A 1 321 ? -14.889 -0.294 31.840 1.00 98.62 321 PHE A N 1
ATOM 2587 C CA . PHE A 1 321 ? -13.692 0.539 31.843 1.00 98.62 321 PHE A CA 1
ATOM 2588 C C . PHE A 1 321 ? -13.048 0.559 33.225 1.00 98.62 321 PHE A C 1
ATOM 2590 O O . PHE A 1 321 ? -13.742 0.566 34.244 1.00 98.62 321 PHE A O 1
ATOM 2597 N N . SER A 1 322 ? -11.718 0.614 33.279 1.00 97.69 322 SER A N 1
ATOM 2598 C CA . SER A 1 322 ? -10.994 0.725 34.545 1.00 97.69 322 SER A CA 1
ATOM 2599 C C . SER A 1 322 ? -10.481 2.152 34.773 1.00 97.69 322 SER A C 1
ATOM 2601 O O . SER A 1 322 ? -9.561 2.586 34.078 1.00 97.69 322 SER A O 1
ATOM 2603 N N . PRO A 1 323 ? -10.973 2.869 35.803 1.00 97.38 323 PRO A N 1
ATOM 2604 C CA . PRO A 1 323 ? -10.416 4.161 36.208 1.00 97.38 323 PRO A CA 1
ATOM 2605 C C . PRO A 1 323 ? -8.944 4.098 36.643 1.00 97.38 323 PRO A C 1
ATOM 2607 O O . PRO A 1 323 ? -8.300 5.134 36.750 1.00 97.38 323 PRO A O 1
ATOM 2610 N N . LYS A 1 324 ? -8.396 2.897 36.903 1.00 95.56 324 LYS A N 1
ATOM 2611 C CA . LYS A 1 324 ? -6.993 2.705 37.310 1.00 95.56 324 LYS A CA 1
ATOM 2612 C C . LYS A 1 324 ? -6.007 2.876 36.153 1.00 95.56 324 LYS A C 1
ATOM 2614 O O . LYS A 1 324 ? -4.888 3.320 36.386 1.00 95.56 324 LYS A O 1
ATOM 2619 N N . ASN A 1 325 ? -6.399 2.510 34.931 1.00 94.69 325 ASN A N 1
ATOM 2620 C CA . ASN A 1 325 ? -5.540 2.583 33.739 1.00 94.69 325 ASN A CA 1
ATOM 2621 C C . ASN A 1 325 ? -6.157 3.387 32.578 1.00 94.69 325 ASN A C 1
ATOM 2623 O O . ASN A 1 325 ? -5.475 3.656 31.592 1.00 94.69 325 ASN A O 1
ATOM 2627 N N . GLY A 1 326 ? -7.425 3.789 32.688 1.00 95.25 326 GLY A N 1
ATOM 2628 C CA . GLY A 1 326 ? -8.136 4.590 31.697 1.00 95.25 326 GLY A CA 1
ATOM 2629 C C . GLY A 1 326 ? -8.614 3.818 30.459 1.00 95.25 326 GLY A C 1
ATOM 2630 O O . GLY A 1 326 ? -8.948 4.435 29.445 1.00 95.25 326 GLY A O 1
ATOM 2631 N N . GLN A 1 327 ? -8.614 2.484 30.508 1.00 95.94 327 GLN A N 1
ATOM 2632 C CA . GLN A 1 327 ? -8.822 1.606 29.349 1.00 95.94 327 GLN A CA 1
ATOM 2633 C C . GLN A 1 327 ? -10.157 0.859 29.414 1.00 95.94 327 GLN A C 1
ATOM 2635 O O . GLN A 1 327 ? -10.719 0.644 30.492 1.00 95.94 327 GLN A O 1
ATOM 2640 N N . LEU A 1 328 ? -10.641 0.429 28.245 1.00 98.31 328 LEU A N 1
ATOM 2641 C CA . LEU A 1 328 ? -11.681 -0.594 28.130 1.00 98.31 328 LEU A CA 1
ATOM 2642 C C . LEU A 1 328 ? -11.059 -1.957 28.475 1.00 98.31 328 LEU A C 1
ATOM 2644 O O . LEU A 1 328 ? -10.062 -2.349 27.872 1.00 98.31 328 LEU A O 1
ATOM 2648 N N . VAL A 1 329 ? -11.656 -2.666 29.431 1.00 98.00 329 VAL A N 1
ATOM 2649 C CA . VAL A 1 329 ? -11.182 -3.961 29.960 1.00 98.00 329 VAL A CA 1
ATOM 2650 C C . VAL A 1 329 ? -12.181 -5.105 29.744 1.00 98.00 329 VAL A C 1
ATOM 2652 O O . VAL A 1 329 ? -11.923 -6.240 30.126 1.00 98.00 329 VAL A O 1
ATOM 2655 N N . SER A 1 330 ? -13.356 -4.813 29.184 1.00 98.38 330 SER A N 1
ATOM 2656 C CA . SER A 1 330 ? -14.288 -5.822 28.674 1.00 98.38 330 SER A CA 1
ATOM 2657 C C . SER A 1 330 ? -15.297 -5.169 27.735 1.00 98.38 330 SER A C 1
ATOM 2659 O O . SER A 1 330 ? -15.803 -4.083 28.031 1.00 98.38 330 SER A O 1
ATOM 2661 N N . ALA A 1 331 ? -15.626 -5.836 26.631 1.00 98.50 331 ALA A N 1
ATOM 2662 C CA . ALA A 1 331 ? -16.831 -5.551 25.858 1.00 98.50 331 ALA A CA 1
ATOM 2663 C C . ALA A 1 331 ? -17.621 -6.842 25.647 1.00 98.50 331 ALA A C 1
ATOM 2665 O O . ALA A 1 331 ? -17.078 -7.832 25.148 1.00 98.50 331 ALA A O 1
ATOM 2666 N N . GLU A 1 332 ? -18.893 -6.818 26.021 1.00 98.06 332 GLU A N 1
ATOM 2667 C CA . GLU A 1 332 ? -19.767 -7.983 26.092 1.00 98.06 332 GLU A CA 1
ATOM 2668 C C . GLU A 1 332 ? -21.038 -7.774 25.269 1.00 98.06 332 GLU A C 1
ATOM 2670 O O . GLU A 1 33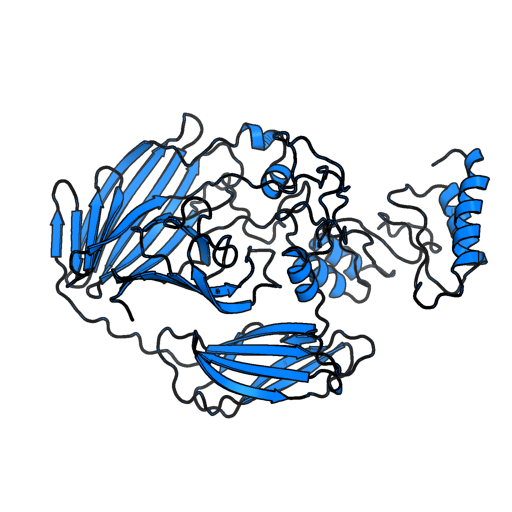2 ? -21.598 -6.676 25.217 1.00 98.06 332 GLU A O 1
ATOM 2675 N N . LEU A 1 333 ? -21.514 -8.858 24.661 1.00 96.44 333 LEU A N 1
ATOM 2676 C CA . LEU A 1 333 ? -22.812 -8.939 24.003 1.00 96.44 333 LEU A CA 1
ATOM 2677 C C . LEU A 1 333 ? -23.602 -10.098 24.614 1.00 96.44 333 LEU A C 1
ATOM 2679 O O . LEU A 1 333 ? -23.132 -11.235 24.609 1.00 96.44 333 LEU A O 1
ATOM 2683 N N . LYS A 1 334 ? -24.803 -9.828 25.138 1.00 94.69 334 LYS A N 1
ATOM 2684 C CA . LYS A 1 334 ? -25.669 -10.827 25.799 1.00 94.69 334 LYS A CA 1
ATOM 2685 C C . LYS A 1 334 ? -24.933 -11.607 26.901 1.00 94.69 334 LYS A C 1
ATOM 2687 O O . LYS A 1 334 ? -25.054 -12.826 27.003 1.00 94.69 334 LYS A O 1
ATOM 2692 N N . GLY A 1 335 ? -24.124 -10.896 27.689 1.00 94.75 335 GLY A N 1
ATOM 2693 C CA . GLY A 1 335 ? -23.316 -11.457 28.779 1.00 94.75 335 GLY A CA 1
ATOM 2694 C C . GLY A 1 335 ? -22.082 -12.251 28.337 1.00 94.75 335 GLY A C 1
ATOM 2695 O O . GLY A 1 335 ? -21.403 -12.829 29.183 1.00 94.75 335 GLY A O 1
ATOM 2696 N N . LYS A 1 336 ? -21.772 -12.300 27.035 1.00 96.25 336 LYS A N 1
ATOM 2697 C CA . LYS A 1 336 ? -20.586 -12.982 26.509 1.00 96.25 336 LYS A CA 1
ATOM 2698 C C . LYS A 1 336 ? -19.512 -11.980 26.120 1.00 96.25 336 LYS A C 1
ATOM 2700 O O . LYS A 1 336 ? -19.775 -11.068 25.339 1.00 96.25 336 LYS A O 1
ATOM 2705 N N . GLN A 1 337 ? -18.303 -12.155 26.644 1.00 97.56 337 GLN A N 1
ATOM 2706 C CA . GLN A 1 337 ? -17.173 -11.282 26.336 1.00 97.56 337 GLN A CA 1
ATOM 2707 C C . GLN A 1 337 ? -16.691 -11.503 24.900 1.00 97.56 337 GLN A C 1
ATOM 2709 O O . GLN A 1 337 ? -16.485 -12.639 24.482 1.00 97.56 337 GLN A O 1
ATOM 2714 N N . LEU A 1 338 ? -16.480 -10.412 24.164 1.00 98.31 338 LEU A N 1
ATOM 2715 C CA . LEU A 1 338 ? -15.906 -10.417 22.817 1.00 98.31 338 LEU A CA 1
ATOM 2716 C C . LEU A 1 338 ? -14.537 -9.726 22.785 1.00 98.31 338 LEU A C 1
ATOM 2718 O O . LEU A 1 338 ? -13.617 -10.223 22.134 1.00 98.31 338 LEU A O 1
ATOM 2722 N N . ILE A 1 339 ? -14.383 -8.618 23.520 1.00 98.44 339 ILE A N 1
ATOM 2723 C CA . ILE A 1 339 ? -13.125 -7.864 23.651 1.00 98.44 339 ILE A CA 1
ATOM 2724 C C . ILE A 1 339 ? -12.633 -7.977 25.095 1.00 98.44 339 ILE A C 1
ATOM 2726 O O . ILE A 1 339 ? -13.402 -7.726 26.024 1.00 98.44 339 ILE A O 1
ATOM 2730 N N . LYS A 1 340 ? -11.361 -8.343 25.267 1.00 98.06 340 LYS A N 1
ATOM 2731 C CA . LYS A 1 340 ? -10.674 -8.454 26.561 1.00 98.06 340 LYS A CA 1
ATOM 2732 C C . LYS A 1 340 ? -10.008 -7.151 26.982 1.00 98.06 340 LYS A C 1
ATOM 2734 O O . LYS A 1 340 ? -10.025 -6.815 28.155 1.00 98.06 340 LYS A O 1
ATOM 2739 N N . ASP A 1 341 ? -9.427 -6.420 26.040 1.00 96.94 341 ASP A N 1
ATOM 2740 C CA . ASP A 1 341 ? -8.800 -5.133 26.318 1.00 96.94 341 ASP A CA 1
ATOM 2741 C C . ASP A 1 341 ? -8.685 -4.270 25.055 1.00 96.94 341 ASP A C 1
ATOM 2743 O O . ASP A 1 341 ? -8.806 -4.746 23.919 1.00 96.94 341 ASP A O 1
ATOM 2747 N N . LEU A 1 342 ? -8.500 -2.970 25.286 1.00 97.62 342 LEU A N 1
ATOM 2748 C CA . LEU A 1 342 ? -8.204 -1.976 24.264 1.00 97.62 342 LEU A CA 1
ATOM 2749 C C . LEU A 1 342 ? -7.216 -0.946 24.825 1.00 97.62 342 LEU A C 1
ATOM 2751 O O . LEU A 1 342 ? -7.550 -0.200 25.750 1.00 97.62 342 LEU A O 1
ATOM 2755 N N . TYR A 1 343 ? -6.015 -0.876 24.255 1.00 96.12 343 TYR A N 1
ATOM 2756 C CA . TYR A 1 343 ? -4.923 -0.035 24.764 1.00 96.12 343 TYR A CA 1
ATOM 2757 C C . TYR A 1 343 ? -4.077 0.582 23.635 1.00 96.12 343 TYR A C 1
ATOM 2759 O O . TYR A 1 343 ? -4.143 0.108 22.503 1.00 96.12 343 TYR A O 1
ATOM 2767 N N . PRO A 1 344 ? -3.276 1.637 23.882 1.00 97.19 344 PRO A N 1
ATOM 2768 C CA . PRO A 1 344 ? -2.478 2.291 22.845 1.00 97.19 344 PRO A CA 1
ATOM 2769 C C . PRO A 1 344 ? -1.426 1.378 22.233 1.00 97.19 344 PRO A C 1
ATOM 2771 O O . PRO A 1 344 ? -0.700 0.680 22.945 1.00 97.19 344 PRO A O 1
ATOM 2774 N N . ALA A 1 345 ? -1.270 1.483 20.919 1.00 95.94 345 ALA A N 1
ATOM 2775 C CA . ALA A 1 345 ? -0.212 0.845 20.156 1.00 95.94 345 ALA A CA 1
ATOM 2776 C C . ALA A 1 345 ? 0.567 1.908 19.372 1.00 95.94 345 ALA A C 1
ATOM 2778 O O . ALA A 1 345 ? 0.100 2.412 18.354 1.00 95.94 345 ALA A O 1
ATOM 2779 N N . ILE A 1 346 ? 1.759 2.255 19.863 1.00 97.06 346 ILE A N 1
ATOM 2780 C CA . ILE A 1 346 ? 2.693 3.179 19.189 1.00 97.06 346 ILE A CA 1
ATOM 2781 C C . ILE A 1 346 ? 3.939 2.470 18.648 1.00 97.06 346 ILE A C 1
ATOM 2783 O O . ILE A 1 346 ? 4.835 3.098 18.089 1.00 97.06 346 ILE A O 1
ATOM 2787 N N . TRP A 1 347 ? 4.042 1.162 18.879 1.00 95.94 347 TRP A N 1
ATOM 2788 C CA . TRP A 1 347 ? 5.242 0.399 18.586 1.00 95.94 347 TRP A CA 1
ATOM 2789 C C . TRP A 1 347 ? 4.916 -1.047 18.262 1.00 95.94 347 TRP A C 1
ATOM 2791 O O . TRP A 1 347 ? 3.979 -1.630 18.806 1.00 95.94 347 TRP A O 1
ATOM 2801 N N . ARG A 1 348 ? 5.737 -1.603 17.379 1.00 92.06 348 ARG A N 1
ATOM 2802 C CA . ARG A 1 348 ? 5.843 -3.026 17.089 1.00 92.06 348 ARG A CA 1
ATOM 2803 C C . ARG A 1 348 ? 7.292 -3.330 16.742 1.00 92.06 348 ARG A C 1
ATOM 2805 O O . ARG A 1 348 ? 8.078 -2.416 16.475 1.00 92.06 348 ARG A O 1
ATOM 2812 N N . LYS A 1 349 ? 7.640 -4.614 16.700 1.00 88.81 349 LYS A N 1
ATOM 2813 C CA . LYS A 1 349 ? 8.952 -5.044 16.217 1.00 88.81 349 LYS A CA 1
ATOM 2814 C C . LYS A 1 349 ? 9.176 -4.504 14.800 1.00 88.81 349 LYS A C 1
ATOM 2816 O O . LYS A 1 349 ? 8.344 -4.709 13.914 1.00 88.81 349 LYS A O 1
ATOM 2821 N N . LEU A 1 350 ? 10.296 -3.807 14.613 1.00 89.38 350 LEU 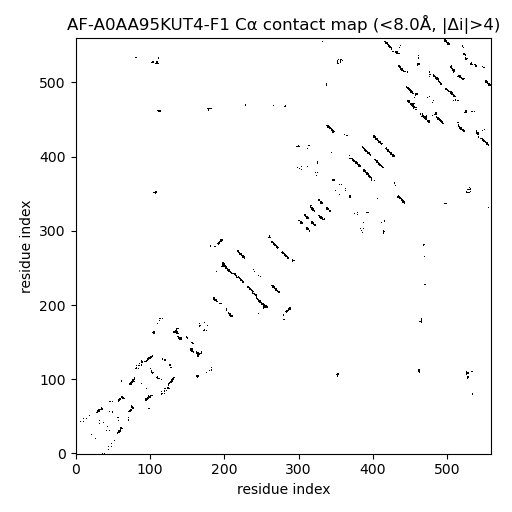A N 1
ATOM 2822 C CA . LEU A 1 350 ? 10.690 -3.288 13.309 1.00 89.38 350 LEU A CA 1
ATOM 2823 C C . LEU A 1 350 ? 11.075 -4.452 12.399 1.00 89.38 350 LEU A C 1
ATOM 2825 O O . LEU A 1 350 ? 11.837 -5.338 12.801 1.00 89.38 350 LEU A O 1
ATOM 2829 N N . ASN A 1 351 ? 10.577 -4.436 11.169 1.00 85.62 351 ASN A N 1
ATOM 2830 C CA . ASN A 1 351 ? 11.034 -5.369 10.150 1.00 85.62 351 ASN A CA 1
ATOM 2831 C C . ASN A 1 351 ? 12.410 -4.950 9.600 1.00 85.62 351 ASN A C 1
ATOM 2833 O O . ASN A 1 351 ? 13.014 -3.957 10.025 1.00 85.62 351 ASN A O 1
ATOM 2837 N N . GLN A 1 352 ? 12.952 -5.734 8.671 1.00 84.19 352 GLN A N 1
ATOM 2838 C CA . GLN A 1 352 ? 14.296 -5.495 8.148 1.00 84.19 352 GLN A CA 1
ATOM 2839 C C . GLN A 1 352 ? 14.391 -4.187 7.349 1.00 84.19 352 GLN A C 1
ATOM 2841 O O . GLN A 1 352 ? 15.385 -3.465 7.475 1.00 84.19 352 GLN A O 1
ATOM 2846 N N . GLY A 1 353 ? 13.352 -3.860 6.577 1.00 85.75 353 GLY A N 1
ATOM 2847 C CA . GLY A 1 353 ? 13.262 -2.606 5.835 1.00 85.75 353 GLY A CA 1
ATOM 2848 C C . GLY A 1 353 ? 13.254 -1.393 6.761 1.00 85.75 353 GLY A C 1
ATOM 2849 O O . GLY A 1 353 ? 14.044 -0.467 6.592 1.00 85.75 353 GLY A O 1
ATOM 2850 N N . GLU A 1 354 ? 12.421 -1.425 7.797 1.00 88.88 354 GLU A N 1
ATOM 2851 C CA . GLU A 1 354 ? 12.330 -0.368 8.809 1.00 88.88 354 GLU A CA 1
ATOM 2852 C C . GLU A 1 354 ? 13.641 -0.228 9.579 1.00 88.88 354 GLU A C 1
ATOM 2854 O O . GLU A 1 354 ? 14.147 0.878 9.752 1.00 88.88 354 GLU A O 1
ATOM 2859 N N . THR A 1 355 ? 14.250 -1.349 9.964 1.00 88.44 355 THR A N 1
ATOM 2860 C CA . THR A 1 355 ? 15.555 -1.372 10.631 1.00 88.44 355 THR A CA 1
ATOM 2861 C C . THR A 1 355 ? 16.628 -0.721 9.753 1.00 88.44 355 THR A C 1
ATOM 2863 O O . THR A 1 355 ? 17.431 0.082 10.234 1.00 88.44 355 THR A O 1
ATOM 2866 N N . SER A 1 356 ? 16.621 -1.015 8.449 1.00 84.62 356 SER A N 1
ATOM 2867 C CA . SER A 1 356 ? 17.502 -0.377 7.469 1.00 84.62 356 SER A CA 1
ATOM 2868 C C . SER A 1 356 ? 17.253 1.136 7.381 1.00 84.62 356 SER A C 1
ATOM 2870 O O . SER A 1 356 ? 18.206 1.910 7.478 1.00 84.62 356 SER A O 1
ATOM 2872 N N . GLY A 1 357 ? 15.989 1.564 7.294 1.00 84.25 357 GLY A N 1
ATOM 2873 C CA . GLY A 1 357 ? 15.593 2.975 7.196 1.00 84.25 357 GLY A CA 1
ATOM 2874 C C . GLY A 1 357 ? 15.833 3.809 8.466 1.00 84.25 357 GLY A C 1
ATOM 2875 O O . GLY A 1 357 ? 16.086 5.013 8.376 1.00 84.25 357 GLY A O 1
ATOM 2876 N N . PHE A 1 358 ? 15.804 3.193 9.654 1.00 87.12 358 PHE A N 1
ATOM 2877 C CA . PHE A 1 358 ? 16.194 3.841 10.916 1.00 87.12 358 PHE A CA 1
ATOM 2878 C C . PHE A 1 358 ? 17.681 4.194 10.934 1.00 87.12 358 PHE A C 1
ATOM 2880 O O . PHE A 1 358 ? 18.061 5.262 11.428 1.00 87.12 358 PHE A O 1
ATOM 2887 N N . GLY A 1 359 ? 18.523 3.321 10.385 1.00 86.44 359 GLY A N 1
ATOM 2888 C CA . GLY A 1 359 ? 19.970 3.457 10.457 1.00 86.44 359 GLY A CA 1
ATOM 2889 C C . GLY A 1 359 ? 20.525 3.206 11.865 1.00 86.44 359 GLY A C 1
ATOM 2890 O O . GLY A 1 359 ? 19.821 3.214 12.877 1.00 86.44 359 GLY A O 1
ATOM 2891 N N . LYS A 1 360 ? 21.842 2.979 11.940 1.00 88.38 360 LYS A N 1
ATOM 2892 C CA . LYS A 1 360 ? 22.520 2.505 13.163 1.00 88.38 360 LYS A CA 1
ATOM 2893 C C . LYS A 1 360 ? 22.328 3.414 14.379 1.00 88.38 360 LYS A C 1
ATOM 2895 O O . LYS A 1 360 ? 22.276 2.911 15.495 1.00 88.38 360 LYS A O 1
ATOM 2900 N N . GLU A 1 361 ? 22.267 4.730 14.185 1.00 89.56 361 GLU A N 1
ATOM 2901 C CA . GLU A 1 361 ? 22.140 5.677 15.296 1.00 89.56 361 GLU A CA 1
ATOM 2902 C C . GLU A 1 361 ? 20.750 5.622 15.940 1.00 89.56 361 GLU A C 1
ATOM 2904 O O . GLU A 1 361 ? 20.647 5.491 17.158 1.00 89.56 361 GLU A O 1
ATOM 2909 N N . ASN A 1 362 ? 19.681 5.667 15.139 1.00 91.25 362 ASN A N 1
ATOM 2910 C CA . ASN A 1 362 ? 18.318 5.649 15.672 1.00 91.25 362 ASN A CA 1
ATOM 2911 C C . ASN A 1 362 ? 17.947 4.278 16.235 1.00 91.25 362 ASN A C 1
ATOM 2913 O O . ASN A 1 362 ? 17.224 4.212 17.222 1.00 91.25 362 ASN A O 1
ATOM 2917 N N . LEU A 1 363 ? 18.501 3.194 15.684 1.00 91.25 363 LEU A N 1
ATOM 2918 C CA . LEU A 1 363 ? 18.322 1.851 16.242 1.00 91.25 363 LEU A CA 1
ATOM 2919 C C . LEU A 1 363 ? 18.830 1.724 17.682 1.00 91.25 363 LEU A C 1
ATOM 2921 O O . LEU A 1 363 ? 18.249 0.981 18.459 1.00 91.25 363 LEU A O 1
ATOM 2925 N N . ARG A 1 364 ? 19.869 2.473 18.078 1.00 92.19 364 ARG A N 1
ATOM 2926 C CA . ARG A 1 364 ? 20.334 2.489 19.480 1.00 92.19 364 ARG A CA 1
ATOM 2927 C C . ARG A 1 364 ? 19.340 3.163 20.430 1.00 92.19 364 ARG A C 1
ATOM 2929 O O . ARG A 1 364 ? 19.400 2.916 21.626 1.00 92.19 364 ARG A O 1
ATOM 2936 N N . LYS A 1 365 ? 18.469 4.028 19.901 1.00 92.19 365 LYS A N 1
ATOM 2937 C CA . LYS A 1 365 ? 17.408 4.736 20.638 1.00 92.19 365 LYS A CA 1
ATOM 2938 C C . LYS A 1 365 ? 16.080 3.964 20.610 1.00 92.19 365 LYS A C 1
ATOM 2940 O O . LYS A 1 365 ? 15.188 4.263 21.395 1.00 92.19 365 LYS A O 1
ATOM 2945 N N . ALA A 1 366 ? 15.946 2.999 19.698 1.00 92.12 366 ALA A N 1
ATOM 2946 C CA . ALA A 1 366 ? 14.752 2.188 19.499 1.00 92.12 366 ALA A CA 1
ATOM 2947 C C . ALA A 1 366 ? 14.635 1.101 20.574 1.00 92.12 366 ALA A C 1
ATOM 2949 O O . ALA A 1 366 ? 15.064 -0.035 20.382 1.00 92.12 366 ALA A O 1
ATOM 2950 N N . VAL A 1 367 ? 14.061 1.474 21.717 1.00 93.31 367 VAL A N 1
ATOM 2951 C CA . VAL A 1 367 ? 13.629 0.533 22.758 1.00 93.31 367 VAL A CA 1
ATOM 2952 C C . VAL A 1 367 ? 12.229 0.004 22.452 1.00 93.31 367 VAL A C 1
ATOM 2954 O O . VAL A 1 367 ? 11.491 0.591 21.661 1.00 93.31 367 VAL A O 1
ATOM 2957 N N . ASP A 1 368 ? 11.850 -1.100 23.088 1.00 93.50 368 ASP A N 1
ATOM 2958 C CA . ASP A 1 368 ? 10.493 -1.619 22.973 1.00 93.50 368 ASP A CA 1
ATOM 2959 C C . ASP A 1 368 ? 9.501 -0.751 23.763 1.00 93.50 368 ASP A C 1
ATOM 2961 O O . ASP A 1 368 ? 9.465 -0.783 24.994 1.00 93.50 368 ASP A O 1
ATOM 2965 N N . LEU A 1 369 ? 8.689 0.036 23.051 1.00 95.38 369 LEU A N 1
ATOM 2966 C CA . LEU A 1 369 ? 7.697 0.922 23.665 1.00 95.38 369 LEU A CA 1
ATOM 2967 C C . LEU A 1 369 ? 6.370 0.210 23.987 1.00 95.38 369 LEU A C 1
ATOM 2969 O O . LEU A 1 369 ? 5.412 0.884 24.369 1.00 95.38 369 LEU A O 1
ATOM 2973 N N . THR A 1 370 ? 6.272 -1.120 23.840 1.00 92.81 370 THR A N 1
ATOM 2974 C CA . THR A 1 370 ? 5.052 -1.865 24.214 1.00 92.81 370 THR A CA 1
ATOM 2975 C C . THR A 1 370 ? 4.968 -2.186 25.703 1.00 92.81 370 THR A C 1
ATOM 2977 O O . THR A 1 370 ? 3.908 -2.585 26.182 1.00 92.81 370 THR A O 1
ATOM 2980 N N . HIS A 1 371 ? 6.062 -2.014 26.447 1.00 93.38 371 HIS A N 1
ATOM 2981 C CA . HIS A 1 371 ? 6.125 -2.281 27.881 1.00 93.38 371 HIS A CA 1
ATOM 2982 C C . HIS A 1 371 ? 6.161 -0.974 28.669 1.00 93.38 371 HIS A C 1
ATOM 2984 O O . HIS A 1 371 ? 7.175 -0.283 28.710 1.00 93.38 371 HIS A O 1
ATOM 2990 N N . TYR A 1 372 ? 5.048 -0.636 29.311 1.00 95.12 372 TYR A N 1
ATOM 2991 C CA . TYR A 1 372 ? 4.898 0.612 30.051 1.00 95.12 372 TYR A CA 1
ATOM 2992 C C . TYR A 1 372 ? 4.128 0.419 31.355 1.00 95.12 372 TYR A C 1
ATOM 2994 O O . TYR A 1 372 ? 3.348 -0.521 31.515 1.00 95.12 372 TYR A O 1
ATOM 3002 N N . THR A 1 373 ? 4.304 1.364 32.273 1.00 96.12 373 THR A N 1
ATOM 3003 C CA . THR A 1 373 ? 3.369 1.601 33.376 1.00 96.12 373 THR A CA 1
ATOM 3004 C C . THR A 1 373 ? 2.443 2.759 33.023 1.00 96.12 373 THR A C 1
ATOM 3006 O O . THR A 1 373 ? 2.821 3.657 32.269 1.00 96.12 373 THR A O 1
ATOM 3009 N N . SER A 1 374 ? 1.218 2.735 33.546 1.00 96.56 374 SER A N 1
ATOM 3010 C CA . SER A 1 374 ? 0.204 3.761 33.298 1.00 96.56 374 SER A CA 1
ATOM 3011 C C . SER A 1 374 ? -0.219 4.446 34.593 1.00 96.56 374 SER A C 1
ATOM 3013 O O . SER A 1 374 ? -0.405 3.773 35.607 1.00 96.56 374 SER A O 1
ATOM 3015 N N . SER A 1 375 ? -0.449 5.754 34.539 1.00 97.62 375 SER A N 1
ATOM 3016 C CA . SER A 1 375 ? -1.033 6.537 35.629 1.00 97.62 375 SER A CA 1
ATOM 3017 C C . SER A 1 375 ? -2.133 7.439 35.083 1.00 97.62 375 SER A C 1
ATOM 3019 O O . SER A 1 375 ? -1.892 8.245 34.185 1.00 97.62 375 SER A O 1
ATOM 3021 N N . VAL A 1 376 ? -3.347 7.311 35.615 1.00 98.19 376 VAL A N 1
ATOM 3022 C CA . VAL A 1 376 ? -4.481 8.156 35.220 1.00 98.19 376 VAL A CA 1
ATOM 3023 C C . VAL A 1 376 ? -4.377 9.497 35.939 1.00 98.19 376 VAL A C 1
ATOM 3025 O O . VAL A 1 376 ? -4.331 9.548 37.165 1.00 98.19 376 VAL A O 1
ATOM 3028 N N . THR A 1 377 ? -4.336 10.589 35.178 1.00 98.12 377 THR A N 1
ATOM 3029 C CA . THR A 1 377 ? -4.215 11.959 35.707 1.00 98.12 377 THR A CA 1
ATOM 3030 C C . THR A 1 377 ? -5.529 12.729 35.661 1.00 98.12 377 THR A C 1
ATOM 3032 O O . THR A 1 377 ? -5.718 13.677 36.421 1.00 98.12 377 THR A O 1
ATOM 3035 N N . ALA A 1 378 ? -6.462 12.305 34.809 1.00 97.81 378 ALA A N 1
ATOM 3036 C CA . ALA A 1 378 ? -7.816 12.834 34.759 1.00 97.81 378 ALA A CA 1
ATOM 3037 C C . ALA A 1 378 ? -8.809 11.718 34.432 1.00 97.81 378 ALA A C 1
ATOM 3039 O O . ALA A 1 378 ? -8.543 10.885 33.565 1.00 97.81 378 ALA A O 1
ATOM 3040 N N . TRP A 1 379 ? -9.968 11.725 35.088 1.00 98.19 379 TRP A N 1
ATOM 3041 C CA . TRP A 1 379 ? -11.073 10.803 34.827 1.00 98.19 379 TRP A CA 1
ATOM 3042 C C . TRP A 1 379 ? -12.401 11.512 35.087 1.00 98.19 379 TRP A C 1
ATOM 3044 O O . TRP A 1 379 ? -12.604 12.080 36.160 1.00 98.19 379 TRP A O 1
ATOM 3054 N N . LYS A 1 380 ? -13.298 11.501 34.102 1.00 98.12 380 LYS A N 1
ATOM 3055 C CA . LYS A 1 380 ? -14.637 12.080 34.215 1.00 98.12 380 LYS A CA 1
ATOM 3056 C C . LYS A 1 380 ? -15.638 11.260 33.415 1.00 98.12 380 LYS A C 1
ATOM 3058 O O . LYS A 1 380 ? -15.399 10.980 32.240 1.00 98.12 380 LYS A O 1
ATOM 3063 N N . VAL A 1 381 ? -16.770 10.948 34.037 1.00 98.19 381 VAL A N 1
ATOM 3064 C CA . VAL A 1 381 ? -17.925 10.310 33.402 1.00 98.19 381 VAL A CA 1
ATOM 3065 C C . VAL A 1 381 ? -19.054 11.336 33.298 1.00 98.19 381 VAL A C 1
ATOM 3067 O O . VAL A 1 381 ? -19.316 12.089 34.233 1.00 98.19 381 VAL A O 1
ATOM 3070 N N . GLU A 1 382 ? -19.698 11.410 32.138 1.00 97.25 382 GLU A N 1
ATOM 3071 C CA . GLU A 1 382 ? -20.838 12.286 31.864 1.00 97.25 382 GLU A CA 1
ATOM 3072 C C . GLU A 1 382 ? -21.944 11.457 31.202 1.00 97.25 382 GLU A C 1
ATOM 3074 O O . GLU A 1 382 ? -21.706 10.805 30.187 1.00 97.25 382 GLU A O 1
ATOM 3079 N N . LYS A 1 383 ? -23.163 11.486 31.748 1.00 95.31 383 LYS A N 1
ATOM 3080 C CA . LYS A 1 383 ? -24.330 10.796 31.181 1.00 95.31 383 LYS A CA 1
ATOM 3081 C C . LYS A 1 383 ? -25.377 11.811 30.728 1.00 95.31 383 LYS A C 1
ATOM 3083 O O . LYS A 1 383 ? -25.752 12.701 31.487 1.00 95.31 383 LYS A O 1
ATOM 3088 N N . THR A 1 384 ? -25.888 11.637 29.517 1.00 92.31 384 THR A N 1
ATOM 3089 C CA . THR A 1 384 ? -27.113 12.270 29.013 1.00 92.31 384 THR A CA 1
ATOM 3090 C C . THR A 1 384 ? -28.158 11.183 28.717 1.00 92.31 384 THR A C 1
ATOM 3092 O O . THR A 1 384 ? -27.831 9.994 28.758 1.00 92.31 384 THR A O 1
ATOM 3095 N N . PRO A 1 385 ? -29.418 11.535 28.398 1.00 88.75 385 PRO A N 1
ATOM 3096 C CA . PRO A 1 385 ? -30.425 10.539 28.023 1.00 88.75 385 PRO A CA 1
ATOM 3097 C C . PRO A 1 385 ? -30.056 9.703 26.788 1.00 88.75 385 PRO A C 1
ATOM 3099 O O . PRO A 1 385 ? -30.567 8.602 26.629 1.00 88.75 385 PRO A O 1
ATOM 3102 N N . THR A 1 386 ? -29.189 10.221 25.912 1.00 90.56 386 THR A N 1
ATOM 3103 C CA . THR A 1 386 ? -28.869 9.601 24.617 1.00 90.56 386 THR A CA 1
ATOM 3104 C C . THR A 1 386 ? -27.416 9.147 24.476 1.00 90.56 386 THR A C 1
ATOM 3106 O O . THR A 1 386 ? -27.071 8.525 23.469 1.00 90.56 386 THR A O 1
ATOM 3109 N N . ASN A 1 387 ? -26.549 9.470 25.439 1.00 94.94 387 ASN A N 1
ATOM 3110 C CA . ASN A 1 387 ? -25.118 9.207 25.339 1.00 94.94 387 ASN A CA 1
ATOM 3111 C C . ASN A 1 387 ? -24.462 9.106 26.724 1.00 94.94 387 ASN A C 1
ATOM 3113 O O . ASN A 1 387 ? -24.804 9.855 27.639 1.00 94.94 387 ASN A O 1
ATOM 3117 N N . ALA A 1 388 ? -23.460 8.245 26.858 1.00 97.25 388 ALA A N 1
ATOM 3118 C CA . ALA A 1 388 ? -22.551 8.218 27.998 1.00 97.25 388 ALA A CA 1
ATOM 3119 C C . ALA A 1 388 ? -21.123 8.483 27.512 1.00 97.25 388 ALA A C 1
ATOM 3121 O O . ALA A 1 388 ? -20.654 7.859 26.561 1.00 97.25 388 ALA A O 1
ATOM 3122 N N . VAL A 1 389 ? -20.428 9.427 28.141 1.00 98.38 389 VAL A N 1
ATOM 3123 C CA . VAL A 1 389 ? -19.093 9.873 27.737 1.00 98.38 389 VAL A CA 1
ATOM 3124 C C . VAL A 1 389 ? -18.115 9.702 28.885 1.00 98.38 389 VAL A C 1
ATOM 3126 O O . VAL A 1 389 ? -18.337 10.218 29.975 1.00 98.38 389 VAL A O 1
ATOM 3129 N N . ILE A 1 390 ? -16.995 9.037 28.616 1.00 98.56 390 ILE A N 1
ATOM 3130 C CA . ILE A 1 390 ? -15.845 8.986 29.519 1.00 98.56 390 ILE A CA 1
ATOM 3131 C C . ILE A 1 390 ? -14.726 9.822 28.904 1.00 98.56 390 ILE A C 1
ATOM 3133 O O . ILE A 1 390 ? -14.331 9.596 27.757 1.00 98.56 390 ILE A O 1
ATOM 3137 N N . ARG A 1 391 ? -14.202 10.778 29.672 1.00 98.69 391 ARG A N 1
ATOM 3138 C CA . ARG A 1 391 ? -13.017 11.574 29.330 1.00 98.69 391 ARG A CA 1
ATOM 3139 C C . ARG A 1 391 ? -11.911 11.237 30.309 1.00 98.69 391 ARG A C 1
ATOM 3141 O O . ARG A 1 391 ? -12.104 11.349 31.518 1.00 98.69 391 ARG A O 1
ATOM 3148 N N . THR A 1 392 ? -10.755 10.843 29.798 1.00 98.56 392 THR A N 1
ATOM 3149 C CA . THR A 1 392 ? -9.619 10.511 30.657 1.00 98.56 392 THR A CA 1
ATOM 3150 C C . THR A 1 392 ? -8.294 10.855 30.004 1.00 98.56 392 THR A C 1
ATOM 3152 O O . THR A 1 392 ? -8.164 10.791 28.783 1.00 98.56 392 THR A O 1
ATOM 3155 N N . THR A 1 393 ? -7.324 11.227 30.831 1.00 98.69 393 THR A N 1
ATOM 3156 C CA . THR A 1 393 ? -5.935 11.430 30.430 1.00 98.69 393 THR A CA 1
ATOM 3157 C C . THR A 1 393 ? -5.073 10.447 31.200 1.00 98.69 393 THR A C 1
ATOM 3159 O O . THR A 1 393 ? -5.198 10.325 32.423 1.00 98.69 393 THR A O 1
ATOM 3162 N N . VAL A 1 394 ? -4.215 9.735 30.477 1.00 98.56 394 VAL A N 1
ATOM 3163 C CA . VAL A 1 394 ? -3.360 8.684 31.023 1.00 98.56 394 VAL A CA 1
ATOM 3164 C C . VAL A 1 394 ? -1.926 8.928 30.583 1.00 98.56 394 VAL A C 1
ATOM 3166 O O . VAL A 1 394 ? -1.652 9.047 29.387 1.00 98.56 394 VAL A O 1
ATOM 3169 N N . ASP A 1 395 ? -1.017 8.972 31.548 1.00 98.38 395 ASP A N 1
ATOM 3170 C CA . ASP A 1 395 ? 0.417 9.029 31.299 1.00 98.38 395 ASP A CA 1
ATOM 3171 C C . ASP A 1 395 ? 0.990 7.615 31.265 1.00 98.38 395 ASP A C 1
ATOM 3173 O O . ASP A 1 395 ? 0.825 6.841 32.209 1.00 98.38 395 ASP A O 1
ATOM 3177 N N . TYR A 1 396 ? 1.688 7.297 30.180 1.00 98.19 396 TYR A N 1
ATOM 3178 C CA . TYR A 1 396 ? 2.382 6.037 29.964 1.00 98.19 396 TYR A CA 1
ATOM 3179 C C . TYR A 1 396 ? 3.888 6.260 30.031 1.00 98.19 396 TYR A C 1
ATOM 3181 O O . TYR A 1 396 ? 4.434 7.138 29.353 1.00 98.19 396 TYR A O 1
ATOM 3189 N N . ARG A 1 397 ? 4.576 5.455 30.839 1.00 97.88 397 ARG A N 1
ATOM 3190 C CA . ARG A 1 397 ? 6.025 5.536 31.029 1.00 97.88 397 ARG A CA 1
ATOM 3191 C C . ARG A 1 397 ? 6.675 4.194 30.724 1.00 97.88 397 ARG A C 1
ATOM 3193 O O . ARG A 1 397 ? 6.373 3.205 31.384 1.00 97.88 397 ARG A O 1
ATOM 3200 N N . VAL A 1 398 ? 7.583 4.193 29.752 1.00 97.50 398 VAL A N 1
ATOM 3201 C CA . VAL A 1 398 ? 8.429 3.041 29.409 1.00 97.50 398 VAL A CA 1
ATOM 3202 C C . VAL A 1 398 ? 9.702 3.099 30.254 1.00 97.50 398 VAL A C 1
ATOM 3204 O O . VAL A 1 398 ? 10.005 2.174 31.001 1.00 97.50 398 VAL A O 1
ATOM 3207 N N . ASP A 1 399 ? 10.402 4.236 30.222 1.00 96.56 399 ASP A N 1
ATOM 3208 C CA . ASP A 1 399 ? 11.622 4.476 30.999 1.00 96.56 399 ASP A CA 1
ATOM 3209 C C . ASP A 1 399 ? 11.792 5.977 31.342 1.00 96.56 399 ASP A C 1
ATOM 3211 O O . ASP A 1 399 ? 10.809 6.708 31.492 1.00 96.56 399 ASP A O 1
ATOM 3215 N N . GLN A 1 400 ? 13.021 6.447 31.586 1.00 95.06 400 GLN A N 1
ATOM 3216 C CA . GLN A 1 400 ? 13.294 7.8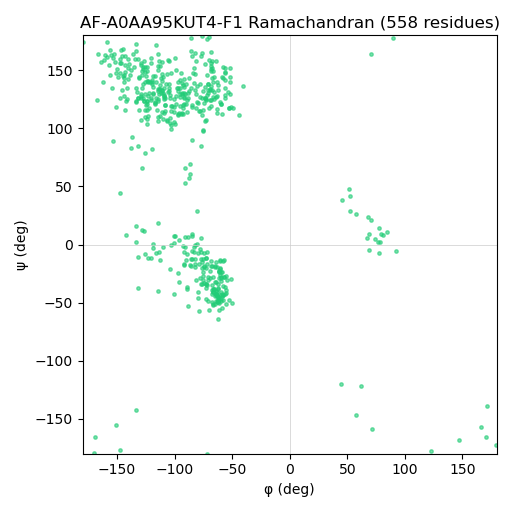58 31.897 1.00 95.06 400 GLN A CA 1
ATOM 3217 C C . GLN A 1 400 ? 13.172 8.794 30.684 1.00 95.06 400 GLN A C 1
ATOM 3219 O O . GLN A 1 400 ? 12.707 9.928 30.842 1.00 95.06 400 GLN A O 1
ATOM 3224 N N . GLU A 1 401 ? 13.523 8.306 29.498 1.00 95.25 401 GLU A N 1
ATOM 3225 C CA . GLU A 1 401 ? 13.573 9.054 28.239 1.00 95.25 401 GLU A CA 1
ATOM 3226 C C . GLU A 1 401 ? 12.302 8.864 27.401 1.00 95.25 401 GLU A C 1
ATOM 3228 O O . GLU A 1 401 ? 11.949 9.731 26.602 1.00 95.25 401 GLU A O 1
ATOM 3233 N N . ASN A 1 402 ? 11.589 7.755 27.605 1.00 97.75 402 ASN A N 1
ATOM 3234 C CA . ASN A 1 402 ? 10.464 7.327 26.786 1.00 97.75 402 ASN A CA 1
ATOM 3235 C C . ASN A 1 402 ? 9.150 7.341 27.573 1.00 97.75 402 ASN A C 1
ATOM 3237 O O . ASN A 1 402 ? 8.901 6.511 28.457 1.00 97.75 402 ASN A O 1
ATOM 3241 N N . ARG A 1 403 ? 8.281 8.291 27.220 1.00 97.69 403 ARG A N 1
ATOM 3242 C CA . ARG A 1 403 ? 6.921 8.424 27.752 1.00 97.69 403 ARG A CA 1
ATOM 3243 C C . ARG A 1 403 ? 5.957 8.980 26.713 1.00 97.69 403 ARG A C 1
ATOM 3245 O O . ARG A 1 403 ? 6.359 9.649 25.762 1.00 97.69 403 ARG A O 1
ATOM 3252 N N . PHE A 1 404 ? 4.671 8.767 26.924 1.00 98.12 404 PHE A N 1
ATOM 3253 C CA . PHE A 1 404 ? 3.629 9.383 26.114 1.00 98.12 404 PHE A CA 1
ATOM 3254 C C . PHE A 1 404 ? 2.361 9.585 26.938 1.00 98.12 404 PHE A C 1
ATOM 3256 O O . PHE A 1 404 ? 2.091 8.839 27.874 1.00 98.12 404 PHE A O 1
ATOM 3263 N N . THR A 1 405 ? 1.587 10.604 26.590 1.00 98.38 405 THR A N 1
ATOM 3264 C CA . THR A 1 405 ? 0.310 10.912 27.238 1.00 98.38 405 THR A CA 1
ATOM 3265 C C . THR A 1 405 ? -0.807 10.636 26.249 1.00 98.38 405 THR A C 1
ATOM 3267 O O . THR A 1 405 ? -0.722 11.062 25.094 1.00 98.38 405 THR A O 1
ATOM 3270 N N . VAL A 1 406 ? -1.851 9.936 26.692 1.00 98.56 406 VAL A N 1
ATOM 3271 C CA . VAL A 1 406 ? -3.036 9.671 25.876 1.00 98.56 406 VAL A CA 1
ATOM 3272 C C . VAL A 1 406 ? -4.258 10.318 26.496 1.00 98.56 406 VAL A C 1
ATOM 3274 O O . VAL A 1 406 ? -4.609 10.031 27.639 1.00 98.56 406 VAL A O 1
ATOM 3277 N N . THR A 1 407 ? -4.917 11.170 25.720 1.00 98.56 407 THR A N 1
ATOM 3278 C CA . THR A 1 407 ? -6.230 11.722 26.058 1.00 98.56 407 THR A CA 1
ATOM 3279 C C . THR A 1 407 ? -7.289 10.931 25.312 1.00 98.56 407 THR A C 1
ATOM 3281 O O . THR A 1 407 ? -7.284 10.918 24.082 1.00 98.56 407 THR A O 1
ATOM 3284 N N . TYR A 1 408 ? -8.210 10.311 26.040 1.00 98.38 408 TYR A N 1
ATOM 3285 C CA . TYR A 1 408 ? -9.314 9.532 25.496 1.00 98.38 408 TYR A CA 1
ATOM 3286 C C . TYR A 1 408 ? -10.646 10.258 25.630 1.00 98.38 408 TYR A C 1
ATOM 3288 O O . TYR A 1 408 ? -10.929 10.920 26.636 1.00 98.38 408 TYR A O 1
ATOM 3296 N N . ARG A 1 409 ? -11.513 10.036 24.643 1.00 98.50 409 ARG A N 1
ATOM 3297 C CA . ARG A 1 409 ? -12.955 10.239 24.756 1.00 98.50 409 ARG A CA 1
ATOM 3298 C C . ARG A 1 409 ? -13.663 8.981 24.263 1.00 98.50 409 ARG A C 1
ATOM 3300 O O . ARG A 1 409 ? -13.725 8.742 23.060 1.00 98.50 409 ARG A O 1
ATOM 3307 N N . TYR A 1 410 ? -14.228 8.219 25.191 1.00 98.62 410 TYR A N 1
ATOM 3308 C CA . TYR A 1 410 ? -15.140 7.118 24.885 1.00 98.62 410 TYR A CA 1
ATOM 3309 C C . TYR A 1 410 ? -16.566 7.667 24.873 1.00 98.62 410 TYR A C 1
ATOM 3311 O O . TYR A 1 410 ? -16.945 8.392 25.790 1.00 98.62 410 TYR A O 1
ATOM 3319 N N . SER A 1 411 ? -17.349 7.403 23.832 1.00 98.06 411 SER A N 1
ATOM 3320 C CA . SER A 1 411 ? -18.745 7.855 23.728 1.00 98.06 411 SER A CA 1
ATOM 3321 C C . SER A 1 411 ? -19.640 6.690 23.328 1.00 98.06 411 SER A C 1
ATOM 3323 O O . SER A 1 411 ? -19.471 6.148 22.237 1.00 98.06 411 SER A O 1
ATOM 3325 N N . ILE A 1 412 ? -20.556 6.309 24.215 1.00 97.50 412 ILE A N 1
ATOM 3326 C CA . ILE A 1 412 ? -21.462 5.176 24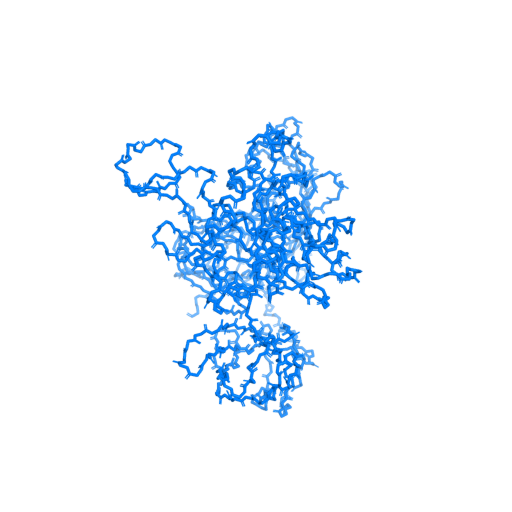.051 1.00 97.50 412 ILE A CA 1
ATOM 3327 C C . ILE A 1 412 ? -22.875 5.708 23.824 1.00 97.50 412 ILE A C 1
ATOM 3329 O O . ILE A 1 412 ? -23.471 6.301 24.726 1.00 97.50 412 ILE A O 1
ATOM 3333 N N . GLY A 1 413 ? -23.404 5.481 22.623 1.00 94.00 413 GLY A N 1
ATOM 3334 C CA . GLY A 1 413 ? -24.773 5.841 22.269 1.00 94.00 413 GLY A CA 1
ATOM 3335 C C . GLY A 1 413 ? -25.802 4.809 22.732 1.00 94.00 413 GLY A C 1
ATOM 3336 O O . GLY A 1 413 ? -25.477 3.659 23.030 1.00 94.00 413 GLY A O 1
ATOM 3337 N N . VAL A 1 414 ? -27.075 5.207 22.722 1.00 93.12 414 VAL A N 1
ATOM 3338 C CA . VAL A 1 414 ? -28.241 4.332 22.982 1.00 93.12 414 VAL A CA 1
ATOM 3339 C C . VAL A 1 414 ? -28.352 3.135 22.027 1.00 93.12 414 VAL A C 1
ATOM 3341 O O . VAL A 1 414 ? -29.087 2.193 22.301 1.00 93.12 414 VAL A O 1
ATOM 3344 N N . ASP A 1 415 ? -27.613 3.143 20.920 1.00 91.06 415 ASP A N 1
ATOM 3345 C CA . ASP A 1 415 ? -27.508 2.041 19.960 1.00 91.06 415 ASP A CA 1
ATOM 3346 C C . ASP A 1 415 ? -26.469 0.980 20.334 1.00 91.06 415 ASP A C 1
ATOM 3348 O O . ASP A 1 415 ? -26.366 -0.053 19.666 1.00 91.06 415 ASP A O 1
ATOM 3352 N N . GLY A 1 416 ? -25.711 1.218 21.405 1.00 93.88 416 GLY A N 1
ATOM 3353 C CA . GLY A 1 416 ? -24.598 0.378 21.831 1.00 93.88 416 GLY A CA 1
ATOM 3354 C C . GLY A 1 416 ? -23.309 0.611 21.045 1.00 93.88 416 GLY A C 1
ATOM 3355 O O . GLY A 1 416 ? -22.358 -0.153 21.227 1.00 93.88 416 GLY A O 1
ATOM 3356 N N . ARG A 1 417 ? -23.231 1.648 20.198 1.00 95.44 417 ARG A N 1
ATOM 3357 C CA . ARG A 1 417 ? -21.989 2.030 19.516 1.00 95.44 417 ARG A CA 1
ATOM 3358 C C . ARG A 1 417 ? -21.023 2.664 20.496 1.00 95.44 417 ARG A C 1
ATOM 3360 O O . ARG A 1 417 ? -21.344 3.690 21.089 1.00 95.44 417 ARG A O 1
ATOM 3367 N N . LEU A 1 418 ? -19.817 2.116 20.585 1.00 97.88 418 LEU A N 1
ATOM 3368 C CA . LEU A 1 418 ? -18.697 2.749 21.272 1.00 97.88 418 LEU A CA 1
ATOM 3369 C C . LEU A 1 418 ? -17.858 3.524 20.256 1.00 97.88 418 LEU A C 1
ATOM 3371 O O . LEU A 1 418 ? -17.199 2.926 19.415 1.00 97.88 418 LEU A O 1
ATOM 3375 N N . ASN A 1 419 ? -17.848 4.849 20.343 1.00 98.19 419 ASN A N 1
ATOM 3376 C CA . ASN A 1 419 ? -16.892 5.688 19.625 1.00 98.19 419 ASN A CA 1
ATOM 3377 C C . ASN A 1 419 ? -15.672 5.934 20.511 1.00 98.19 419 ASN A C 1
ATOM 3379 O O . ASN A 1 419 ? -15.811 6.379 21.652 1.00 98.19 419 ASN A O 1
ATOM 3383 N N . VAL A 1 420 ? -14.490 5.646 19.980 1.00 98.50 420 VAL A N 1
ATOM 3384 C CA . VAL A 1 420 ? -13.202 5.811 20.647 1.00 98.50 420 VAL A CA 1
ATOM 3385 C C . VAL A 1 420 ? -12.442 6.904 19.923 1.00 98.50 420 VAL A C 1
ATOM 3387 O O . VAL A 1 420 ? -12.004 6.706 18.796 1.00 98.50 420 VAL A O 1
ATOM 3390 N N . TYR A 1 421 ? -12.271 8.045 20.576 1.00 98.50 421 TYR A N 1
ATOM 3391 C CA . TYR A 1 421 ? -11.376 9.107 20.131 1.00 98.50 421 TYR A CA 1
ATOM 3392 C C . TYR A 1 421 ? -10.148 9.145 21.036 1.00 98.50 421 TYR A C 1
ATOM 3394 O O . TYR A 1 421 ? -10.282 9.052 22.261 1.00 98.50 421 TYR A O 1
ATOM 3402 N N . TYR A 1 422 ? -8.968 9.324 20.451 1.00 98.31 422 TYR A N 1
ATOM 3403 C CA . TYR A 1 422 ? -7.724 9.449 21.198 1.00 98.31 422 TYR A CA 1
ATOM 3404 C C . TYR A 1 422 ? -6.778 10.497 20.606 1.00 98.31 422 TYR A C 1
ATOM 3406 O O . TYR A 1 422 ? -6.747 10.751 19.400 1.00 98.31 422 TYR A O 1
ATOM 3414 N N . GLN A 1 423 ? -5.961 11.075 21.484 1.00 98.50 423 GLN A N 1
ATOM 3415 C CA . GLN A 1 423 ? -4.801 11.892 21.140 1.00 98.50 423 GLN A CA 1
ATOM 3416 C C . GLN A 1 423 ? -3.579 11.343 21.867 1.00 98.50 423 GLN A C 1
ATOM 3418 O O . GLN A 1 423 ? -3.601 11.272 23.092 1.00 98.50 423 GLN A O 1
ATOM 3423 N N . ILE A 1 424 ? -2.522 10.986 21.142 1.00 98.31 424 ILE A N 1
ATOM 3424 C CA . ILE A 1 424 ? -1.274 10.451 21.696 1.00 98.31 424 ILE A CA 1
ATOM 3425 C C . ILE A 1 424 ? -0.176 11.496 21.520 1.00 98.31 424 ILE A C 1
ATOM 3427 O O . ILE A 1 424 ? 0.299 11.723 20.407 1.00 98.31 424 ILE A O 1
ATOM 3431 N N . LEU A 1 425 ? 0.242 12.126 22.615 1.00 98.19 425 LEU A N 1
ATOM 3432 C CA . LEU A 1 425 ? 1.377 13.043 22.640 1.00 98.19 425 LEU A CA 1
ATOM 3433 C C . LEU A 1 425 ? 2.628 12.295 23.098 1.00 98.19 425 LEU A C 1
ATOM 3435 O O . LEU A 1 425 ? 2.724 11.875 24.251 1.00 98.19 425 LEU A O 1
ATOM 3439 N N . THR A 1 426 ? 3.598 12.137 22.203 1.00 97.50 426 THR A N 1
ATOM 3440 C CA . THR A 1 426 ? 4.816 11.377 22.490 1.00 97.50 426 THR A CA 1
ATOM 3441 C C . THR A 1 426 ? 5.970 12.255 22.945 1.00 97.50 426 THR A C 1
ATOM 3443 O O . THR A 1 426 ? 6.220 13.314 22.377 1.00 97.50 426 THR A O 1
ATOM 3446 N N . LYS A 1 427 ? 6.739 11.752 23.909 1.00 96.81 427 LYS A N 1
ATOM 3447 C CA . LYS A 1 427 ? 8.090 12.206 24.231 1.00 96.81 427 LYS A CA 1
ATOM 3448 C C . LYS A 1 427 ? 8.979 10.969 24.345 1.00 96.81 427 LYS A C 1
ATOM 3450 O O . LYS A 1 427 ? 9.140 10.406 25.425 1.00 96.81 427 LYS A O 1
ATOM 3455 N N . VAL A 1 428 ? 9.475 10.524 23.196 1.00 96.88 428 VAL A N 1
ATOM 3456 C CA . VAL A 1 428 ? 10.273 9.302 23.035 1.00 96.88 428 VAL A CA 1
ATOM 3457 C C . VAL A 1 428 ? 11.556 9.612 22.270 1.00 96.88 428 VAL A C 1
ATOM 3459 O O . VAL A 1 428 ? 11.607 10.576 21.508 1.00 96.88 428 VAL A O 1
ATOM 3462 N N . ALA A 1 429 ? 12.592 8.802 22.475 1.00 95.69 429 ALA A N 1
ATOM 3463 C CA . ALA A 1 429 ? 13.916 9.024 21.896 1.00 95.69 429 ALA A CA 1
ATOM 3464 C C . ALA A 1 429 ? 13.994 8.684 20.397 1.00 95.69 429 ALA A C 1
ATOM 3466 O O . ALA A 1 429 ? 14.867 9.189 19.685 1.00 95.69 429 ALA A O 1
ATOM 3467 N N . VAL A 1 430 ? 13.102 7.813 19.914 1.00 94.81 430 VAL A N 1
ATOM 3468 C CA . VAL A 1 430 ? 13.007 7.479 18.490 1.00 94.81 430 VAL A CA 1
ATOM 3469 C C . VAL A 1 430 ? 12.430 8.654 17.705 1.00 94.81 430 VAL A C 1
ATOM 3471 O O . VAL A 1 430 ? 11.469 9.258 18.168 1.00 94.81 430 VAL A O 1
ATOM 3474 N N . PRO A 1 431 ? 12.969 8.972 16.518 1.00 92.31 431 PRO A N 1
ATOM 3475 C CA . PRO A 1 431 ? 12.542 10.129 15.718 1.00 92.31 431 PRO A CA 1
ATOM 3476 C C . PRO A 1 431 ? 11.191 9.959 14.997 1.00 92.31 431 PRO A C 1
ATOM 3478 O O . PRO A 1 431 ? 10.573 10.947 14.596 1.00 92.31 431 PRO A O 1
ATOM 3481 N N . TRP A 1 432 ? 10.727 8.724 14.810 1.00 93.56 432 TRP A N 1
ATOM 3482 C CA . TRP A 1 432 ? 9.399 8.406 14.286 1.00 93.56 432 TRP A CA 1
ATOM 3483 C C . TRP A 1 432 ? 8.932 7.041 14.795 1.00 93.56 432 TRP A C 1
ATOM 3485 O O . TRP A 1 432 ? 9.730 6.244 15.298 1.00 93.56 432 TRP A O 1
ATOM 3495 N N . LEU A 1 433 ? 7.632 6.788 14.672 1.00 95.62 433 LEU A N 1
ATOM 3496 C CA . LEU A 1 433 ? 6.986 5.541 15.082 1.00 95.62 433 LEU A CA 1
ATOM 3497 C C . LEU A 1 433 ? 6.673 4.663 13.861 1.00 95.62 433 LEU A C 1
ATOM 3499 O O . LEU A 1 433 ? 6.368 5.209 12.801 1.00 95.62 433 LEU A O 1
ATOM 3503 N N . PRO A 1 434 ? 6.702 3.323 13.982 1.00 94.25 434 PRO A N 1
ATOM 3504 C CA . PRO A 1 434 ? 6.285 2.430 12.899 1.00 94.25 434 PRO A CA 1
ATOM 3505 C C . PRO A 1 434 ? 4.760 2.421 12.701 1.00 94.25 434 PRO A C 1
ATOM 3507 O O . PRO A 1 434 ? 4.276 2.297 11.576 1.00 94.25 434 PRO A O 1
ATOM 3510 N N . ILE A 1 435 ? 4.002 2.560 13.790 1.00 95.81 435 ILE A N 1
ATOM 3511 C CA . ILE A 1 435 ? 2.537 2.529 13.819 1.00 95.81 435 ILE A CA 1
ATOM 3512 C C . ILE A 1 435 ? 2.015 3.473 14.901 1.00 95.81 435 ILE A C 1
ATOM 3514 O O . ILE A 1 435 ? 2.711 3.751 15.878 1.00 95.81 435 ILE A O 1
ATOM 3518 N N . VAL A 1 436 ? 0.776 3.931 14.747 1.00 97.19 436 VAL A N 1
ATOM 3519 C CA . VAL A 1 436 ? 0.029 4.642 15.783 1.00 97.19 436 VAL A CA 1
ATOM 3520 C C . VAL A 1 436 ? -1.434 4.218 15.752 1.00 97.19 436 VAL A C 1
ATOM 3522 O O . VAL A 1 436 ? -2.114 4.358 14.734 1.00 97.19 436 VAL A O 1
ATOM 3525 N N . GLY A 1 437 ? -1.940 3.756 16.890 1.00 97.19 437 GLY A N 1
ATOM 3526 C CA . GLY A 1 437 ? -3.354 3.485 17.084 1.00 97.19 437 GLY A CA 1
ATOM 3527 C C . GLY A 1 437 ? -3.657 2.768 18.387 1.00 97.19 437 GLY A C 1
ATOM 3528 O O . GLY A 1 437 ? -3.077 3.089 19.424 1.00 97.19 437 GLY A O 1
ATOM 3529 N N . MET A 1 438 ? -4.566 1.799 18.323 1.00 97.56 438 MET A N 1
ATOM 3530 C CA . MET A 1 438 ? -4.994 0.981 19.454 1.00 97.56 438 MET A CA 1
ATOM 3531 C C . MET A 1 438 ? -4.792 -0.504 19.149 1.00 97.56 438 MET A C 1
ATOM 3533 O O . MET A 1 438 ? -5.053 -0.955 18.040 1.00 97.56 438 MET A O 1
ATOM 3537 N N . SER A 1 439 ? -4.359 -1.274 20.137 1.00 97.19 439 SER A N 1
ATOM 3538 C CA . SER A 1 439 ? -4.394 -2.734 20.135 1.00 97.19 439 SER A CA 1
ATOM 3539 C C . SER A 1 439 ? -5.700 -3.195 20.767 1.00 97.19 439 SER A C 1
ATOM 3541 O O . SER A 1 439 ? -6.043 -2.731 21.853 1.00 97.19 439 SER A O 1
ATOM 3543 N N . MET A 1 440 ? -6.408 -4.100 20.097 1.00 97.44 440 MET A N 1
ATOM 3544 C CA . MET A 1 440 ? -7.623 -4.748 20.581 1.00 97.44 440 MET A CA 1
ATOM 3545 C C . MET A 1 440 ? -7.375 -6.252 20.714 1.00 97.44 440 MET A C 1
ATOM 3547 O O . MET A 1 440 ? -7.082 -6.924 19.720 1.00 97.44 440 MET A O 1
ATOM 3551 N N . GLN A 1 441 ? -7.536 -6.787 21.922 1.00 97.38 441 GLN A N 1
ATOM 3552 C CA . GLN A 1 441 ? -7.476 -8.224 22.177 1.00 97.38 441 GLN A CA 1
ATOM 3553 C C . GLN A 1 441 ? -8.888 -8.815 22.172 1.00 97.38 441 GLN A C 1
ATOM 3555 O O . GLN A 1 441 ? -9.717 -8.457 23.011 1.00 97.38 441 GLN A O 1
ATOM 3560 N N . SER A 1 442 ? -9.174 -9.747 21.264 1.00 97.00 442 SER A N 1
ATOM 3561 C CA . SER A 1 442 ? -10.434 -10.492 21.283 1.00 97.00 442 SER A CA 1
ATOM 3562 C C . SER A 1 442 ? -10.367 -11.723 22.192 1.00 97.00 442 SER A C 1
ATOM 3564 O O . SER A 1 442 ? -9.292 -12.177 22.603 1.00 97.00 442 SER A O 1
ATOM 3566 N N . VAL A 1 443 ? -11.527 -12.306 22.491 1.00 96.50 443 VAL A N 1
ATOM 3567 C CA . VAL A 1 443 ? -11.593 -13.693 22.973 1.00 96.50 443 VAL A CA 1
ATOM 3568 C C . VAL A 1 443 ? -11.205 -14.671 21.859 1.00 96.50 443 VAL A C 1
ATOM 3570 O O . VAL A 1 443 ? -11.299 -14.341 20.672 1.00 96.50 443 VAL A O 1
ATOM 3573 N N . SER A 1 444 ? -10.755 -15.865 22.245 1.00 93.69 444 SER A N 1
ATOM 3574 C CA . SER A 1 444 ? -10.455 -16.951 21.306 1.00 93.69 444 SER A CA 1
ATOM 3575 C C . SER A 1 444 ? -11.742 -17.476 20.658 1.00 93.69 444 SER A C 1
ATOM 3577 O O . SER A 1 444 ? -12.805 -17.438 21.281 1.00 93.69 444 SER A O 1
ATOM 3579 N N . GLY A 1 445 ? -11.656 -17.953 19.413 1.00 92.44 445 GLY A N 1
ATOM 3580 C CA . GLY A 1 445 ? -12.799 -18.458 18.640 1.00 92.44 445 GLY A CA 1
ATOM 3581 C C . GLY A 1 445 ? -13.492 -17.409 17.764 1.00 92.44 445 GLY A C 1
ATOM 3582 O O . GLY A 1 445 ? -14.365 -17.755 16.969 1.00 92.44 445 GLY A O 1
ATOM 3583 N N . LEU A 1 446 ? -13.099 -16.133 17.857 1.00 95.75 446 LEU A N 1
ATOM 3584 C CA . LEU A 1 446 ? -13.500 -15.089 16.909 1.00 95.75 446 LEU A CA 1
ATOM 3585 C C . LEU A 1 446 ? -12.536 -15.052 15.716 1.00 95.75 446 LEU A C 1
ATOM 3587 O O . LEU A 1 446 ? -11.883 -14.044 15.474 1.00 95.75 446 LEU A O 1
ATOM 3591 N N . ASP A 1 447 ? -12.381 -16.162 15.006 1.00 95.00 447 ASP A N 1
ATOM 3592 C CA . ASP A 1 447 ? -11.240 -16.348 14.100 1.00 95.00 447 ASP A CA 1
ATOM 3593 C C . ASP A 1 447 ? -11.510 -15.893 12.664 1.00 95.00 447 ASP A C 1
ATOM 3595 O O . ASP A 1 447 ? -10.594 -15.882 11.849 1.00 95.00 447 ASP A O 1
ATOM 3599 N N . GLN A 1 448 ? -12.741 -15.501 12.330 1.00 96.56 448 GLN A N 1
ATOM 3600 C CA . GLN A 1 448 ? -13.090 -15.041 10.985 1.00 96.56 448 GLN A CA 1
ATOM 3601 C C . GLN A 1 448 ? -12.967 -13.525 10.890 1.00 96.56 448 GLN A C 1
ATOM 3603 O O . GLN A 1 448 ? -13.766 -12.799 11.490 1.00 96.56 448 GLN A O 1
ATOM 3608 N N . VAL A 1 449 ? -11.989 -13.054 10.117 1.00 96.44 449 VAL A N 1
ATOM 3609 C CA . VAL A 1 449 ? -11.719 -11.630 9.896 1.00 96.44 449 VAL A CA 1
ATOM 3610 C C . VAL A 1 449 ? -12.111 -11.261 8.473 1.00 96.44 449 VAL A C 1
ATOM 3612 O O . VAL A 1 449 ? -11.624 -11.856 7.518 1.00 96.44 449 VAL A O 1
ATOM 3615 N N . HIS A 1 450 ? -12.962 -10.251 8.338 1.00 95.69 450 HIS A N 1
ATOM 3616 C CA . HIS A 1 450 ? -13.344 -9.645 7.068 1.00 95.69 450 HIS A CA 1
ATOM 3617 C C . HIS A 1 450 ? -13.090 -8.147 7.126 1.00 95.69 450 HIS A C 1
ATOM 3619 O O . HIS A 1 450 ? -13.243 -7.539 8.182 1.00 95.69 450 HIS A O 1
ATOM 3625 N N . TRP A 1 451 ? -12.747 -7.521 6.010 1.00 96.81 451 TRP A N 1
ATOM 3626 C CA . TRP A 1 451 ? -12.658 -6.069 5.927 1.00 96.81 451 TRP A CA 1
ATOM 3627 C C . TRP A 1 451 ? -13.099 -5.580 4.559 1.00 96.81 451 TRP A C 1
ATOM 3629 O O . TRP A 1 451 ? -12.836 -6.215 3.541 1.00 96.81 451 TRP A O 1
ATOM 3639 N N . LEU A 1 452 ? -13.747 -4.420 4.540 1.00 96.81 452 LEU A N 1
ATOM 3640 C CA . LEU A 1 452 ? -13.903 -3.637 3.325 1.00 96.81 452 LEU A CA 1
ATOM 3641 C C . LEU A 1 452 ? -12.739 -2.661 3.241 1.00 96.81 452 LEU A C 1
ATOM 3643 O O . LEU A 1 452 ? -12.574 -1.806 4.114 1.00 96.81 452 LEU A O 1
ATOM 3647 N N . GLY A 1 453 ? -11.961 -2.748 2.174 1.00 96.38 453 GLY A N 1
ATOM 3648 C CA . GLY A 1 453 ? -10.770 -1.934 2.004 1.00 96.38 453 GLY A CA 1
ATOM 3649 C C . GLY A 1 453 ? -9.885 -2.441 0.883 1.00 96.38 453 GLY A C 1
ATOM 3650 O O . GLY A 1 453 ? -10.357 -3.125 -0.020 1.00 96.38 453 GLY A O 1
ATOM 3651 N N . LEU A 1 454 ? -8.604 -2.098 0.937 1.00 96.19 454 LEU A N 1
ATOM 3652 C CA . LEU A 1 454 ? -7.618 -2.590 -0.016 1.00 96.19 454 LEU A CA 1
ATOM 3653 C C . LEU A 1 454 ? -7.141 -3.987 0.413 1.00 96.19 454 LEU A C 1
ATOM 3655 O O . LEU A 1 454 ? -6.836 -4.213 1.587 1.00 96.19 454 LEU A O 1
ATOM 3659 N N . GLY A 1 455 ? -7.098 -4.923 -0.535 1.00 95.06 455 GLY A N 1
ATOM 3660 C CA . GLY A 1 455 ? -6.636 -6.296 -0.319 1.00 95.06 455 GLY A CA 1
ATOM 3661 C C . GLY A 1 455 ? -6.459 -7.080 -1.629 1.00 95.06 455 GLY A C 1
ATOM 3662 O O . GLY A 1 455 ? -6.651 -6.522 -2.708 1.00 95.06 455 GLY A O 1
ATOM 3663 N N . PRO A 1 456 ? -6.046 -8.358 -1.574 1.00 92.19 456 PRO A N 1
ATOM 3664 C CA . PRO A 1 456 ? -5.694 -9.103 -0.362 1.00 92.19 456 PRO A CA 1
ATOM 3665 C C . PRO A 1 456 ? -4.282 -8.756 0.148 1.00 92.19 456 PRO A C 1
ATOM 3667 O O . PRO A 1 456 ? -3.938 -9.017 1.300 1.00 92.19 456 PRO A O 1
ATOM 3670 N N . TYR A 1 457 ? -3.455 -8.135 -0.698 1.00 93.00 457 TYR A N 1
ATOM 3671 C CA . TYR A 1 457 ? -2.105 -7.710 -0.343 1.00 93.00 457 TYR A CA 1
ATOM 3672 C C . TYR A 1 457 ? -2.109 -6.572 0.680 1.00 93.00 457 TYR A C 1
ATOM 3674 O O . TYR A 1 457 ? -3.131 -5.934 0.933 1.00 93.00 457 TYR A O 1
ATOM 3682 N N . ASP A 1 458 ? -0.949 -6.331 1.283 1.00 93.00 458 ASP A N 1
ATOM 3683 C CA . ASP A 1 458 ? -0.798 -5.224 2.218 1.00 93.00 458 ASP A CA 1
ATOM 3684 C C . ASP A 1 458 ? -0.930 -3.875 1.516 1.00 93.00 458 ASP A C 1
ATOM 3686 O O . ASP A 1 458 ? -0.505 -3.718 0.372 1.00 93.00 458 ASP A O 1
ATOM 3690 N N . ALA A 1 459 ? -1.437 -2.886 2.245 1.00 94.06 459 ALA A N 1
ATOM 3691 C CA . ALA A 1 459 ? -1.556 -1.515 1.782 1.00 94.06 459 ALA A CA 1
ATOM 3692 C C . ALA A 1 459 ? -0.872 -0.565 2.770 1.00 94.06 459 ALA A C 1
ATOM 3694 O O . ALA A 1 459 ? -1.315 -0.404 3.905 1.00 94.06 459 ALA A O 1
ATOM 3695 N N . TYR A 1 460 ? 0.189 0.099 2.320 1.00 94.38 460 TYR A N 1
ATOM 3696 C CA . TYR A 1 460 ? 0.918 1.124 3.078 1.00 94.38 460 TYR A CA 1
ATOM 3697 C C . TYR A 1 460 ? 0.740 2.486 2.415 1.00 94.38 460 TYR A C 1
ATOM 3699 O O . TYR A 1 460 ? 0.475 2.513 1.222 1.00 94.38 460 TYR A O 1
ATOM 3707 N N . PRO A 1 461 ? 0.913 3.627 3.102 1.00 93.75 461 PRO A N 1
ATOM 3708 C CA . PRO A 1 461 ? 0.653 4.943 2.504 1.00 93.75 461 PRO A CA 1
ATOM 3709 C C . PRO A 1 461 ? 1.324 5.223 1.144 1.00 93.75 461 PRO A C 1
ATOM 3711 O O . PRO A 1 461 ? 0.781 5.980 0.351 1.00 93.75 461 PRO A O 1
ATOM 3714 N N . ASN A 1 462 ? 2.490 4.627 0.871 1.00 93.31 462 ASN A N 1
ATOM 3715 C CA . ASN A 1 462 ? 3.253 4.759 -0.380 1.00 93.31 462 ASN A CA 1
ATOM 3716 C C . ASN A 1 462 ? 3.360 3.444 -1.186 1.00 93.31 462 ASN A C 1
ATOM 3718 O O . ASN A 1 462 ? 4.274 3.308 -2.002 1.00 93.31 462 ASN A O 1
ATOM 3722 N N . LYS A 1 463 ? 2.499 2.453 -0.923 1.00 93.56 463 LYS A N 1
ATOM 3723 C CA . LYS A 1 463 ? 2.494 1.151 -1.612 1.00 93.56 463 LYS A CA 1
ATOM 3724 C C . LYS A 1 463 ? 1.089 0.543 -1.575 1.00 93.56 463 LYS A C 1
ATOM 3726 O O . LYS A 1 463 ? 0.735 -0.126 -0.599 1.00 93.56 463 LYS A O 1
ATOM 3731 N N . GLN A 1 464 ? 0.274 0.869 -2.577 1.00 94.38 464 GLN A N 1
ATOM 3732 C CA . GLN A 1 464 ? -1.155 0.520 -2.643 1.00 94.38 464 GLN A CA 1
ATOM 3733 C C . GLN A 1 464 ? -1.631 0.153 -4.055 1.00 94.38 464 GLN A C 1
ATOM 3735 O O . GLN A 1 464 ? -2.832 -0.011 -4.248 1.00 94.38 464 GLN A O 1
ATOM 3740 N N . ALA A 1 465 ? -0.739 0.007 -5.039 1.00 95.25 465 ALA A N 1
ATOM 3741 C CA . ALA A 1 465 ? -1.164 -0.236 -6.418 1.00 95.25 465 ALA A CA 1
ATOM 3742 C C . ALA A 1 465 ? -1.699 -1.666 -6.626 1.00 95.25 465 ALA A C 1
ATOM 3744 O O . ALA A 1 465 ? -2.646 -1.871 -7.390 1.00 95.25 465 ALA A O 1
ATOM 3745 N N . ALA A 1 466 ? -1.095 -2.661 -5.968 1.00 95.38 466 ALA A N 1
ATOM 3746 C CA . ALA A 1 466 ? -1.530 -4.056 -6.018 1.00 95.38 466 ALA A CA 1
ATOM 3747 C C . ALA A 1 466 ? -2.828 -4.364 -5.259 1.00 95.38 466 ALA A C 1
ATOM 3749 O O . ALA A 1 466 ? -3.651 -5.101 -5.811 1.00 95.38 466 ALA A O 1
ATOM 3750 N N . PRO A 1 467 ? -3.028 -3.914 -4.003 1.00 95.75 467 PRO A N 1
ATOM 3751 C CA . PRO A 1 467 ? -4.250 -4.222 -3.274 1.00 95.75 467 PRO A CA 1
ATOM 3752 C C . PRO A 1 467 ? -5.440 -3.417 -3.822 1.00 95.75 467 PRO A C 1
ATOM 3754 O O . PRO A 1 467 ? -5.362 -2.220 -4.075 1.00 95.75 467 PRO A O 1
ATOM 3757 N N . ILE A 1 468 ? -6.577 -4.082 -3.995 1.00 96.44 468 ILE A N 1
ATOM 3758 C CA . ILE A 1 468 ? -7.757 -3.574 -4.699 1.00 96.44 468 ILE A CA 1
ATOM 3759 C C . ILE A 1 468 ? -8.880 -3.341 -3.692 1.00 96.44 468 ILE A C 1
ATOM 3761 O O . ILE A 1 468 ? -9.083 -4.149 -2.785 1.00 96.44 468 ILE A O 1
ATOM 3765 N N . LEU A 1 469 ? -9.636 -2.253 -3.860 1.00 97.50 469 LEU A N 1
ATOM 3766 C CA . LEU A 1 469 ? -10.815 -1.969 -3.041 1.00 97.50 469 LEU A CA 1
ATOM 3767 C C . LEU A 1 469 ? -11.847 -3.094 -3.165 1.00 97.50 469 LEU A C 1
ATOM 3769 O O . LEU A 1 469 ? -12.354 -3.316 -4.255 1.00 97.50 469 LEU A O 1
ATOM 3773 N N . GLY A 1 470 ? -12.222 -3.739 -2.067 1.00 97.00 470 GLY A N 1
ATOM 3774 C CA . GLY A 1 470 ? -13.320 -4.702 -2.007 1.00 97.00 470 GLY A CA 1
ATOM 3775 C C . GLY A 1 470 ? -13.490 -5.291 -0.613 1.00 97.00 470 GLY A C 1
ATOM 3776 O O . GLY A 1 470 ? -12.853 -4.825 0.333 1.00 97.00 470 GLY A O 1
ATOM 3777 N N . VAL A 1 471 ? -14.365 -6.290 -0.479 1.00 96.88 471 VAL A N 1
ATOM 3778 C CA . VAL A 1 471 ? -14.461 -7.083 0.755 1.00 96.88 471 VAL A CA 1
ATOM 3779 C C . VAL A 1 471 ? -13.531 -8.281 0.655 1.00 96.88 471 VAL A C 1
ATOM 3781 O O . VAL A 1 471 ? -13.664 -9.115 -0.240 1.00 96.88 471 VAL A O 1
ATOM 3784 N N . TRP A 1 472 ? -12.603 -8.349 1.596 1.00 96.69 472 TRP A N 1
ATOM 3785 C CA . TRP A 1 472 ? -11.608 -9.401 1.735 1.00 96.69 472 TRP A CA 1
ATOM 3786 C C . TRP A 1 472 ? -11.774 -10.070 3.092 1.00 96.69 472 TRP A C 1
ATOM 3788 O O . TRP A 1 472 ? -12.385 -9.504 4.001 1.00 96.69 472 TRP A O 1
ATOM 3798 N N . GLY A 1 473 ? -11.241 -11.274 3.247 1.00 95.50 473 GLY A N 1
ATOM 3799 C CA . GLY A 1 473 ? -11.311 -11.963 4.521 1.00 95.50 473 GLY A CA 1
ATOM 3800 C C . GLY A 1 473 ? -10.640 -13.320 4.515 1.00 95.50 473 GLY A C 1
ATOM 3801 O O . GLY A 1 473 ? -10.182 -13.807 3.482 1.00 95.50 473 GLY A O 1
ATOM 3802 N N . GLY A 1 474 ? -10.594 -13.911 5.699 1.00 95.31 474 GLY A N 1
ATOM 3803 C CA . GLY A 1 474 ? -10.033 -15.227 5.946 1.00 95.31 474 GLY A CA 1
ATOM 3804 C C . GLY A 1 474 ? -9.932 -15.510 7.440 1.00 95.31 474 GLY A C 1
ATOM 3805 O O . GLY A 1 474 ? -10.492 -14.799 8.280 1.00 95.31 474 GLY A O 1
ATOM 3806 N N . THR A 1 475 ? -9.171 -16.546 7.774 1.00 95.62 475 THR A N 1
ATOM 3807 C CA . THR A 1 475 ? -8.905 -16.909 9.167 1.00 95.62 475 THR A CA 1
ATOM 3808 C C . THR A 1 475 ? -7.803 -16.021 9.748 1.00 95.62 475 THR A C 1
ATOM 3810 O O . THR A 1 475 ? -6.778 -15.789 9.102 1.00 95.62 475 THR A O 1
ATOM 3813 N N . ALA A 1 476 ? -7.989 -15.535 10.973 1.00 94.25 476 ALA A N 1
ATOM 3814 C CA . ALA A 1 476 ? -6.984 -14.792 11.724 1.00 94.25 476 ALA A CA 1
ATOM 3815 C C . ALA A 1 476 ? -5.648 -15.556 11.776 1.00 94.25 476 ALA A C 1
ATOM 3817 O O . ALA A 1 476 ? -5.626 -16.780 11.901 1.00 94.25 476 ALA A O 1
ATOM 3818 N N . GLY A 1 477 ? -4.532 -14.838 11.650 1.00 91.00 477 GLY A N 1
ATOM 3819 C CA . GLY A 1 477 ? -3.190 -15.425 11.566 1.00 91.00 477 GLY A CA 1
ATOM 3820 C C . GLY A 1 477 ? -2.816 -16.026 10.202 1.00 91.00 477 GLY A C 1
ATOM 3821 O O . GLY A 1 477 ? -1.656 -16.378 9.999 1.00 91.00 477 GLY A O 1
ATOM 3822 N N . SER A 1 478 ? -3.742 -16.126 9.238 1.00 93.06 478 SER A N 1
ATOM 3823 C CA . SER A 1 478 ? -3.407 -16.604 7.887 1.00 93.06 478 SER A CA 1
ATOM 3824 C C . SER A 1 478 ? -2.616 -15.562 7.072 1.00 93.06 478 SER A C 1
ATOM 3826 O O . SER A 1 478 ? -2.747 -14.355 7.311 1.00 93.06 478 SER A O 1
ATOM 3828 N N . PRO A 1 479 ? -1.818 -15.979 6.067 1.00 87.94 479 PRO A N 1
ATOM 3829 C CA . PRO A 1 479 ? -1.060 -15.056 5.213 1.00 87.94 479 PRO A CA 1
ATOM 3830 C C . PRO A 1 479 ? -1.912 -14.000 4.489 1.00 87.94 479 PRO A C 1
ATOM 3832 O O . PRO A 1 479 ? -1.413 -12.912 4.206 1.00 87.94 479 PRO A O 1
ATOM 3835 N N . ASP A 1 480 ? -3.183 -14.310 4.216 1.00 87.94 480 ASP A N 1
ATOM 3836 C CA . ASP A 1 480 ? -4.117 -13.412 3.525 1.00 87.94 480 ASP A CA 1
ATOM 3837 C C . ASP A 1 480 ? -4.674 -12.313 4.446 1.00 87.94 480 ASP A C 1
ATOM 3839 O O . ASP A 1 480 ? -4.990 -11.214 3.991 1.00 87.94 480 ASP A O 1
ATOM 3843 N N . VAL A 1 481 ? -4.771 -12.587 5.751 1.00 92.88 481 VAL A N 1
ATOM 3844 C CA . VAL A 1 481 ? -5.335 -11.668 6.758 1.00 92.88 481 VAL A CA 1
ATOM 3845 C C . VAL A 1 481 ? -4.248 -10.860 7.469 1.00 92.88 481 VAL A C 1
ATOM 3847 O O . VAL A 1 481 ? -4.475 -9.714 7.857 1.00 92.88 481 VAL A O 1
ATOM 3850 N N . THR A 1 482 ? -3.064 -11.445 7.640 1.00 91.88 482 THR A N 1
ATOM 3851 C CA . THR A 1 482 ? -1.921 -10.800 8.302 1.00 91.88 482 THR A CA 1
ATOM 3852 C C . THR A 1 482 ? -1.324 -9.663 7.468 1.00 91.88 482 THR A C 1
ATOM 3854 O O . THR A 1 482 ? -1.497 -9.586 6.247 1.00 91.88 482 THR A O 1
ATOM 3857 N N . GLY A 1 483 ? -0.600 -8.770 8.146 1.00 90.50 483 GLY A N 1
ATOM 3858 C CA . GLY A 1 483 ? -0.019 -7.562 7.555 1.00 90.50 483 GLY A CA 1
ATOM 3859 C C . GLY A 1 483 ? -0.952 -6.351 7.617 1.00 90.50 483 GLY A C 1
ATOM 3860 O O . GLY A 1 483 ? -2.074 -6.425 8.120 1.00 90.50 483 GLY A O 1
ATOM 3861 N N . ILE A 1 484 ? -0.462 -5.209 7.132 1.00 94.12 484 ILE A N 1
ATOM 3862 C CA . ILE A 1 484 ? -1.200 -3.942 7.180 1.00 94.12 484 ILE A CA 1
ATOM 3863 C C . ILE A 1 484 ? -2.227 -3.906 6.052 1.00 94.12 484 ILE A C 1
ATOM 3865 O O . ILE A 1 484 ? -1.855 -3.945 4.880 1.00 94.12 484 ILE A O 1
ATOM 3869 N N . LYS A 1 485 ? -3.507 -3.740 6.385 1.00 95.50 485 LYS A N 1
ATOM 3870 C CA . LYS A 1 485 ? -4.587 -3.524 5.413 1.00 95.50 485 LYS A CA 1
ATOM 3871 C C . LYS A 1 485 ? -5.160 -2.125 5.580 1.00 95.50 485 LYS A C 1
ATOM 3873 O O . LYS A 1 485 ? -5.461 -1.714 6.697 1.00 95.50 485 LYS A O 1
ATOM 3878 N N . ALA A 1 486 ? -5.348 -1.402 4.480 1.00 95.81 486 ALA A N 1
ATOM 3879 C CA . ALA A 1 486 ? -6.131 -0.171 4.491 1.00 95.81 486 ALA A CA 1
ATOM 3880 C C . ALA A 1 486 ? -7.612 -0.553 4.493 1.00 95.81 486 ALA A C 1
ATOM 3882 O O . ALA A 1 486 ? -8.042 -1.331 3.640 1.00 95.81 486 ALA A O 1
ATOM 3883 N N . MET A 1 487 ? -8.392 -0.031 5.434 1.00 94.88 487 MET A N 1
ATOM 3884 C CA . MET A 1 487 ? -9.783 -0.442 5.617 1.00 94.88 487 MET A CA 1
ATOM 3885 C C . MET A 1 487 ? -10.724 0.746 5.790 1.00 94.88 487 MET A C 1
ATOM 3887 O O . MET A 1 487 ? -10.315 1.849 6.126 1.00 94.88 487 MET A O 1
ATOM 3891 N N . ARG A 1 488 ? -12.011 0.506 5.550 1.00 92.69 488 ARG A N 1
ATOM 3892 C CA . ARG A 1 488 ? -13.126 1.369 5.974 1.00 92.69 488 ARG A CA 1
ATOM 3893 C C . ARG A 1 488 ? -13.783 0.806 7.221 1.00 92.69 488 ARG A C 1
ATOM 3895 O O . ARG A 1 488 ? -14.131 1.538 8.150 1.00 92.69 488 ARG A O 1
ATOM 3902 N N . TRP A 1 489 ? -13.953 -0.510 7.204 1.00 95.25 489 TRP A N 1
ATOM 3903 C CA . TRP A 1 489 ? -14.412 -1.299 8.325 1.00 95.25 489 TRP A CA 1
ATOM 3904 C C . TRP A 1 489 ? -13.765 -2.682 8.301 1.00 95.25 489 TRP A C 1
ATOM 3906 O O . TRP A 1 489 ? -13.395 -3.177 7.236 1.00 95.25 489 TRP A O 1
ATOM 3916 N N . MET A 1 490 ? -13.697 -3.311 9.471 1.00 96.38 490 MET A N 1
ATOM 3917 C CA . MET A 1 490 ? -13.436 -4.740 9.646 1.00 96.38 490 MET A CA 1
ATOM 3918 C C . MET A 1 490 ? -14.529 -5.386 10.498 1.00 96.38 490 MET A C 1
ATOM 3920 O O . MET A 1 490 ? -15.165 -4.733 11.326 1.00 96.38 490 MET A O 1
ATOM 3924 N N . GLU A 1 491 ? -14.753 -6.677 10.291 1.00 96.50 491 GLU A N 1
ATOM 3925 C CA . GLU A 1 491 ? -15.550 -7.554 11.140 1.00 96.50 491 GLU A CA 1
ATOM 3926 C C . GLU A 1 491 ? -14.689 -8.729 11.605 1.00 96.50 491 GLU A C 1
ATOM 3928 O O . GLU A 1 491 ? -14.027 -9.379 10.801 1.00 96.50 491 GLU A O 1
ATOM 3933 N N . ARG A 1 492 ? -14.696 -8.995 12.910 1.00 96.12 492 ARG A N 1
ATOM 3934 C CA . ARG A 1 492 ? -14.091 -10.176 13.523 1.00 96.12 492 ARG A CA 1
ATOM 3935 C C . ARG A 1 492 ? -15.205 -10.987 14.166 1.00 96.12 492 ARG A C 1
ATOM 3937 O O . ARG A 1 492 ? -15.932 -10.452 14.999 1.00 96.12 492 ARG A O 1
ATOM 3944 N N . SER A 1 493 ? -15.374 -12.238 13.760 1.00 96.69 493 SER A N 1
ATOM 3945 C CA . SER A 1 493 ? -16.576 -13.022 14.064 1.00 96.69 493 SER A CA 1
ATOM 3946 C C . SER A 1 493 ? -16.275 -14.475 14.422 1.00 96.69 493 SER A C 1
ATOM 3948 O O . SER A 1 493 ? -15.240 -15.025 14.044 1.00 96.69 493 SER A O 1
ATOM 3950 N N . GLY A 1 494 ? -17.197 -15.074 15.170 1.00 95.00 494 GLY A N 1
ATOM 3951 C CA . GLY A 1 494 ? -17.193 -16.471 15.600 1.00 95.00 494 GLY A CA 1
ATOM 3952 C C . GLY A 1 494 ? -18.542 -16.841 16.219 1.00 95.00 494 GLY A C 1
ATOM 3953 O O . GLY A 1 494 ? -19.507 -16.092 16.079 1.00 95.00 494 GLY A O 1
ATOM 3954 N N . SER A 1 495 ? -18.627 -17.967 16.931 1.00 91.25 495 SER A N 1
ATOM 3955 C CA . SER A 1 495 ? -19.889 -18.441 17.537 1.00 91.25 495 SER A CA 1
ATOM 3956 C C . SER A 1 495 ? -20.479 -17.484 18.575 1.00 91.25 495 SER A C 1
ATOM 3958 O O . SER A 1 495 ? -21.692 -17.453 18.781 1.00 91.25 495 SER A O 1
ATOM 3960 N N . GLU A 1 496 ? -19.623 -16.710 19.241 1.00 89.81 496 GLU A N 1
ATOM 3961 C CA . GLU A 1 496 ? -20.015 -15.838 20.350 1.00 89.81 496 GLU A CA 1
ATOM 3962 C C . GLU A 1 496 ? -20.587 -14.492 19.887 1.00 89.81 496 GLU A C 1
ATOM 3964 O O . GLU A 1 496 ? -21.293 -13.830 20.647 1.00 89.81 496 GLU A O 1
ATOM 3969 N N . GLY A 1 497 ? -20.323 -14.094 18.641 1.00 95.56 497 GLY A N 1
ATOM 3970 C CA . GLY A 1 497 ? -20.771 -12.826 18.074 1.00 95.56 497 GLY A CA 1
ATOM 3971 C C . GLY A 1 497 ? -19.780 -12.243 17.073 1.00 95.56 497 GLY A C 1
ATOM 3972 O O . GLY A 1 497 ? -18.824 -12.895 16.652 1.00 95.56 497 GLY A O 1
ATOM 3973 N N . THR A 1 498 ? -20.013 -10.984 16.714 1.00 97.38 498 THR A N 1
ATOM 3974 C CA . THR A 1 498 ? -19.192 -10.227 15.767 1.00 97.38 498 THR A CA 1
ATOM 3975 C C . THR A 1 498 ? -18.799 -8.880 16.360 1.00 97.38 498 THR A C 1
ATOM 3977 O O . THR A 1 498 ? -19.653 -8.110 16.802 1.00 97.38 498 THR A O 1
ATOM 3980 N N . ILE A 1 499 ? -17.508 -8.566 16.309 1.00 97.94 499 ILE A N 1
ATOM 3981 C CA . ILE A 1 499 ? -16.954 -7.236 16.554 1.00 97.94 499 ILE A CA 1
ATOM 3982 C C . ILE A 1 499 ? -16.849 -6.535 15.202 1.00 97.94 499 ILE A C 1
ATOM 3984 O O . ILE A 1 499 ? -16.113 -6.984 14.330 1.00 97.94 499 ILE A O 1
ATOM 3988 N N . HIS A 1 500 ? -17.567 -5.433 15.020 1.00 97.06 500 HIS A N 1
ATOM 3989 C CA . HIS A 1 500 ? -17.472 -4.587 13.835 1.00 97.06 500 HIS A CA 1
ATOM 3990 C C . HIS A 1 500 ? -16.771 -3.280 14.198 1.00 97.06 500 HIS A C 1
ATOM 3992 O O . HIS A 1 500 ? -17.264 -2.534 15.046 1.00 97.06 500 HIS A O 1
ATOM 3998 N N . VAL A 1 501 ? -15.643 -2.999 13.550 1.00 97.38 501 VAL A N 1
ATOM 3999 C CA . VAL A 1 501 ? -14.872 -1.764 13.726 1.00 97.38 501 VAL A CA 1
ATOM 4000 C C . VAL A 1 501 ? -14.973 -0.938 12.453 1.00 97.38 501 VAL A C 1
ATOM 4002 O O . VAL A 1 501 ? -14.760 -1.467 11.368 1.00 97.38 501 VAL A O 1
ATOM 4005 N N . SER A 1 502 ? -15.274 0.353 12.568 1.00 94.56 502 SER A N 1
ATOM 4006 C CA . SER A 1 502 ? -15.374 1.281 11.431 1.00 94.56 502 SER A CA 1
ATOM 4007 C C . SER A 1 502 ? -14.645 2.596 11.702 1.00 94.56 502 SER A C 1
ATOM 4009 O O . SER A 1 502 ? -14.352 2.910 12.854 1.00 94.56 502 SER A O 1
ATOM 4011 N N . ASN A 1 503 ? -14.436 3.400 10.656 1.00 85.38 503 ASN A N 1
ATOM 4012 C CA . ASN A 1 503 ? -13.832 4.743 10.718 1.00 85.38 503 ASN A CA 1
ATOM 4013 C C . ASN A 1 503 ? -12.341 4.769 11.095 1.00 85.38 503 ASN A C 1
ATOM 4015 O O . ASN A 1 503 ? -11.851 5.796 11.541 1.00 85.38 503 ASN A O 1
ATOM 4019 N N . SER A 1 504 ? -11.607 3.678 10.878 1.00 79.81 504 SER A N 1
ATOM 4020 C CA . SER A 1 504 ? -10.146 3.645 11.022 1.00 79.81 504 SER A CA 1
ATOM 4021 C C . SER A 1 504 ? -9.486 3.474 9.656 1.00 79.81 504 SER A C 1
ATOM 4023 O O . SER A 1 504 ? -10.062 2.824 8.790 1.00 79.81 504 SER A O 1
ATOM 4025 N N . GLY A 1 505 ? -8.303 4.064 9.458 1.00 89.75 505 GLY A N 1
ATOM 4026 C CA . GLY A 1 505 ? -7.610 4.038 8.167 1.00 89.75 505 GLY A CA 1
ATOM 4027 C C . GLY A 1 505 ? -6.940 2.700 7.855 1.00 89.75 505 GLY A C 1
ATOM 4028 O O . GLY A 1 505 ? -6.897 2.297 6.694 1.00 89.75 505 GLY A O 1
ATOM 4029 N N . TYR A 1 506 ? -6.434 2.003 8.876 1.00 96.69 506 TYR A N 1
ATOM 4030 C CA . TYR A 1 506 ? -5.671 0.769 8.704 1.00 96.69 506 TYR A CA 1
ATOM 4031 C C . TYR A 1 506 ? -5.960 -0.246 9.814 1.00 96.69 506 TYR A C 1
ATOM 4033 O O . TYR A 1 506 ? -6.287 0.121 10.944 1.00 96.69 506 TYR A O 1
ATOM 4041 N N . MET A 1 507 ? -5.771 -1.526 9.507 1.00 95.94 507 MET A N 1
ATOM 4042 C CA . MET A 1 507 ? -5.655 -2.595 10.497 1.00 95.94 507 MET A CA 1
ATOM 4043 C C . MET A 1 507 ? -4.382 -3.411 10.303 1.00 95.94 507 MET A C 1
ATOM 4045 O O . MET A 1 507 ? -3.847 -3.479 9.199 1.00 95.94 507 MET A O 1
ATOM 4049 N N . GLU A 1 508 ? -3.948 -4.077 11.367 1.00 95.19 508 GLU A N 1
ATOM 4050 C CA . GLU A 1 508 ? -2.953 -5.151 11.322 1.00 95.19 508 GLU A CA 1
ATOM 4051 C C . GLU A 1 508 ? -3.459 -6.320 12.167 1.00 95.19 508 GLU A C 1
ATOM 4053 O O . GLU A 1 508 ? -3.754 -6.138 13.350 1.00 95.19 508 GLU A O 1
ATOM 4058 N N . ASN A 1 509 ? -3.573 -7.515 11.586 1.00 93.44 509 ASN A N 1
ATOM 4059 C CA . ASN A 1 509 ? -3.790 -8.729 12.370 1.00 93.44 509 ASN A CA 1
ATOM 4060 C C . ASN A 1 509 ? -2.440 -9.383 12.680 1.00 93.44 509 ASN A C 1
ATOM 4062 O O . ASN A 1 509 ? -1.614 -9.573 11.783 1.00 93.44 509 ASN A O 1
ATOM 4066 N N . ASP A 1 510 ? -2.221 -9.696 13.955 1.00 85.44 510 ASP A N 1
ATOM 4067 C CA . ASP A 1 510 ? -0.962 -10.249 14.442 1.00 85.44 510 ASP A CA 1
ATOM 4068 C C . ASP A 1 510 ? -0.852 -11.735 14.059 1.00 85.44 510 ASP A C 1
ATOM 4070 O O . ASP A 1 510 ? -1.740 -12.539 14.341 1.00 85.44 510 ASP A O 1
ATOM 4074 N N . ALA A 1 511 ? 0.242 -12.102 13.388 1.00 84.25 511 ALA A N 1
ATOM 4075 C CA . ALA A 1 511 ? 0.484 -13.476 12.950 1.00 84.25 511 ALA A CA 1
ATOM 4076 C C . ALA A 1 511 ? 0.815 -14.430 14.113 1.00 84.25 511 ALA A C 1
ATOM 4078 O O . ALA A 1 511 ? 0.564 -15.629 14.018 1.00 84.25 511 ALA A O 1
ATOM 4079 N N . ILE A 1 512 ? 1.394 -13.912 15.200 1.00 85.69 512 ILE A N 1
ATOM 4080 C CA . ILE A 1 512 ? 1.827 -14.677 16.377 1.00 85.69 512 ILE A CA 1
ATOM 4081 C C . ILE A 1 512 ? 0.687 -14.778 17.393 1.00 85.69 512 ILE A C 1
ATOM 4083 O O . ILE A 1 512 ? 0.525 -15.813 18.039 1.00 85.69 512 ILE A O 1
ATOM 4087 N N . CYS A 1 513 ? -0.108 -13.715 17.532 1.00 90.69 513 CYS A N 1
ATOM 4088 C CA . CYS A 1 513 ? -1.291 -13.673 18.389 1.00 90.69 513 CYS A CA 1
ATOM 4089 C C . CYS A 1 513 ? -2.548 -13.386 17.549 1.00 90.69 513 CYS A C 1
ATOM 4091 O O . CYS A 1 513 ? -2.993 -12.240 17.501 1.00 90.69 513 CYS A O 1
ATOM 4093 N N . PRO A 1 514 ? -3.154 -14.401 16.904 1.00 91.69 514 PRO A N 1
ATOM 4094 C CA . PRO A 1 514 ? -4.269 -14.210 15.971 1.00 91.69 514 PRO A CA 1
ATOM 4095 C C . PRO A 1 514 ? -5.474 -13.461 16.553 1.00 91.69 514 PRO A C 1
ATOM 4097 O O . PRO A 1 514 ? -6.208 -12.804 15.809 1.00 91.69 514 PRO A O 1
ATOM 4100 N N . GLU A 1 515 ? -5.696 -13.530 17.868 1.00 95.00 515 GLU A N 1
ATOM 4101 C CA . GLU A 1 515 ? -6.741 -12.795 18.594 1.00 95.00 515 GLU A CA 1
ATOM 4102 C C . GLU A 1 515 ? -6.472 -11.292 18.748 1.00 95.00 515 GLU A C 1
ATOM 4104 O O . GLU A 1 515 ? -7.370 -10.539 19.135 1.00 95.00 515 GLU A O 1
ATOM 4109 N N . ARG A 1 516 ? -5.259 -10.828 18.444 1.00 95.62 516 ARG A N 1
ATOM 4110 C CA . ARG A 1 516 ? -4.890 -9.417 18.501 1.00 95.62 516 ARG A CA 1
ATOM 4111 C C . ARG A 1 516 ? -5.068 -8.750 17.146 1.00 95.62 516 ARG A C 1
ATOM 4113 O O . ARG A 1 516 ? -4.602 -9.225 16.111 1.00 95.62 516 ARG A O 1
ATOM 4120 N N . THR A 1 517 ? -5.747 -7.611 17.162 1.00 96.19 517 THR A N 1
ATOM 4121 C CA . THR A 1 517 ? -5.889 -6.737 15.995 1.00 96.19 517 THR A CA 1
ATOM 4122 C C . THR A 1 517 ? -5.507 -5.319 16.383 1.00 96.19 517 THR A C 1
ATOM 4124 O O . THR A 1 517 ? -6.029 -4.772 17.354 1.00 96.19 517 THR A O 1
ATOM 4127 N N . TYR A 1 518 ? -4.609 -4.714 15.620 1.00 97.19 518 TYR A N 1
ATOM 4128 C CA . TYR A 1 518 ? -4.286 -3.304 15.742 1.00 97.19 518 TYR A CA 1
ATOM 4129 C C . TYR A 1 518 ? -5.229 -2.488 14.857 1.00 97.19 518 TYR A C 1
ATOM 4131 O O . TYR A 1 518 ? -5.398 -2.792 13.679 1.00 97.19 518 TYR A O 1
ATOM 4139 N N . ILE A 1 519 ? -5.835 -1.451 15.427 1.00 97.69 519 ILE A N 1
ATOM 4140 C CA . ILE A 1 519 ? -6.700 -0.471 14.765 1.00 97.69 519 ILE A CA 1
ATOM 4141 C C . ILE A 1 519 ? -5.888 0.819 14.666 1.00 97.69 519 ILE A C 1
ATOM 4143 O O . ILE A 1 519 ? -5.627 1.472 15.679 1.00 97.69 519 ILE A O 1
ATOM 4147 N N . LEU A 1 520 ? -5.432 1.167 13.466 1.00 97.56 520 LEU A N 1
ATOM 4148 C CA . LEU A 1 520 ? -4.330 2.106 13.264 1.00 97.56 520 LEU A CA 1
ATOM 4149 C C . LEU A 1 520 ? -4.806 3.388 12.570 1.00 97.56 520 LEU A C 1
ATOM 4151 O O . LEU A 1 520 ? -5.350 3.359 11.465 1.00 97.56 520 LEU A O 1
ATOM 4155 N N . SER A 1 521 ? -4.567 4.540 13.206 1.00 95.69 521 SER A N 1
ATOM 4156 C CA . SER A 1 521 ? -4.754 5.857 12.575 1.00 95.69 521 SER A CA 1
ATOM 4157 C C . SER A 1 521 ? -3.521 6.320 11.805 1.00 95.69 521 SER A C 1
ATOM 4159 O O . SER A 1 521 ? -3.624 7.202 10.954 1.00 95.69 521 SER A O 1
ATOM 4161 N N . GLY A 1 522 ? -2.360 5.724 12.079 1.00 94.88 522 GLY A N 1
ATOM 4162 C CA . GLY A 1 522 ? -1.115 6.006 11.384 1.00 94.88 522 GLY A CA 1
ATOM 4163 C C . GLY A 1 522 ? -0.297 4.743 11.160 1.00 94.88 522 GLY A C 1
ATOM 4164 O O . GLY A 1 522 ? -0.095 3.950 12.076 1.00 94.88 522 GLY A O 1
ATOM 4165 N N . VAL A 1 523 ? 0.217 4.593 9.944 1.00 94.75 523 VAL A N 1
ATOM 4166 C CA . VAL A 1 523 ? 1.205 3.575 9.574 1.00 94.75 523 VAL A CA 1
ATOM 4167 C C . VAL A 1 523 ? 2.352 4.295 8.883 1.00 94.75 523 VAL A C 1
ATOM 4169 O O . VAL A 1 523 ? 2.108 5.174 8.055 1.00 94.75 523 VAL A O 1
ATOM 4172 N N . PHE A 1 524 ? 3.592 3.968 9.240 1.00 93.06 524 PHE A N 1
ATOM 4173 C CA . PHE A 1 524 ? 4.754 4.536 8.566 1.00 93.06 524 PHE A CA 1
ATOM 4174 C C . PHE A 1 524 ? 4.807 4.036 7.117 1.00 93.06 524 PHE A C 1
ATOM 4176 O O . PHE A 1 524 ? 4.513 2.871 6.839 1.00 93.06 524 PHE A O 1
ATOM 4183 N N . GLY A 1 525 ? 5.170 4.915 6.181 1.00 92.25 525 GLY A N 1
ATOM 4184 C CA . GLY A 1 525 ? 5.385 4.511 4.792 1.00 92.25 525 GLY A CA 1
ATOM 4185 C C . GLY A 1 525 ? 6.424 3.391 4.689 1.00 92.25 525 GLY A C 1
ATOM 4186 O O . GLY A 1 525 ? 7.368 3.318 5.477 1.00 92.25 525 GLY A O 1
ATOM 4187 N N . ARG A 1 526 ? 6.277 2.510 3.700 1.00 90.56 526 ARG A N 1
ATOM 4188 C CA . ARG A 1 526 ? 7.269 1.471 3.431 1.00 90.56 526 ARG A CA 1
ATOM 4189 C C . ARG A 1 526 ? 8.597 2.120 3.033 1.00 90.56 526 ARG A C 1
ATOM 4191 O O . ARG A 1 526 ? 8.601 2.960 2.135 1.00 90.56 526 ARG A O 1
ATOM 4198 N N . PRO A 1 527 ? 9.712 1.758 3.680 1.00 89.19 527 PRO A N 1
ATOM 4199 C CA . PRO A 1 527 ? 11.022 2.249 3.284 1.00 89.19 527 PRO A CA 1
ATOM 4200 C C . PRO A 1 527 ? 11.482 1.619 1.962 1.00 89.19 527 PRO A C 1
ATOM 4202 O O . PRO A 1 527 ? 10.840 0.731 1.398 1.00 89.19 527 PRO A O 1
ATOM 4205 N N . GLU A 1 528 ? 12.639 2.074 1.504 1.00 85.50 528 GLU A N 1
ATOM 4206 C CA . GLU A 1 528 ? 13.476 1.429 0.492 1.00 85.50 528 GLU A CA 1
ATOM 4207 C C . GLU A 1 528 ? 14.793 1.010 1.177 1.00 85.50 528 GLU A C 1
ATOM 4209 O O . GLU A 1 528 ? 15.097 1.468 2.285 1.00 85.50 528 GLU A O 1
ATOM 4214 N N . LYS A 1 529 ? 15.595 0.127 0.570 1.00 83.81 529 LYS A N 1
ATOM 4215 C CA . LYS A 1 529 ? 16.896 -0.270 1.133 1.00 83.81 529 LYS A CA 1
ATOM 4216 C C . LYS A 1 529 ? 17.741 0.948 1.527 1.00 83.81 529 LYS A C 1
ATOM 4218 O O . LYS A 1 529 ? 18.126 1.761 0.693 1.00 83.81 529 LYS A O 1
ATOM 4223 N N . GLY A 1 530 ? 18.046 1.064 2.820 1.00 79.06 530 GLY A N 1
ATOM 4224 C CA . GLY A 1 530 ? 18.862 2.145 3.377 1.00 79.06 530 GLY A CA 1
ATOM 4225 C C . GLY A 1 530 ? 18.213 3.532 3.362 1.00 79.06 530 GLY A C 1
ATOM 4226 O O . GLY A 1 530 ? 18.903 4.512 3.646 1.00 79.06 530 GLY A O 1
ATOM 4227 N N . ARG A 1 531 ? 16.921 3.647 3.034 1.00 82.50 531 ARG A N 1
ATOM 4228 C CA . ARG A 1 531 ? 16.236 4.932 2.857 1.00 82.50 531 ARG A CA 1
ATOM 4229 C C . ARG A 1 531 ? 14.859 4.932 3.484 1.00 82.50 531 ARG A C 1
ATOM 4231 O O . ARG A 1 531 ? 14.184 3.912 3.582 1.00 82.50 531 ARG A O 1
ATOM 4238 N N . ARG A 1 532 ? 14.436 6.111 3.921 1.00 84.94 532 ARG A N 1
ATOM 4239 C CA . ARG A 1 532 ? 13.097 6.307 4.477 1.00 84.94 532 ARG A CA 1
ATOM 4240 C C . ARG A 1 532 ? 12.066 6.356 3.358 1.00 84.94 532 ARG A C 1
ATOM 4242 O O . ARG A 1 532 ? 12.413 6.584 2.202 1.00 84.94 532 ARG A O 1
ATOM 4249 N N . ALA A 1 533 ? 10.807 6.168 3.739 1.00 86.19 533 ALA A N 1
ATOM 4250 C CA . ALA A 1 533 ? 9.689 6.481 2.866 1.00 86.19 533 ALA A CA 1
ATOM 4251 C C . ALA A 1 533 ? 9.729 7.957 2.440 1.00 86.19 533 ALA A C 1
ATOM 4253 O O . ALA A 1 533 ? 10.253 8.811 3.161 1.00 86.19 533 ALA A O 1
ATOM 4254 N N . GLU A 1 534 ? 9.159 8.249 1.277 1.00 84.06 534 GLU A N 1
ATOM 4255 C CA . GLU A 1 534 ? 9.146 9.581 0.679 1.00 84.06 534 GLU A CA 1
ATOM 4256 C C . GLU A 1 534 ? 8.469 10.604 1.603 1.00 84.06 534 GLU A C 1
ATOM 4258 O O . GLU A 1 534 ? 7.472 10.298 2.252 1.00 84.06 534 GLU A O 1
ATOM 4263 N N . GLU A 1 535 ? 8.949 11.852 1.636 1.00 82.81 535 GLU A N 1
ATOM 4264 C CA . GLU A 1 535 ? 8.389 12.897 2.516 1.00 82.81 535 GLU A CA 1
ATOM 4265 C C . GLU A 1 535 ? 6.907 13.210 2.252 1.00 82.81 535 GLU A C 1
ATOM 4267 O O . GLU A 1 535 ? 6.219 13.740 3.123 1.00 82.81 535 GLU A O 1
ATOM 4272 N N . SER A 1 536 ? 6.405 12.872 1.061 1.00 80.94 536 SER A N 1
ATOM 4273 C CA . SER A 1 536 ? 5.009 13.063 0.663 1.00 80.94 536 SER A CA 1
ATOM 4274 C C . SER A 1 536 ? 4.023 12.163 1.410 1.00 80.94 536 SER A C 1
ATOM 4276 O O . SER A 1 536 ? 2.822 12.426 1.355 1.00 80.94 536 SER A O 1
ATOM 4278 N N . VAL A 1 537 ? 4.491 11.124 2.110 1.00 86.69 537 VAL A N 1
ATOM 4279 C CA . VAL A 1 537 ? 3.633 10.257 2.928 1.00 86.69 537 VAL A CA 1
ATOM 4280 C C . VAL A 1 537 ? 3.785 10.526 4.426 1.00 86.69 537 VAL A C 1
ATOM 4282 O O . VAL A 1 537 ? 4.806 11.074 4.849 1.00 86.69 537 VAL A O 1
ATOM 4285 N N . PRO A 1 538 ? 2.790 10.161 5.264 1.00 85.56 538 PRO A N 1
ATOM 4286 C CA . PRO A 1 538 ? 2.875 10.346 6.708 1.00 85.56 538 PRO A CA 1
ATOM 4287 C C . PRO A 1 538 ? 4.172 9.781 7.302 1.00 85.56 538 PRO A C 1
ATOM 4289 O O . PRO A 1 538 ? 4.438 8.584 7.248 1.00 85.56 538 PRO A O 1
ATOM 4292 N N . GLN A 1 539 ? 4.966 10.667 7.904 1.00 89.38 539 GLN A N 1
ATOM 4293 C CA . GLN A 1 539 ? 6.293 10.340 8.440 1.00 89.38 539 GLN A CA 1
ATOM 4294 C C . GLN A 1 539 ? 6.273 9.860 9.897 1.00 89.38 539 GLN A C 1
ATOM 4296 O O . GLN A 1 539 ? 7.312 9.492 10.430 1.00 89.38 539 GLN A O 1
ATOM 4301 N N . LEU A 1 540 ? 5.120 9.939 10.572 1.00 94.44 540 LEU A N 1
ATOM 4302 C CA . LEU A 1 540 ? 4.940 9.597 11.992 1.00 94.44 540 LEU A CA 1
ATOM 4303 C C . LEU A 1 540 ? 6.025 10.157 12.936 1.00 94.44 540 LEU A C 1
ATOM 4305 O O . LEU A 1 540 ? 6.448 9.497 13.885 1.00 94.44 540 LEU A O 1
ATOM 4309 N N . ARG A 1 541 ? 6.475 11.389 12.668 1.00 94.06 541 ARG A N 1
ATOM 4310 C CA . ARG A 1 541 ? 7.540 12.069 13.414 1.00 94.06 541 ARG A CA 1
ATOM 4311 C C . ARG A 1 541 ? 7.138 12.375 14.854 1.00 94.06 541 ARG A C 1
ATOM 4313 O O . ARG A 1 541 ? 6.095 12.980 15.098 1.00 94.06 541 ARG A O 1
ATOM 4320 N N . THR A 1 542 ? 8.012 12.036 15.791 1.00 95.12 542 THR A N 1
ATOM 4321 C CA . THR A 1 542 ? 7.813 12.234 17.240 1.00 95.12 542 THR A CA 1
ATOM 4322 C C . THR A 1 542 ? 8.327 13.587 17.736 1.00 95.12 542 THR A C 1
ATOM 4324 O O . THR A 1 542 ? 7.990 14.008 18.840 1.00 95.12 542 THR A O 1
ATOM 4327 N N . ASP A 1 543 ? 9.108 14.297 16.921 1.00 91.56 543 ASP A N 1
ATOM 4328 C CA . ASP A 1 543 ? 9.768 15.563 17.259 1.00 91.56 543 ASP A CA 1
ATOM 4329 C C . ASP A 1 543 ? 8.940 16.814 16.912 1.00 91.56 543 ASP A C 1
ATOM 4331 O O . ASP A 1 543 ? 9.408 17.941 17.050 1.00 91.56 543 ASP A O 1
ATOM 4335 N N . THR A 1 544 ? 7.688 16.637 16.482 1.00 92.31 544 THR A N 1
ATOM 4336 C CA . THR A 1 544 ? 6.820 17.745 16.045 1.00 92.31 544 THR A CA 1
ATOM 4337 C C . THR A 1 544 ? 6.119 18.474 17.192 1.00 92.31 544 THR A C 1
ATOM 4339 O O . THR A 1 544 ? 5.567 19.555 16.982 1.00 92.31 544 THR A O 1
ATOM 4342 N N . GLY A 1 545 ? 6.070 17.869 18.384 1.00 92.19 545 GLY A N 1
ATOM 4343 C CA . GLY A 1 545 ? 5.282 18.358 19.522 1.00 92.19 545 GLY A CA 1
ATOM 4344 C C . GLY A 1 545 ? 3.762 18.299 19.317 1.00 92.19 545 GLY A C 1
ATOM 4345 O O . GLY A 1 545 ? 3.015 18.780 20.167 1.00 92.19 545 GLY A O 1
ATOM 4346 N N . LYS A 1 546 ? 3.287 17.723 18.204 1.00 95.25 546 LYS A N 1
ATOM 4347 C CA . LYS A 1 546 ? 1.861 17.554 17.906 1.00 95.25 546 LYS A CA 1
ATOM 4348 C C . LYS A 1 546 ? 1.407 16.148 18.303 1.00 95.25 546 LYS A C 1
ATOM 4350 O O . LYS A 1 546 ? 2.148 15.194 18.066 1.00 95.25 546 LYS A O 1
ATOM 4355 N N . PRO A 1 547 ? 0.204 15.992 18.879 1.00 97.12 547 PRO A N 1
ATOM 4356 C CA . PRO A 1 547 ? -0.324 14.673 19.169 1.00 97.12 547 PRO A CA 1
ATOM 4357 C C . PRO A 1 547 ? -0.739 13.961 17.880 1.00 97.12 547 PRO A C 1
ATOM 4359 O O . PRO A 1 547 ? -1.270 14.577 16.952 1.00 97.12 547 PRO A O 1
ATOM 4362 N N . PHE A 1 548 ? -0.574 12.646 17.858 1.00 97.56 548 PHE A N 1
ATOM 4363 C CA . PHE A 1 548 ? -1.242 11.798 16.883 1.00 97.56 548 PHE A CA 1
ATOM 4364 C C . PHE A 1 548 ? -2.707 11.648 17.269 1.00 97.56 548 PHE A C 1
ATOM 4366 O O . PHE A 1 548 ? -3.014 11.362 18.424 1.00 97.56 548 PHE A O 1
ATOM 4373 N N . VAL A 1 549 ? -3.612 11.826 16.313 1.00 97.06 549 VAL A N 1
ATOM 4374 C CA . VAL A 1 549 ? -5.057 11.762 16.551 1.00 97.06 549 VAL A CA 1
ATOM 4375 C C . VAL A 1 549 ? -5.623 10.536 15.852 1.00 97.06 549 VAL A C 1
ATOM 4377 O O . VAL A 1 549 ? -5.189 10.183 14.753 1.00 97.06 549 VAL A O 1
ATOM 4380 N N . GLY A 1 550 ? -6.594 9.886 16.477 1.00 97.00 550 GLY A N 1
ATOM 4381 C CA . GLY A 1 550 ? -7.389 8.862 15.821 1.00 97.00 550 GLY A CA 1
ATOM 4382 C C . GLY A 1 550 ? -8.782 8.763 16.412 1.00 97.00 550 GLY A C 1
ATOM 4383 O O . GLY A 1 550 ? -9.035 9.168 17.548 1.00 97.00 550 GLY A O 1
ATOM 4384 N N . GLU A 1 551 ? -9.688 8.240 15.602 1.00 97.38 551 GLU A N 1
ATOM 4385 C CA . GLU A 1 551 ? -11.064 7.962 15.975 1.00 97.38 551 GLU A CA 1
ATOM 4386 C C . GLU A 1 551 ? -11.499 6.676 15.281 1.00 97.38 551 GLU A C 1
ATOM 4388 O O . GLU A 1 551 ? -11.080 6.419 14.158 1.00 97.38 551 GLU A O 1
ATOM 4393 N N . PHE A 1 552 ? -12.299 5.854 15.949 1.00 98.06 552 PHE A N 1
ATOM 4394 C CA . PHE A 1 552 ? -12.984 4.716 15.340 1.00 98.06 552 PHE A CA 1
ATOM 4395 C C . PHE A 1 552 ? -14.224 4.358 16.158 1.00 98.06 552 PHE A C 1
ATOM 4397 O O . PHE A 1 552 ? -14.397 4.813 17.291 1.00 98.06 552 PHE A O 1
ATOM 4404 N N . SER A 1 553 ? -15.091 3.525 15.595 1.00 97.31 553 SER A N 1
ATOM 4405 C CA . SER A 1 553 ? -16.259 2.998 16.299 1.00 97.31 553 SER A CA 1
ATOM 4406 C C . SER A 1 553 ? -16.173 1.485 16.434 1.00 97.31 553 SER A C 1
ATOM 4408 O O . SER A 1 553 ? -15.737 0.818 15.501 1.00 97.31 553 SER A O 1
ATOM 4410 N N . ILE A 1 554 ? -16.668 0.949 17.547 1.00 98.06 554 ILE A N 1
ATOM 4411 C CA . ILE A 1 554 ? -16.919 -0.473 17.778 1.00 98.06 554 ILE A CA 1
ATOM 4412 C C . ILE A 1 554 ? -18.432 -0.689 17.885 1.00 98.06 554 ILE A C 1
ATOM 4414 O O . ILE A 1 554 ? -19.135 0.033 18.595 1.00 98.06 554 ILE A O 1
ATOM 4418 N N . MET A 1 555 ? -18.917 -1.710 17.189 1.00 96.06 555 MET A N 1
ATOM 4419 C CA . MET A 1 555 ? -20.265 -2.256 17.302 1.00 96.06 555 MET A CA 1
ATOM 4420 C C . MET A 1 555 ? -20.172 -3.753 17.577 1.00 96.06 555 MET A C 1
ATOM 4422 O O . MET A 1 555 ? -19.513 -4.471 16.826 1.00 96.06 555 MET A O 1
ATOM 4426 N N . LEU A 1 556 ? -20.876 -4.235 18.598 1.00 96.62 556 LEU A N 1
ATOM 4427 C CA . LEU A 1 556 ? -21.032 -5.668 18.841 1.00 96.62 556 LEU A CA 1
ATOM 4428 C C . LEU A 1 556 ? -22.347 -6.143 18.217 1.00 96.62 556 LEU A C 1
ATOM 4430 O O . LEU A 1 556 ? -23.404 -5.556 18.457 1.00 96.62 556 LEU A O 1
ATOM 4434 N N . LYS A 1 557 ? -22.284 -7.183 17.386 1.00 93.00 557 LYS A N 1
ATOM 4435 C CA . LYS A 1 557 ? -23.432 -7.736 16.656 1.00 93.00 557 LYS A CA 1
ATOM 4436 C C . LYS A 1 557 ? -23.588 -9.221 16.974 1.00 93.00 557 LYS A C 1
ATOM 4438 O O . LYS A 1 557 ? -22.603 -9.915 17.217 1.00 93.00 557 LYS A O 1
ATOM 4443 N N . ALA A 1 558 ? -24.826 -9.709 16.942 1.00 88.31 558 ALA A N 1
ATOM 4444 C CA . ALA A 1 558 ? -25.068 -11.148 16.919 1.00 88.31 558 ALA A CA 1
ATOM 4445 C C . ALA A 1 558 ? -24.494 -11.752 15.624 1.00 88.31 558 ALA A C 1
ATOM 4447 O O . ALA A 1 558 ? -24.303 -11.035 14.638 1.00 88.31 558 ALA A O 1
ATOM 4448 N N . VAL A 1 559 ? -24.218 -13.056 15.646 1.00 79.81 559 VAL A N 1
ATOM 4449 C CA . VAL A 1 559 ? -23.757 -13.802 14.466 1.00 79.81 559 VAL A CA 1
ATOM 4450 C C . VAL A 1 559 ? -24.778 -13.632 13.332 1.00 79.81 559 VAL A C 1
ATOM 4452 O 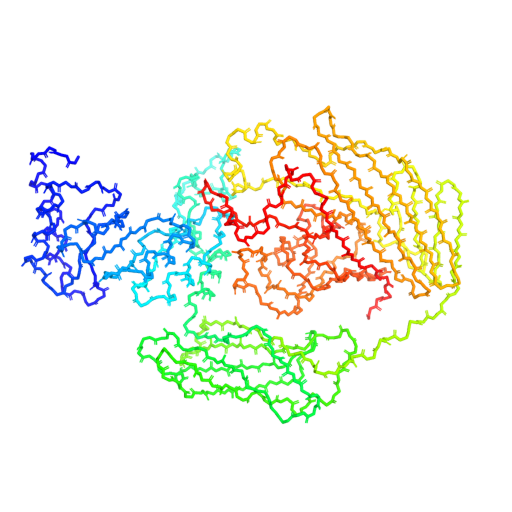O . VAL A 1 559 ? -25.982 -13.672 13.596 1.00 79.81 559 VAL A O 1
ATOM 4455 N N . ARG A 1 560 ? -24.287 -13.355 12.116 1.00 61.03 560 ARG A N 1
ATOM 4456 C CA . ARG A 1 560 ? -25.121 -13.192 10.914 1.00 61.03 560 ARG A CA 1
ATOM 4457 C C . ARG A 1 560 ? -25.719 -14.513 10.455 1.00 61.03 560 ARG A C 1
ATOM 4459 O O . ARG A 1 560 ? -25.028 -15.544 10.607 1.00 61.03 560 ARG A O 1
#

Solvent-accessible surface area (backbone atoms only — not comparable to full-atom values): 29081 Å² total; per-residue (Å²): 122,81,66,72,86,50,42,64,62,51,43,49,56,48,50,58,51,45,73,74,49,71,89,41,84,90,61,70,60,45,73,59,77,66,78,59,78,94,35,72,55,53,51,54,38,50,53,50,49,46,72,77,42,77,90,46,50,32,30,37,35,57,40,56,60,85,83,55,58,83,77,49,47,34,30,8,42,52,56,62,55,34,70,58,32,31,52,50,20,66,69,42,95,40,42,29,40,21,72,32,46,44,42,22,28,57,97,51,2,64,30,38,56,54,55,34,49,52,29,21,56,74,22,93,19,21,70,49,70,32,67,36,36,67,54,22,57,45,45,82,42,89,50,83,87,49,98,79,57,79,46,93,53,61,38,43,47,46,50,89,89,33,38,27,21,26,14,40,63,87,64,50,78,40,75,53,34,46,32,49,46,38,60,67,37,45,56,47,65,77,51,62,63,45,74,41,57,66,45,37,66,59,44,76,45,46,30,37,28,64,32,87,84,50,47,36,63,54,34,41,36,39,38,35,39,26,48,54,83,44,76,76,50,69,54,74,51,68,48,77,33,54,45,71,32,74,31,73,43,75,45,78,36,45,86,43,58,74,84,61,68,95,61,52,37,31,36,40,39,40,35,19,43,82,88,64,52,76,58,38,69,48,43,30,36,47,42,65,78,58,88,63,67,75,77,79,63,64,80,31,70,67,47,75,47,85,65,92,41,39,37,42,31,20,68,57,30,39,40,31,30,32,70,68,60,67,31,46,54,33,32,26,46,76,87,39,72,49,33,51,35,43,47,83,30,56,49,69,89,70,53,70,14,51,50,39,34,53,32,78,72,45,51,76,46,57,69,78,69,79,54,62,50,65,45,50,79,44,78,47,78,50,79,57,92,61,37,37,37,40,40,31,32,28,41,36,37,56,57,96,68,30,35,36,37,38,41,40,38,41,38,36,34,21,61,36,38,38,35,44,34,41,33,42,38,55,46,51,71,34,66,48,37,64,32,33,38,32,36,36,36,41,42,86,68,45,41,41,36,35,34,40,25,33,27,69,45,56,32,40,79,40,39,50,61,48,21,35,66,42,57,42,70,40,48,49,39,34,84,66,44,30,49,43,27,28,30,51,33,38,38,36,25,33,92,84,21,26,46,35,38,33,66,33,55,26,35,33,34,33,63,89,47,44,48,32,36,35,47,22,56,40,58,36,32,34,11,22,66,70,29,61,40,63,86,93,36,63,65,49,55,42,82,73,83,60,57,51,65,40,50,33,35,42,37,77,42,74,65,130

Foldseek 3Di:
DADCVCLVVQQVVLVVVCVVPVPPPVDAAAERDEPDDDYPSSVSSLVSNCVSHVPHAYAYACAQDLPPDVSHQEGAHAADALVVLLVSLADDPGAYEHAEHFWQQALFAGFQPLSNQCSQVVHPSSPYYAYQDAEFPWDFAQDPDDPQAPDPDRGTGGDRVRRGHCAYNVRHGGLSNLLVLLSPQQKDFPAQEDEDAAQDFWDWTKIFGQDPADWQQQKKKKKFKDWFADGPDIDIDTDGDDHGDIDTDTGGRNVRNDDAPPIWIKMKIFIAGNVRHTSDIAIHTYHYPDDHPDPPFDFFFWDWDDDCWIWIDQVQWIWIGHLAFRWTQFIGGNNHTWWRTKFKDQADDDDPQRDLAQDDPLVVQDDGQPDWDKGKPDWDWDDDRFKIWIWTKMKTGPDDQWIKIKTWIWIQGSNRKTKIKIWIQTRGSHFFTQFTFMKIFTDPFLFKKKFFFFDQDADFQRRRSSTYGHIDIDTQLDPSQAHKTQGQWMWRGGQRFIKIKGQAGIKGQDNVRSRMMTRTNDGATRHGRNHGHDPVGDHRGNPPSGIDIGMMMIDTGGDD

Nearest PDB structures (foldseek):
  6cvm-assembly1_A  TM=7.637E-01  e=2.044E-35  Escherichia coli K-12
  3czj-assembly1_B  TM=7.793E-01  e=1.823E-33  Escherichia coli K-12
  8ri7-assembly1_A  TM=7.572E-01  e=5.463E-34  Escherichia coli
  8ri6-assembly1_C  TM=7.604E-01  e=1.054E-33  Escherichia coli
  3dym-assembly1_B  TM=7.632E-01  e=9.422E-33  Escherichia coli K-12

Mean predicted aligned error: 5.5 Å

Radius of gyration: 27.86 Å; Cα contacts (8 Å, |Δi|>4): 1405; chains: 1; bounding box: 80×48×76 Å

InterPro domains:
  IPR004199 Beta galactosidase small chain/ domain 5 [PF02929] (315-475)
  IPR004199 Beta galactosidase small chain/ domain 5 [SM01038] (311-525)
  IPR006101 Glycoside hydrolase, family 2 [PR00132] (21-36)
  IPR006101 Glycoside hydrolase, family 2 [PR00132] (94-109)
  IPR006103 Glycoside hydrolase family 2, catalytic domain [PF02836] (3-146)
  IPR011013 Galactose mutarotase-like domain superfamily [SSF74650] (304-499)
  IPR013783 Immunoglobulin-like fold [G3DSA:2.60.40.10] (197-291)
  IPR014718 Glycoside hydrolase-type carbohydrate-binding [G3DSA:2.70.98.10] (302-491)
  IPR017853 Glycoside hydrolase superfamily [SSF51445] (2-184)
  IPR036156 Beta-Galactosidase/glucuronidase domain superfamily [SSF49303] (201-278)
  IPR050347 Bacterial Beta-galactosidase [PTHR46323] (3-478)